Protein AF-A0A6B2LYJ2-F1 (afdb_monomer_lite)

Radius of gyration: 30.05 Å; chains: 1; bounding box: 66×98×86 Å

Sequence (522 aa):
MTLNSNSLLRGRLTLAALSVLAVSIPLQAKVVSLNFAESVADNDAQNIDIDETYGVGDLFGIQTTVGNWSNTGANSLTSLQDKDGAATAVNYTGTQPAGKGAFGAPYADTPLNRGFVVYTGTANPVTTAFSGLNTTFPTGYYAVVYLTGFIGNTGASITNGTDTYYYQTPNPASLPDPLVQTTQTTDLGDGLNPEAQYAVFGSSGSPLTADAITFTIDALYGGGAGVGGVQLVGVNGNVVSLNIVLNTPNAQTVIGDFGLGTIFGVDTTVANWTNSNASSRTDLKDSDGVATTIDYSGTQPNDKATFNPAYDFTPLKAGYDVYSAGSAVLTATFTDVAENFPNGYYAIVYLTGYNSNDGAAITVGFDDIAIDSTLVNGSNEFVIDFTATPSSDYEVKKSTVLSGFSSLASQLIVTTDGSGVGQATVPSSELSDPKQFFNLEDSTDIFYYRNIASPVAPVTFVQTSQATDLGADLNPEAQYAIFGSDTSPLFADSITFTLTALYGGGAGLGGVQLVGLPDPGP

Secondary structure (DSSP, 8-state):
------------------------------EEEEEE-S-SSS-GGGS--TT--B--SEETTEE--BS--EEESSSEESS-BBTTS-B-S-EEEEE-TT-EEE--GGGTTSTTSEEEEE-TT-SS-EEEEEE-HHHH-TT-EEEEEEEEE-TTEEEEEEE-SS-EEEEB----SS--SS--B----S---TTTSPB-SEEEE--SSS-B--SEEEEEEEEEEES-EEEEEEEEEEPPPPEEEEEE-SS--TTTS--S-BS-SEETTEE--BS--EEE-SSEES--B-TTSPBPS-EEEEE-SS-EEE--GGGTTSTTSEEEEE-STTT-EEEEEEESHHHH-TT-EEEEEEEEE-TT---EEEEEEES--EEEEEEE-TTS-EEEEEE-STT-EEEEEEESSSS--EE-SS--EEE--TTSEEEEEE-TTT--SSS-EEEEEE---EEEEB--S---SS----B----S---GGGSPB-SEEEE--SSS-B--S-EEEEEEESSSS-EEEEEEEEEEPPP---

pLDDT: mean 78.94, std 17.27, range [24.58, 98.56]

Structure (mmCIF, N/CA/C/O backbone):
data_AF-A0A6B2LYJ2-F1
#
_entry.id   AF-A0A6B2LYJ2-F1
#
loop_
_atom_site.group_PDB
_atom_site.id
_atom_site.type_symbol
_atom_site.label_atom_id
_atom_site.label_alt_id
_atom_site.label_comp_id
_atom_site.label_asym_id
_atom_site.label_entity_id
_atom_site.label_seq_id
_atom_site.pdbx_PDB_ins_code
_atom_site.Cartn_x
_atom_site.Cartn_y
_atom_site.Cartn_z
_atom_site.occupancy
_atom_site.B_iso_or_equiv
_atom_site.auth_seq_id
_atom_site.auth_comp_id
_atom_site.auth_asym_id
_atom_site.auth_atom_id
_atom_site.pdbx_PDB_model_num
ATOM 1 N N . MET A 1 1 ? -30.438 71.702 25.413 1.00 35.47 1 MET A N 1
ATOM 2 C CA . MET A 1 1 ? -31.175 72.337 24.303 1.00 35.47 1 MET A CA 1
ATOM 3 C C . MET A 1 1 ? -30.327 72.151 23.056 1.00 35.47 1 MET A C 1
ATOM 5 O O . MET A 1 1 ? -29.225 72.668 23.032 1.00 35.47 1 MET A O 1
ATOM 9 N N . THR A 1 2 ? -30.822 71.297 22.153 1.00 41.16 2 THR A N 1
ATOM 10 C CA . THR A 1 2 ? -30.436 71.075 20.743 1.00 41.16 2 THR A CA 1
ATOM 11 C C . THR A 1 2 ? -28.956 70.910 20.376 1.00 41.16 2 THR A C 1
ATOM 13 O O . THR A 1 2 ? -28.189 71.854 20.468 1.00 41.16 2 THR A O 1
ATOM 16 N N . LEU A 1 3 ? -28.626 69.758 19.777 1.00 29.00 3 LEU A N 1
ATOM 17 C CA . LEU A 1 3 ? -27.939 69.698 18.479 1.00 29.00 3 LEU A CA 1
ATOM 18 C C . LEU A 1 3 ? -28.265 68.363 17.770 1.00 29.00 3 LEU A C 1
ATOM 20 O O . LEU A 1 3 ? -27.773 67.298 18.126 1.00 29.00 3 LEU A O 1
ATOM 24 N N . ASN A 1 4 ? -29.164 68.482 16.787 1.00 33.50 4 ASN A N 1
ATOM 25 C CA . ASN A 1 4 ? -29.280 67.700 15.544 1.00 33.50 4 ASN A CA 1
ATOM 26 C C . ASN A 1 4 ? -27.924 67.681 14.793 1.00 33.50 4 ASN A C 1
ATOM 28 O O . ASN A 1 4 ? -27.144 68.607 14.984 1.00 33.50 4 ASN A O 1
ATOM 32 N N . SER A 1 5 ? -27.573 66.824 13.830 1.00 39.47 5 SER A N 1
ATOM 33 C CA . SER A 1 5 ? -28.026 65.540 13.262 1.00 39.47 5 SER A CA 1
ATOM 34 C C . SER A 1 5 ? -27.148 65.297 12.009 1.00 39.47 5 SER A C 1
ATOM 36 O O . SER A 1 5 ? -26.775 66.279 11.371 1.00 39.47 5 SER A O 1
ATOM 38 N N . ASN A 1 6 ? -26.967 64.031 11.594 1.00 33.78 6 ASN A N 1
ATOM 39 C CA . ASN A 1 6 ? -26.537 63.559 10.252 1.00 33.78 6 ASN A CA 1
ATOM 40 C C . ASN A 1 6 ? -25.034 63.688 9.914 1.00 33.78 6 ASN A C 1
ATOM 42 O O . ASN A 1 6 ? -24.408 64.686 10.222 1.00 33.78 6 ASN A O 1
ATOM 46 N N . SER A 1 7 ? -24.358 62.762 9.232 1.00 34.78 7 SER A N 1
ATOM 47 C CA . SER A 1 7 ? -24.679 61.447 8.660 1.00 34.78 7 SER A CA 1
ATOM 48 C C . SER A 1 7 ? -23.341 60.802 8.269 1.00 34.78 7 SER A C 1
ATOM 50 O O . SER A 1 7 ? -22.596 61.412 7.503 1.00 34.78 7 SER A O 1
ATOM 52 N N . LEU A 1 8 ? -23.036 59.586 8.730 1.00 34.41 8 LEU A N 1
ATOM 53 C CA . LEU A 1 8 ? -21.936 58.794 8.169 1.00 34.41 8 LEU A CA 1
ATOM 54 C C . LEU A 1 8 ? -22.501 57.573 7.445 1.00 34.41 8 LEU A C 1
ATOM 56 O O . LEU A 1 8 ? -23.095 56.668 8.028 1.00 34.41 8 LEU A O 1
ATOM 60 N N . LEU A 1 9 ? -22.315 57.641 6.134 1.00 34.28 9 LEU A N 1
ATOM 61 C CA . LEU A 1 9 ? -22.576 56.673 5.087 1.00 34.28 9 LEU A CA 1
ATOM 62 C C . LEU A 1 9 ? -21.961 55.303 5.448 1.00 34.28 9 LEU A C 1
ATOM 64 O O . LEU A 1 9 ? -20.748 55.127 5.378 1.00 34.28 9 LEU A O 1
ATOM 68 N N . ARG A 1 10 ? -22.780 54.316 5.832 1.00 34.53 10 ARG A N 1
ATOM 69 C CA . ARG A 1 10 ? -22.355 52.906 5.886 1.00 34.53 10 ARG A CA 1
ATOM 70 C C . ARG A 1 10 ? -22.673 52.247 4.549 1.00 34.53 10 ARG A C 1
ATOM 72 O O . ARG A 1 10 ? -23.747 51.678 4.368 1.00 34.53 10 ARG A O 1
ATOM 79 N N . GLY A 1 11 ? -21.730 52.341 3.614 1.00 29.88 11 GLY A N 1
ATOM 80 C CA . GLY A 1 11 ? -21.694 51.458 2.453 1.00 29.88 11 GLY A CA 1
ATOM 81 C C . GLY A 1 11 ? -21.464 50.028 2.934 1.00 29.88 11 GLY A C 1
ATOM 82 O O . GLY A 1 11 ? -20.415 49.719 3.494 1.00 29.88 11 GLY A O 1
ATOM 83 N N . ARG A 1 12 ? -22.468 49.166 2.770 1.00 33.03 12 ARG A N 1
ATOM 84 C CA . ARG A 1 12 ? -22.310 47.719 2.913 1.00 33.03 12 ARG A CA 1
ATOM 85 C C . ARG A 1 12 ? -21.523 47.228 1.701 1.00 33.03 12 ARG A C 1
ATOM 87 O O . ARG A 1 12 ? -22.056 47.209 0.597 1.00 33.03 12 ARG A O 1
ATOM 94 N N . LEU A 1 13 ? -20.259 46.873 1.911 1.00 28.89 13 LEU A N 1
ATOM 95 C CA . LEU A 1 13 ? -19.485 46.112 0.941 1.00 28.89 13 LEU A CA 1
ATOM 96 C C . LEU A 1 13 ? -19.972 44.660 1.036 1.00 28.89 13 LEU A C 1
ATOM 98 O O . LEU A 1 13 ? -19.663 43.956 1.995 1.00 28.89 13 LEU A O 1
ATOM 102 N N . THR A 1 14 ? -20.817 44.242 0.098 1.00 30.61 14 THR A N 1
ATOM 103 C CA . THR A 1 14 ? -21.204 42.837 -0.047 1.00 30.61 14 THR A CA 1
ATOM 104 C C . THR A 1 14 ? -19.994 42.098 -0.606 1.00 30.61 14 THR A C 1
ATOM 106 O O . THR A 1 14 ? -19.683 42.221 -1.789 1.00 30.61 14 THR A O 1
ATOM 109 N N . LEU A 1 15 ? -19.269 41.389 0.258 1.00 29.08 15 LEU A N 1
ATOM 110 C CA . LEU A 1 15 ? -18.192 40.497 -0.150 1.00 29.08 15 LEU A CA 1
ATOM 111 C C . LEU A 1 15 ? -18.847 39.289 -0.836 1.00 29.08 15 LEU A C 1
ATOM 113 O O . LEU A 1 15 ? -19.431 38.435 -0.172 1.00 29.08 15 LEU A O 1
ATOM 117 N N . ALA A 1 16 ? -18.841 39.266 -2.168 1.00 28.69 16 ALA A N 1
ATOM 118 C CA . ALA A 1 16 ? -19.204 38.075 -2.920 1.00 28.69 16 ALA A CA 1
ATOM 119 C C . ALA A 1 16 ? -18.135 37.016 -2.628 1.00 28.69 16 ALA A C 1
ATOM 121 O O . ALA A 1 16 ? -16.970 37.200 -2.976 1.00 28.69 16 ALA A O 1
ATOM 122 N N . ALA A 1 17 ? -18.522 35.951 -1.926 1.00 29.17 17 ALA A N 1
ATOM 123 C CA . ALA A 1 17 ? -17.663 34.803 -1.704 1.00 29.17 17 ALA A CA 1
ATOM 124 C C . ALA A 1 17 ? -17.327 34.193 -3.070 1.00 29.17 17 ALA A C 1
ATOM 126 O O . ALA A 1 17 ? -18.198 33.660 -3.756 1.00 29.17 17 ALA A O 1
ATOM 127 N N . LEU A 1 18 ? -16.067 34.330 -3.477 1.00 27.70 18 LEU A N 1
ATOM 128 C CA . LEU A 1 18 ? -15.505 33.594 -4.594 1.00 27.70 18 LEU A CA 1
ATOM 129 C C . LEU A 1 18 ? -15.413 32.136 -4.135 1.00 27.70 18 LEU A C 1
ATOM 131 O O . LEU A 1 18 ? -14.519 31.774 -3.374 1.00 27.70 18 LEU A O 1
ATOM 135 N N . SER A 1 19 ? -16.391 31.323 -4.521 1.00 28.22 19 SER A N 1
ATOM 136 C CA . SER A 1 19 ? -16.348 29.875 -4.353 1.00 28.22 19 SER A CA 1
ATOM 137 C C . SER A 1 19 ? -15.208 29.333 -5.213 1.00 28.22 19 SER A C 1
ATOM 139 O O . SER A 1 19 ? -15.373 29.130 -6.416 1.00 28.22 19 SER A O 1
ATOM 141 N N . VAL A 1 20 ? -14.036 29.162 -4.604 1.00 25.38 20 VAL A N 1
ATOM 142 C CA . VAL A 1 20 ? -12.956 28.352 -5.164 1.00 25.38 20 VAL A CA 1
ATOM 143 C C . VAL A 1 20 ? -13.491 26.924 -5.195 1.00 25.38 20 VAL A C 1
ATOM 145 O O . VAL A 1 20 ? -13.661 26.306 -4.147 1.00 25.38 20 VAL A O 1
ATOM 148 N N . LEU A 1 21 ? -13.831 26.425 -6.387 1.00 26.38 21 LEU A N 1
ATOM 149 C CA . LEU A 1 21 ? -13.947 24.988 -6.609 1.00 26.38 21 LEU A CA 1
ATOM 150 C C . LEU A 1 21 ? -12.559 24.409 -6.312 1.00 26.38 21 LEU A C 1
ATOM 152 O O . LEU A 1 21 ? -11.652 24.525 -7.134 1.00 26.38 21 LEU A O 1
ATOM 156 N N . ALA A 1 22 ? -12.379 23.840 -5.124 1.00 28.06 22 ALA A N 1
ATOM 157 C CA . ALA A 1 22 ? -11.304 22.895 -4.896 1.00 28.06 22 ALA A CA 1
ATOM 158 C C . ALA A 1 22 ? -11.666 21.655 -5.718 1.00 28.06 22 ALA A C 1
ATOM 160 O O . ALA A 1 22 ? -12.510 20.858 -5.321 1.00 28.06 22 ALA A O 1
ATOM 161 N N . VAL A 1 23 ? -11.117 21.559 -6.926 1.00 24.58 23 VAL A N 1
ATOM 162 C CA . VAL A 1 23 ? -11.073 20.286 -7.641 1.00 24.58 23 VAL A CA 1
ATOM 163 C C . VAL A 1 23 ? -10.151 19.411 -6.798 1.00 24.58 23 VAL A C 1
ATOM 165 O O . VAL A 1 23 ? -8.963 19.722 -6.709 1.00 24.58 23 VAL A O 1
ATOM 168 N N . SER A 1 24 ? -10.691 18.398 -6.107 1.00 30.16 24 SER A N 1
ATOM 169 C CA . SER A 1 24 ? -9.831 17.359 -5.539 1.00 30.16 24 SER A CA 1
ATOM 170 C C . SER A 1 24 ? -9.193 16.667 -6.736 1.00 30.16 24 SER A C 1
ATOM 172 O O . SER A 1 24 ? -9.869 16.154 -7.629 1.00 30.16 24 SER A O 1
ATOM 174 N N . ILE A 1 25 ? -7.883 16.821 -6.843 1.00 30.23 25 ILE A N 1
ATOM 175 C CA . ILE A 1 25 ? -7.088 16.017 -7.752 1.00 30.23 25 ILE A CA 1
ATOM 176 C C . ILE A 1 25 ? -6.743 14.804 -6.892 1.00 30.23 25 ILE A C 1
ATOM 178 O O . ILE A 1 25 ? -6.157 15.028 -5.828 1.00 30.23 25 ILE A O 1
ATOM 182 N N . PRO A 1 26 ? -7.136 13.575 -7.271 1.00 37.34 26 PRO A N 1
ATOM 183 C CA . PRO A 1 26 ? -6.760 12.397 -6.502 1.00 37.34 26 PRO A CA 1
ATOM 184 C C . PRO A 1 26 ? -5.245 12.427 -6.327 1.00 37.34 26 PRO A C 1
ATOM 186 O O . PRO A 1 26 ? -4.515 12.623 -7.309 1.00 37.34 26 PRO A O 1
ATOM 189 N N . LEU A 1 27 ? -4.770 12.316 -5.085 1.00 41.09 27 LEU A N 1
ATOM 190 C CA . LEU A 1 27 ? -3.340 12.288 -4.812 1.00 41.09 27 LEU A CA 1
ATOM 191 C C . LEU A 1 27 ? -2.820 10.930 -5.294 1.00 41.09 27 LEU A C 1
ATOM 193 O O . LEU A 1 27 ? -2.784 9.946 -4.566 1.00 41.09 27 LEU A O 1
ATOM 197 N N . GLN A 1 28 ? -2.507 10.871 -6.589 1.00 54.97 28 GLN A N 1
ATOM 198 C CA . GLN A 1 28 ? -1.894 9.716 -7.228 1.00 54.97 28 GLN A CA 1
ATOM 199 C C . GLN A 1 28 ? -0.622 9.340 -6.471 1.00 54.97 28 GLN A C 1
ATOM 201 O O . GLN A 1 28 ? 0.124 10.229 -6.044 1.00 54.97 28 GLN A O 1
ATOM 206 N N . ALA A 1 29 ? -0.376 8.031 -6.359 1.00 64.88 29 ALA A N 1
ATOM 207 C CA . ALA A 1 29 ? 0.832 7.475 -5.768 1.00 64.88 29 ALA A CA 1
ATOM 208 C C . ALA A 1 29 ? 2.079 8.245 -6.218 1.00 64.88 29 ALA A C 1
ATOM 210 O O . ALA A 1 29 ? 2.182 8.703 -7.364 1.00 64.88 29 ALA A O 1
ATOM 211 N N . LYS A 1 30 ? 3.043 8.407 -5.311 1.00 82.69 30 LYS A N 1
ATOM 212 C CA . LYS A 1 30 ? 4.287 9.092 -5.651 1.00 82.69 30 LYS A CA 1
ATOM 213 C C . LYS A 1 30 ? 5.027 8.266 -6.703 1.00 82.69 30 LYS A C 1
ATOM 215 O O . LYS A 1 30 ? 5.378 7.120 -6.445 1.00 82.69 30 LYS A O 1
ATOM 220 N N . VAL A 1 31 ? 5.268 8.846 -7.875 1.00 90.25 31 VAL A N 1
ATOM 221 C CA . VAL A 1 31 ? 6.035 8.208 -8.953 1.00 90.25 31 VAL A CA 1
ATOM 222 C C . VAL A 1 31 ? 7.324 8.988 -9.153 1.00 90.25 31 VAL A C 1
ATOM 224 O O . VAL A 1 31 ? 7.275 10.204 -9.322 1.00 90.25 31 VAL A O 1
ATOM 227 N N . VAL A 1 32 ? 8.463 8.300 -9.137 1.00 95.50 32 VAL A N 1
ATOM 228 C CA . VAL A 1 32 ? 9.777 8.843 -9.506 1.00 95.50 32 VAL A CA 1
ATOM 229 C C . VAL A 1 32 ? 10.243 8.129 -10.765 1.00 95.50 32 VAL A C 1
ATOM 231 O O . VAL A 1 32 ? 10.389 6.907 -10.764 1.00 95.50 32 VAL A O 1
ATOM 234 N N . SER A 1 33 ? 10.491 8.887 -11.830 1.00 96.25 33 SER A N 1
ATOM 235 C CA . SER A 1 33 ? 10.770 8.333 -13.158 1.00 96.25 33 SER A CA 1
ATOM 236 C C . SER A 1 33 ? 12.146 8.763 -13.668 1.00 96.25 33 SER A C 1
ATOM 238 O O . SER A 1 33 ? 12.519 9.933 -13.566 1.00 96.25 33 SER A O 1
ATOM 240 N N . LEU A 1 34 ? 12.898 7.830 -14.252 1.00 96.50 34 LEU A N 1
ATOM 241 C CA . LEU A 1 34 ? 14.228 8.045 -14.826 1.00 96.50 34 LEU A CA 1
ATOM 242 C C . LEU A 1 34 ? 14.256 7.588 -16.286 1.00 96.50 34 LEU A C 1
ATOM 244 O O . LEU A 1 34 ? 13.997 6.417 -16.567 1.00 96.50 34 LEU A O 1
ATOM 248 N N . ASN A 1 35 ? 14.640 8.491 -17.189 1.00 95.06 35 ASN A N 1
ATOM 249 C CA . ASN A 1 35 ? 14.826 8.214 -18.615 1.00 95.06 35 ASN A CA 1
ATOM 250 C C . ASN A 1 35 ? 16.293 8.420 -19.029 1.00 95.06 35 ASN A C 1
ATOM 252 O O . ASN A 1 35 ? 16.960 9.363 -18.583 1.00 95.06 35 ASN A O 1
ATOM 256 N N . PHE A 1 36 ? 16.809 7.556 -19.903 1.00 92.44 36 PHE A N 1
ATOM 257 C CA . PHE A 1 36 ? 18.173 7.649 -20.410 1.00 92.44 36 PHE A CA 1
ATOM 258 C C . PHE A 1 36 ? 18.244 8.320 -21.783 1.00 92.44 36 PHE A C 1
ATOM 260 O O . PHE A 1 36 ? 17.804 7.781 -22.788 1.00 92.44 36 PHE A O 1
ATOM 267 N N . ALA A 1 37 ? 18.972 9.434 -21.852 1.00 89.44 37 ALA A N 1
ATOM 268 C CA . ALA A 1 37 ? 19.279 10.144 -23.093 1.00 89.44 37 ALA A CA 1
ATOM 269 C C . ALA A 1 37 ? 20.792 10.144 -23.389 1.00 89.44 37 ALA A C 1
ATOM 271 O O . ALA A 1 37 ? 21.615 9.784 -22.539 1.00 89.44 37 ALA A O 1
ATOM 272 N N . GLU A 1 38 ? 21.192 10.526 -24.606 1.00 83.25 38 GLU A N 1
ATOM 273 C CA . GLU A 1 38 ? 22.593 10.831 -24.947 1.00 83.25 38 GLU A CA 1
ATOM 274 C C . GLU A 1 38 ? 23.023 12.187 -24.396 1.00 83.25 38 GLU A C 1
ATOM 276 O O . GLU A 1 38 ? 24.070 12.325 -23.766 1.00 83.25 38 GLU A O 1
ATOM 281 N N . SER A 1 39 ? 22.177 13.177 -24.652 1.00 78.69 39 SER A N 1
ATOM 282 C CA . SER A 1 39 ? 22.317 14.569 -24.269 1.00 78.69 39 SER A CA 1
ATOM 283 C C . SER A 1 39 ? 20.921 15.092 -23.988 1.00 78.69 39 SER A C 1
ATOM 285 O O . SER A 1 39 ? 20.029 14.930 -24.813 1.00 78.69 39 SER A O 1
ATOM 287 N N . VAL A 1 40 ? 20.755 15.730 -22.835 1.00 75.69 40 VAL A N 1
ATOM 288 C CA . VAL A 1 40 ? 19.484 16.327 -22.409 1.00 75.69 40 VAL A CA 1
ATOM 289 C C . VAL A 1 40 ? 19.214 17.689 -23.050 1.00 75.69 40 VAL A C 1
ATOM 291 O O . VAL A 1 40 ? 18.082 18.147 -23.016 1.00 75.69 40 VAL A O 1
ATOM 294 N N . ALA A 1 41 ? 20.227 18.346 -23.627 1.00 68.81 41 ALA A N 1
ATOM 295 C CA . ALA A 1 41 ? 20.121 19.741 -24.066 1.00 68.81 41 ALA A CA 1
ATOM 296 C C . ALA A 1 41 ? 19.617 19.938 -25.509 1.00 68.81 41 ALA A C 1
ATOM 298 O O . ALA A 1 41 ? 19.174 21.034 -25.823 1.00 68.81 41 ALA A O 1
ATOM 299 N N . ASP A 1 42 ? 19.692 18.918 -26.376 1.00 57.38 42 ASP A N 1
ATOM 300 C CA . ASP A 1 42 ? 19.531 19.091 -27.834 1.00 57.38 42 ASP A CA 1
ATOM 301 C C . ASP A 1 42 ? 18.803 17.916 -28.530 1.00 57.38 42 ASP A C 1
ATOM 303 O O . ASP A 1 42 ? 18.952 17.733 -29.741 1.00 57.38 42 ASP A O 1
ATOM 307 N N . ASN A 1 43 ? 18.070 17.065 -27.799 1.00 66.81 43 ASN A N 1
ATOM 308 C CA . ASN A 1 43 ? 17.505 15.842 -28.382 1.00 66.81 43 ASN A CA 1
ATOM 309 C C . ASN A 1 43 ? 16.094 15.504 -27.883 1.00 66.81 43 ASN A C 1
ATOM 311 O O . ASN A 1 43 ? 15.913 14.542 -27.143 1.00 66.81 43 ASN A O 1
ATOM 315 N N . ASP A 1 44 ? 15.136 16.303 -28.358 1.00 75.31 44 ASP A N 1
ATOM 316 C CA . ASP A 1 44 ? 13.679 16.169 -28.176 1.00 75.31 44 ASP A CA 1
ATOM 317 C C . ASP A 1 44 ? 13.237 14.696 -28.209 1.00 75.31 44 ASP A C 1
ATOM 319 O O . ASP A 1 44 ? 12.809 14.150 -27.205 1.00 75.31 44 ASP A O 1
ATOM 323 N N . ALA A 1 45 ? 13.583 13.987 -29.292 1.00 81.44 45 ALA A N 1
ATOM 324 C CA . ALA A 1 45 ? 13.166 12.605 -29.527 1.00 81.44 45 ALA A CA 1
ATOM 325 C C . ALA A 1 45 ? 13.606 11.583 -28.457 1.00 81.44 45 ALA A C 1
ATOM 327 O O . ALA A 1 45 ? 13.099 10.460 -28.441 1.00 81.44 45 ALA A O 1
ATOM 328 N N . GLN A 1 46 ? 14.626 11.886 -27.648 1.00 85.06 46 GLN A N 1
ATOM 329 C CA . GLN A 1 46 ? 15.157 10.988 -26.609 1.00 85.06 46 GLN A CA 1
ATOM 330 C C . GLN A 1 46 ? 14.719 11.374 -25.202 1.00 85.06 46 GLN A C 1
ATOM 332 O O . GLN A 1 46 ? 14.949 10.596 -24.272 1.00 85.06 46 GLN A O 1
ATOM 337 N N . ASN A 1 47 ? 14.178 12.573 -25.036 1.00 87.69 47 ASN A N 1
ATOM 338 C CA . ASN A 1 47 ? 13.683 13.046 -23.764 1.00 87.69 47 ASN A CA 1
ATOM 339 C C . ASN A 1 47 ? 12.201 12.685 -23.635 1.00 87.69 47 ASN A C 1
ATOM 341 O O . ASN A 1 47 ? 11.556 12.285 -24.594 1.00 87.69 47 ASN A O 1
ATOM 345 N N . ILE A 1 48 ? 11.706 12.766 -22.407 1.00 88.06 48 ILE A N 1
ATOM 346 C CA . ILE A 1 48 ? 10.274 12.842 -22.135 1.00 88.06 48 ILE A CA 1
ATOM 347 C C . ILE A 1 48 ? 10.090 14.208 -21.493 1.00 88.06 48 ILE A C 1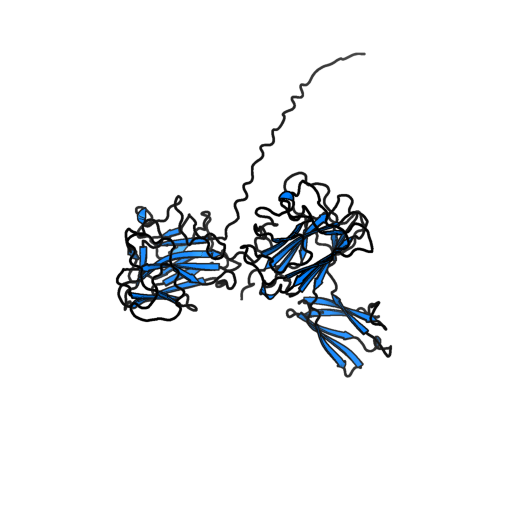
ATOM 349 O O . ILE A 1 48 ? 10.529 14.425 -20.353 1.00 88.06 48 ILE A O 1
ATOM 353 N N . ASP A 1 49 ? 9.569 15.144 -22.266 1.00 82.44 49 ASP A N 1
ATOM 354 C CA . ASP A 1 49 ? 9.511 16.552 -21.907 1.00 82.44 49 ASP A CA 1
ATOM 355 C C . ASP A 1 49 ? 8.337 16.868 -20.970 1.00 82.44 49 ASP A C 1
ATOM 357 O O . ASP A 1 49 ? 7.490 16.031 -20.663 1.00 82.44 49 ASP A O 1
ATOM 361 N N . ILE A 1 50 ? 8.300 18.099 -20.449 1.00 75.06 50 ILE A N 1
ATOM 362 C CA . ILE A 1 50 ? 7.316 18.514 -19.433 1.00 75.06 50 ILE A CA 1
ATOM 363 C C . ILE A 1 50 ? 5.860 18.439 -19.922 1.00 75.06 50 ILE A C 1
ATOM 365 O O . ILE A 1 50 ? 4.950 18.277 -19.110 1.00 75.06 50 ILE A O 1
ATOM 369 N N . ASP A 1 51 ? 5.652 18.533 -21.236 1.00 78.62 51 ASP A N 1
ATOM 370 C CA . ASP A 1 51 ? 4.338 18.450 -21.878 1.00 78.62 51 ASP A CA 1
ATOM 371 C C . ASP A 1 51 ? 4.004 17.020 -22.350 1.00 78.62 51 ASP A C 1
ATOM 373 O O . ASP A 1 51 ? 2.962 16.789 -22.969 1.00 78.62 51 ASP A O 1
ATOM 377 N N . GLU A 1 52 ? 4.870 16.053 -22.044 1.00 85.88 52 GLU A N 1
ATOM 378 C CA . GLU A 1 52 ? 4.747 14.655 -22.433 1.00 85.88 52 GLU A CA 1
ATOM 379 C C . GLU A 1 52 ? 4.518 13.771 -21.208 1.00 85.88 52 GLU A C 1
ATOM 381 O O . GLU A 1 52 ? 4.941 14.062 -20.086 1.00 85.88 52 GLU A O 1
ATOM 386 N N . THR A 1 53 ? 3.828 12.653 -21.417 1.00 89.62 53 THR A N 1
ATOM 387 C CA . THR A 1 53 ? 3.588 11.667 -20.364 1.00 89.62 53 THR A CA 1
ATOM 388 C C . THR A 1 53 ? 3.897 10.282 -20.880 1.00 89.62 53 THR A C 1
ATOM 390 O O . THR A 1 53 ? 3.476 9.927 -21.981 1.00 89.62 53 THR A O 1
ATOM 393 N N . TYR A 1 54 ? 4.551 9.475 -20.053 1.00 89.69 54 TYR A N 1
ATOM 394 C CA . TYR A 1 54 ? 4.816 8.080 -20.366 1.00 89.69 54 TYR A CA 1
ATOM 395 C C . TYR A 1 54 ? 4.667 7.210 -19.125 1.00 89.69 54 TYR A C 1
ATOM 397 O O . TYR A 1 54 ? 4.963 7.635 -18.005 1.00 89.69 54 TYR A O 1
ATOM 405 N N . GLY A 1 55 ? 4.205 5.985 -19.332 1.00 88.62 55 GLY A N 1
ATOM 406 C CA . GLY A 1 55 ? 4.067 4.976 -18.299 1.00 88.62 55 GLY A CA 1
ATOM 407 C C . GLY A 1 55 ? 3.392 3.723 -18.838 1.00 88.62 55 GLY A C 1
ATOM 408 O O . GLY A 1 55 ? 2.860 3.715 -19.949 1.00 88.62 55 GLY A O 1
ATOM 409 N N . VAL A 1 56 ? 3.352 2.677 -18.021 1.00 85.19 56 VAL A N 1
ATOM 410 C CA . VAL A 1 56 ? 2.323 1.643 -18.167 1.00 85.19 56 VAL A CA 1
ATOM 411 C C . VAL A 1 56 ? 0.986 2.289 -17.755 1.00 85.19 56 VAL A C 1
ATOM 413 O O . VAL A 1 56 ? 0.977 3.282 -17.024 1.00 85.19 56 VAL A O 1
ATOM 416 N N . GLY A 1 57 ? -0.145 1.818 -18.281 1.00 78.19 57 GLY A N 1
ATOM 417 C CA . GLY A 1 57 ? -1.462 2.384 -17.965 1.00 78.19 57 GLY A CA 1
ATOM 418 C C . GLY A 1 57 ? -1.858 2.217 -16.488 1.00 78.19 57 GLY A C 1
ATOM 419 O O . GLY A 1 57 ? -1.109 2.549 -15.572 1.00 78.19 57 GLY A O 1
ATOM 420 N N . ASP A 1 58 ? -3.062 1.708 -16.246 1.00 67.88 58 ASP A N 1
ATOM 421 C CA . ASP A 1 58 ? -3.483 1.331 -14.897 1.00 67.88 58 ASP A CA 1
ATOM 422 C C . ASP A 1 58 ? -2.735 0.057 -14.460 1.00 67.88 58 ASP A C 1
ATOM 424 O O . ASP A 1 58 ? -3.042 -1.047 -14.923 1.00 67.88 58 ASP A O 1
ATOM 428 N N . LEU A 1 59 ? -1.699 0.223 -13.632 1.00 62.09 59 LEU A N 1
ATOM 429 C CA . LEU A 1 59 ? -0.925 -0.875 -13.062 1.00 62.09 59 LEU A CA 1
ATOM 430 C C . LEU A 1 59 ? -1.236 -0.953 -11.565 1.00 62.09 59 LEU A C 1
ATOM 432 O O . LEU A 1 59 ? -0.876 -0.063 -10.801 1.00 62.09 59 LEU A O 1
ATOM 436 N N . PHE A 1 60 ? -1.916 -2.027 -11.157 1.00 55.16 60 PHE A N 1
ATOM 437 C CA . PHE A 1 60 ? -2.395 -2.227 -9.781 1.00 55.16 60 PHE A CA 1
ATOM 438 C C . PHE A 1 60 ? -3.333 -1.121 -9.257 1.00 55.16 60 PHE A C 1
ATOM 440 O O . PHE A 1 60 ? -3.282 -0.799 -8.078 1.00 55.16 60 PHE A O 1
ATOM 447 N N . GLY A 1 61 ? -4.174 -0.517 -10.102 1.00 50.38 61 GLY A N 1
ATOM 448 C CA . GLY A 1 61 ? -5.051 0.590 -9.687 1.00 50.38 61 GLY A CA 1
ATOM 449 C C . GLY A 1 61 ? -4.356 1.958 -9.698 1.00 50.38 61 GLY A C 1
ATOM 450 O O . GLY A 1 61 ? -4.984 2.973 -9.394 1.00 50.38 61 GLY A O 1
ATOM 451 N N . ILE A 1 62 ? -3.062 2.008 -10.044 1.00 57.44 62 ILE A N 1
ATOM 452 C CA . ILE A 1 62 ? -2.235 3.213 -10.011 1.00 57.44 62 ILE A CA 1
ATOM 453 C C . ILE A 1 62 ? -1.880 3.643 -11.433 1.00 57.44 62 ILE A C 1
ATOM 455 O O . ILE A 1 62 ? -1.325 2.888 -12.233 1.00 57.44 62 ILE A O 1
ATOM 459 N N . GLN A 1 63 ? -2.136 4.917 -11.734 1.00 70.62 63 GLN A N 1
ATOM 460 C CA . GLN A 1 63 ? -1.741 5.515 -13.002 1.00 70.62 63 GLN A CA 1
ATOM 461 C C . GLN A 1 63 ? -0.240 5.821 -13.007 1.00 70.62 63 GLN A C 1
ATOM 463 O O . GLN A 1 63 ? 0.208 6.798 -12.410 1.00 70.62 63 GLN A O 1
ATOM 468 N N . THR A 1 64 ? 0.543 5.004 -13.718 1.00 80.31 64 THR A N 1
ATOM 469 C CA . THR A 1 64 ? 1.997 5.232 -13.866 1.00 80.31 64 THR A CA 1
ATOM 470 C C . THR A 1 64 ? 2.345 6.120 -15.062 1.00 80.31 64 THR A C 1
ATOM 472 O O . THR A 1 64 ? 3.492 6.533 -15.224 1.00 80.31 64 THR A O 1
ATOM 475 N N . THR A 1 65 ? 1.351 6.460 -15.890 1.00 87.25 65 THR A N 1
ATOM 476 C CA . THR A 1 65 ? 1.489 7.422 -16.989 1.00 87.25 65 THR A CA 1
ATOM 477 C C . THR A 1 65 ? 1.597 8.838 -16.429 1.00 87.25 65 THR A C 1
ATOM 479 O O . THR A 1 65 ? 0.584 9.488 -16.163 1.00 87.25 65 THR A O 1
ATOM 482 N N . VAL A 1 66 ? 2.834 9.295 -16.236 1.00 85.81 66 VAL A N 1
ATOM 483 C CA . VAL A 1 66 ? 3.168 10.593 -15.632 1.00 85.81 66 VAL A CA 1
ATOM 484 C C . VAL A 1 66 ? 4.132 11.381 -16.517 1.00 85.81 66 VAL A C 1
ATOM 486 O O . VAL A 1 66 ? 4.845 10.804 -17.342 1.00 85.81 66 VAL A O 1
ATOM 489 N N . GLY A 1 67 ? 4.149 12.701 -16.332 1.00 83.69 67 GLY A N 1
ATOM 490 C CA . GLY A 1 67 ? 5.182 13.584 -16.878 1.00 83.69 67 GLY A CA 1
ATOM 491 C C . GLY A 1 67 ? 6.385 13.719 -15.939 1.00 83.69 67 GLY A C 1
ATOM 492 O O . GLY A 1 67 ? 6.562 12.914 -15.022 1.00 83.69 67 GLY A O 1
ATOM 493 N N . ASN A 1 68 ? 7.202 14.755 -16.161 1.00 88.50 68 ASN A N 1
ATOM 494 C CA . ASN A 1 68 ? 8.346 15.129 -15.308 1.00 88.50 68 ASN A CA 1
ATOM 495 C C . ASN A 1 68 ? 9.377 14.009 -15.092 1.00 88.50 68 ASN A C 1
ATOM 497 O O . ASN A 1 68 ? 9.928 13.826 -14.005 1.00 88.50 68 ASN A O 1
ATOM 501 N N . TRP A 1 69 ? 9.667 13.248 -16.145 1.00 93.38 69 TRP A N 1
ATOM 502 C CA . TRP A 1 69 ? 10.737 12.264 -16.094 1.00 93.38 69 TRP A CA 1
ATOM 503 C C . TRP A 1 69 ? 12.094 12.945 -15.902 1.00 93.38 69 TRP A C 1
ATOM 505 O O . TRP A 1 69 ? 12.442 13.912 -16.581 1.00 93.38 69 TRP A O 1
ATOM 515 N N . SER A 1 70 ? 12.912 12.397 -15.006 1.00 94.31 70 SER A N 1
ATOM 516 C CA . SER A 1 70 ? 14.305 12.815 -14.878 1.00 94.31 70 SER A CA 1
ATOM 517 C C . SER A 1 70 ? 15.098 12.277 -16.072 1.00 94.31 70 SER A C 1
ATOM 519 O O . SER A 1 70 ? 15.559 11.136 -16.065 1.00 94.31 70 SER A O 1
ATOM 521 N N . ASN A 1 71 ? 15.242 13.086 -17.121 1.00 93.12 71 ASN A N 1
ATOM 522 C CA . ASN A 1 71 ? 16.040 12.746 -18.300 1.00 93.12 71 ASN A CA 1
ATOM 523 C C . ASN A 1 71 ? 17.541 12.859 -17.981 1.00 93.12 71 ASN A C 1
ATOM 525 O O . ASN A 1 71 ? 17.976 13.833 -17.358 1.00 93.12 71 ASN A O 1
ATOM 529 N N . THR A 1 72 ? 18.370 11.891 -18.398 1.00 91.50 72 THR A N 1
ATOM 530 C CA . THR A 1 72 ? 19.817 11.973 -18.133 1.00 91.50 72 THR A CA 1
ATOM 531 C C . THR A 1 72 ? 20.745 11.350 -19.167 1.00 91.50 72 THR A C 1
ATOM 533 O O . THR A 1 72 ? 20.614 10.196 -19.580 1.00 91.50 72 THR A O 1
ATOM 536 N N . GLY A 1 73 ? 21.792 12.113 -19.496 1.00 87.75 73 GLY A N 1
ATOM 537 C CA . GLY A 1 73 ? 23.016 11.654 -20.155 1.00 87.75 73 GLY A CA 1
ATOM 538 C C . GLY A 1 73 ? 24.021 10.993 -19.205 1.00 87.75 73 GLY A C 1
ATOM 539 O O . GLY A 1 73 ? 24.834 10.179 -19.646 1.00 87.75 73 GLY A O 1
ATOM 540 N N . ALA A 1 74 ? 23.938 11.277 -17.906 1.00 90.00 74 ALA A N 1
ATOM 541 C CA . ALA A 1 74 ? 24.946 10.912 -16.917 1.00 90.00 74 ALA A CA 1
ATOM 542 C C . ALA A 1 74 ? 24.788 9.481 -16.371 1.00 90.00 74 ALA A C 1
ATOM 544 O O . ALA A 1 74 ? 23.729 8.860 -16.465 1.00 90.00 74 ALA A O 1
ATOM 545 N N . ASN A 1 75 ? 25.866 8.980 -15.761 1.00 90.75 75 ASN A N 1
ATOM 546 C CA . ASN A 1 75 ? 25.886 7.711 -15.020 1.00 90.75 75 ASN A CA 1
ATOM 547 C C . ASN A 1 75 ? 25.480 7.878 -13.551 1.00 90.75 75 ASN A C 1
ATOM 549 O O . ASN A 1 75 ? 25.458 6.906 -12.807 1.00 90.75 75 ASN A O 1
ATOM 553 N N . SER A 1 76 ? 25.201 9.100 -13.109 1.00 94.38 76 SER A N 1
ATOM 554 C CA . SER A 1 76 ? 24.656 9.354 -11.787 1.00 94.38 76 SER A CA 1
ATOM 555 C C . SER A 1 76 ? 23.810 10.615 -11.793 1.00 94.38 76 SER A C 1
ATOM 557 O O . SER A 1 76 ? 24.084 11.564 -12.531 1.00 94.38 76 SER A O 1
ATOM 559 N N . LEU A 1 77 ? 22.780 10.607 -10.959 1.00 95.69 77 LEU A N 1
ATOM 560 C CA . LEU A 1 77 ? 21.964 11.764 -10.633 1.00 95.69 77 LEU A CA 1
ATOM 561 C C . LEU A 1 77 ? 21.650 11.737 -9.145 1.00 95.69 77 LEU A C 1
ATOM 563 O O . LEU A 1 77 ? 21.476 10.672 -8.553 1.00 95.69 77 LEU A O 1
ATOM 567 N N . THR A 1 78 ? 21.550 12.918 -8.556 1.00 96.69 78 THR A N 1
ATOM 568 C CA . THR A 1 78 ? 21.072 13.088 -7.187 1.00 96.69 78 THR A CA 1
ATOM 569 C C . THR A 1 78 ? 19.725 13.779 -7.202 1.00 96.69 78 THR A C 1
ATOM 571 O O . THR A 1 78 ? 19.522 14.664 -8.033 1.00 96.69 78 THR A O 1
ATOM 574 N N . SER A 1 79 ? 18.859 13.426 -6.257 1.00 94.69 79 SER A N 1
ATOM 575 C CA . SER A 1 79 ? 17.543 14.045 -6.085 1.00 94.69 79 SER A CA 1
ATOM 576 C C . SER A 1 79 ? 16.693 14.007 -7.354 1.00 94.69 79 SER A C 1
ATOM 578 O O . SER A 1 79 ? 16.339 15.047 -7.912 1.00 94.69 79 SER A O 1
ATOM 580 N N . LEU A 1 80 ? 16.370 12.793 -7.807 1.00 96.62 80 LEU A N 1
ATOM 581 C CA . LEU A 1 80 ? 15.400 12.592 -8.882 1.00 96.62 80 LEU A CA 1
ATOM 582 C C . LEU A 1 80 ? 14.079 13.288 -8.546 1.00 96.62 80 LEU A C 1
ATOM 584 O O . LEU A 1 80 ? 13.712 13.427 -7.375 1.00 96.62 80 LEU A O 1
ATOM 588 N N . GLN A 1 81 ? 13.374 13.722 -9.581 1.00 94.00 81 GLN A N 1
ATOM 589 C CA . GLN A 1 81 ? 12.090 14.397 -9.438 1.00 94.00 81 GLN A CA 1
ATOM 590 C C . GLN A 1 81 ? 10.949 13.383 -9.372 1.00 94.00 81 GLN A C 1
ATOM 592 O O . GLN A 1 81 ? 11.002 12.333 -10.018 1.00 94.00 81 GLN A O 1
ATOM 597 N N . ASP A 1 82 ? 9.931 13.693 -8.575 1.00 90.50 82 ASP A N 1
ATOM 598 C CA . ASP A 1 82 ? 8.654 12.996 -8.655 1.00 90.50 82 ASP A CA 1
ATOM 599 C C . ASP A 1 82 ? 7.798 13.516 -9.821 1.00 90.50 82 ASP A C 1
ATOM 601 O O . ASP A 1 82 ? 8.148 14.484 -10.502 1.00 90.50 82 ASP A O 1
ATOM 605 N N . LYS A 1 83 ? 6.653 12.865 -10.045 1.00 85.69 83 LYS A N 1
ATOM 606 C CA . LYS A 1 83 ? 5.672 13.211 -11.084 1.00 85.69 83 LYS A CA 1
ATOM 607 C C . LYS A 1 83 ? 5.209 14.672 -11.061 1.00 85.69 83 LYS A C 1
ATOM 609 O O . LYS A 1 83 ? 4.755 15.169 -12.088 1.00 85.69 83 LYS A O 1
ATOM 614 N N . ASP A 1 84 ? 5.325 15.362 -9.926 1.00 84.25 84 ASP A N 1
ATOM 615 C CA . ASP A 1 84 ? 4.909 16.757 -9.756 1.00 84.25 84 ASP A CA 1
ATOM 616 C C . ASP A 1 84 ? 6.091 17.733 -9.943 1.00 84.25 84 ASP A C 1
ATOM 618 O O . ASP A 1 84 ? 5.936 18.949 -9.813 1.00 84.25 84 ASP A O 1
ATOM 622 N N . GLY A 1 85 ? 7.280 17.210 -10.263 1.00 86.88 85 GLY A N 1
ATOM 623 C CA . GLY A 1 85 ? 8.516 17.967 -10.444 1.00 86.88 85 GLY A CA 1
ATOM 624 C C . GLY A 1 85 ? 9.233 18.298 -9.132 1.00 86.88 85 GLY A C 1
ATOM 625 O O . GLY A 1 85 ? 10.230 19.029 -9.146 1.00 86.88 85 GLY A O 1
ATOM 626 N N . ALA A 1 86 ? 8.764 17.787 -7.990 1.00 88.19 86 ALA A N 1
ATOM 627 C CA . ALA A 1 86 ? 9.409 18.022 -6.708 1.00 88.19 86 ALA A CA 1
ATOM 628 C C . ALA A 1 86 ? 10.626 17.103 -6.536 1.00 88.19 86 ALA A C 1
ATOM 630 O O . ALA A 1 86 ? 10.611 15.920 -6.868 1.00 88.19 86 ALA A O 1
ATOM 631 N N . ALA A 1 87 ? 11.713 17.662 -6.002 1.00 91.88 87 ALA A N 1
ATOM 632 C CA . ALA A 1 87 ? 12.924 16.901 -5.724 1.00 91.88 87 ALA A CA 1
ATOM 633 C C . ALA A 1 87 ? 12.678 15.864 -4.616 1.00 91.88 87 ALA A C 1
ATOM 635 O O . ALA A 1 87 ? 12.105 16.180 -3.570 1.00 91.88 87 ALA A O 1
ATOM 636 N N . THR A 1 88 ? 13.163 14.643 -4.823 1.00 95.19 88 THR A N 1
ATOM 637 C CA . THR A 1 88 ? 13.068 13.545 -3.851 1.00 95.19 88 THR A CA 1
ATOM 638 C C . THR A 1 88 ? 14.421 13.220 -3.215 1.00 95.19 88 THR A C 1
ATOM 640 O O . THR A 1 88 ? 15.450 13.816 -3.550 1.00 95.19 88 THR A O 1
ATOM 643 N N . ALA A 1 89 ? 14.433 12.265 -2.280 1.00 93.69 89 ALA A N 1
ATOM 644 C CA . ALA A 1 89 ? 15.670 11.714 -1.729 1.00 93.69 89 ALA A CA 1
ATOM 645 C C . ALA A 1 89 ? 16.294 10.637 -2.636 1.00 93.69 89 ALA A C 1
ATOM 647 O O . ALA A 1 89 ? 17.426 10.217 -2.389 1.00 93.69 89 ALA A O 1
ATOM 648 N N . VAL A 1 90 ? 15.580 10.203 -3.684 1.00 98.00 90 VAL A N 1
ATOM 649 C CA . VAL A 1 90 ? 16.039 9.136 -4.572 1.00 98.00 90 VAL A CA 1
ATOM 650 C C . VAL A 1 90 ? 17.228 9.616 -5.392 1.00 98.00 90 VAL A C 1
ATOM 652 O O . VAL A 1 90 ? 17.152 10.601 -6.129 1.00 98.00 90 VAL A O 1
ATOM 655 N N . ASN A 1 91 ? 18.327 8.877 -5.297 1.00 98.25 91 ASN A N 1
ATOM 656 C CA . ASN A 1 91 ? 19.504 9.050 -6.139 1.00 98.25 91 ASN A CA 1
ATOM 657 C C . ASN A 1 91 ? 19.644 7.859 -7.080 1.00 98.25 91 ASN A C 1
ATOM 659 O O . ASN A 1 91 ? 19.218 6.753 -6.755 1.00 98.25 91 ASN A O 1
ATOM 663 N N . TYR A 1 92 ? 20.296 8.085 -8.213 1.00 97.56 92 TYR A N 1
ATOM 664 C CA . TYR A 1 92 ? 20.561 7.081 -9.230 1.00 97.56 92 TYR A CA 1
ATOM 665 C C . TYR A 1 92 ? 22.067 6.960 -9.497 1.00 97.56 92 TYR A C 1
ATOM 667 O O . TYR A 1 92 ? 22.780 7.965 -9.593 1.00 97.56 92 TYR A O 1
ATOM 675 N N . THR A 1 93 ? 22.539 5.726 -9.673 1.00 96.69 93 THR A N 1
ATOM 676 C CA . THR A 1 93 ? 23.868 5.403 -10.207 1.00 96.69 93 THR A CA 1
ATOM 677 C C . THR A 1 93 ? 23.777 4.268 -11.224 1.00 96.69 93 THR A C 1
ATOM 679 O O . THR A 1 93 ? 22.997 3.335 -11.064 1.00 96.69 93 THR A O 1
ATOM 682 N N . GLY A 1 94 ? 24.573 4.339 -12.285 1.00 92.88 94 GLY A N 1
ATOM 683 C CA . GLY A 1 94 ? 24.537 3.389 -13.387 1.00 92.88 94 GLY A CA 1
ATOM 684 C C . GLY A 1 94 ? 25.920 2.936 -13.827 1.00 92.88 94 GLY A C 1
ATOM 685 O O . GLY A 1 94 ? 26.851 3.740 -13.914 1.00 92.88 94 GLY A O 1
ATOM 686 N N . THR A 1 95 ? 26.039 1.652 -14.159 1.00 90.12 95 THR A N 1
ATOM 687 C CA . THR A 1 95 ? 27.241 1.068 -14.767 1.00 90.12 95 THR A CA 1
ATOM 688 C C . THR A 1 95 ? 26.906 0.588 -16.169 1.00 90.12 95 THR A C 1
ATOM 690 O O . THR A 1 95 ? 26.078 -0.297 -16.344 1.00 90.12 95 THR A O 1
ATOM 693 N N . GLN A 1 96 ? 27.570 1.155 -17.177 1.00 82.38 96 GLN A N 1
ATOM 694 C CA . GLN A 1 96 ? 27.323 0.840 -18.588 1.00 82.38 96 GLN A CA 1
ATOM 695 C C . GLN A 1 96 ? 28.638 0.704 -19.374 1.00 82.38 96 GLN A C 1
ATOM 697 O O . GLN A 1 96 ? 29.078 1.640 -20.043 1.00 82.38 96 GLN A O 1
ATOM 702 N N . PRO A 1 97 ? 29.301 -0.461 -19.310 1.00 73.12 97 PRO A N 1
ATOM 703 C CA . PRO A 1 97 ? 30.593 -0.688 -19.960 1.00 73.12 97 PRO A CA 1
ATOM 704 C C . PRO A 1 97 ? 30.554 -0.501 -21.485 1.00 73.12 97 PRO A C 1
ATOM 706 O O . PRO A 1 97 ? 31.542 -0.065 -22.069 1.00 73.12 97 PRO A O 1
ATOM 709 N N . ALA A 1 98 ? 29.416 -0.808 -22.119 1.00 74.06 98 ALA A N 1
ATOM 710 C CA . ALA A 1 98 ? 29.196 -0.655 -23.560 1.00 74.06 98 ALA A CA 1
ATOM 711 C C . ALA A 1 98 ? 28.510 0.674 -23.947 1.00 74.06 98 ALA A C 1
ATOM 713 O O . ALA A 1 98 ? 28.261 0.914 -25.128 1.00 74.06 98 ALA A O 1
ATOM 714 N N . GLY A 1 99 ? 28.234 1.551 -22.975 1.00 82.81 99 GLY A N 1
ATOM 715 C CA . GLY A 1 99 ? 27.552 2.826 -23.187 1.00 82.81 99 GLY A CA 1
ATOM 716 C C . GLY A 1 99 ? 26.049 2.704 -23.474 1.00 82.81 99 GLY A C 1
ATOM 717 O O . GLY A 1 99 ? 25.413 1.687 -23.186 1.00 82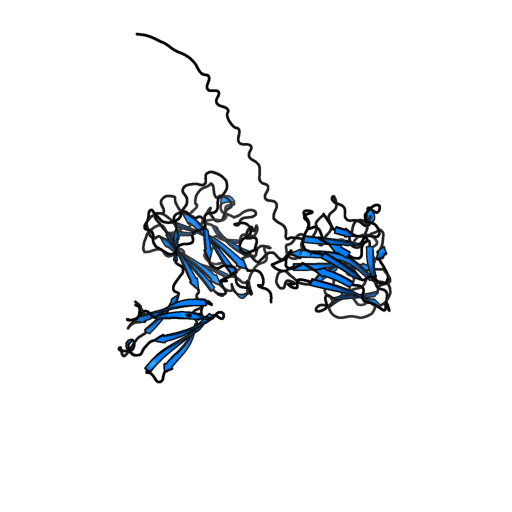.81 99 GLY A O 1
ATOM 718 N N . LYS A 1 100 ? 25.491 3.783 -24.042 1.00 83.50 100 LYS A N 1
ATOM 719 C CA . LYS A 1 100 ? 24.075 3.900 -24.414 1.00 83.50 100 LYS A CA 1
ATOM 720 C C . LYS A 1 100 ? 23.872 3.640 -25.900 1.00 83.50 100 LYS A C 1
ATOM 722 O O . LYS A 1 100 ? 24.665 4.105 -26.717 1.00 83.50 100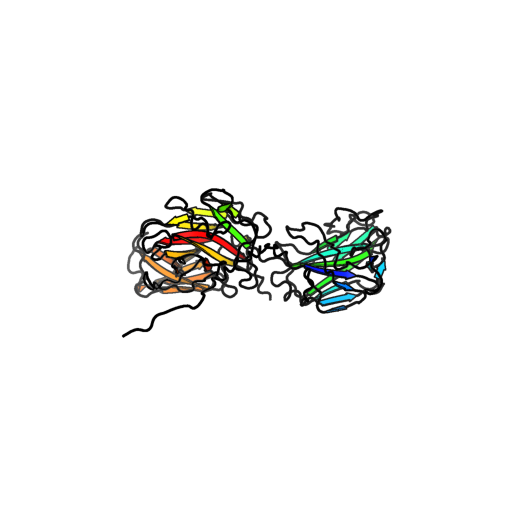 LYS A O 1
ATOM 727 N N . GLY A 1 101 ? 22.782 2.971 -26.251 1.00 84.88 101 GLY A N 1
ATOM 728 C CA . GLY A 1 101 ? 22.400 2.675 -27.632 1.00 84.88 101 GLY A CA 1
ATOM 729 C C . GLY A 1 101 ? 21.035 3.249 -27.955 1.00 84.88 101 GLY A C 1
ATOM 730 O O . GLY A 1 101 ? 20.171 3.288 -27.089 1.00 84.88 101 GLY A O 1
ATOM 731 N N . ALA A 1 102 ? 20.859 3.709 -29.194 1.00 88.12 102 ALA A N 1
ATOM 732 C CA . ALA A 1 102 ? 19.548 4.063 -29.726 1.00 88.12 102 ALA A CA 1
ATOM 733 C C . ALA A 1 102 ? 18.887 2.812 -30.321 1.00 88.12 102 ALA A C 1
ATOM 735 O O . ALA A 1 102 ? 19.519 2.097 -31.104 1.00 88.12 102 ALA A O 1
ATOM 736 N N . PHE A 1 103 ? 17.631 2.568 -29.962 1.00 85.44 103 PHE A N 1
ATOM 737 C CA . PHE A 1 103 ? 16.915 1.329 -30.275 1.00 85.44 103 PHE A CA 1
ATOM 738 C C . PHE A 1 103 ? 15.854 1.490 -31.367 1.00 85.44 103 PHE A C 1
ATOM 740 O O . PHE A 1 103 ? 15.373 0.494 -31.902 1.00 85.44 103 PHE A O 1
ATOM 747 N N . GLY A 1 104 ? 15.559 2.723 -31.788 1.00 78.25 104 GLY A N 1
ATOM 748 C CA . GLY A 1 104 ? 14.858 2.985 -33.043 1.00 78.25 104 GLY A CA 1
ATOM 749 C C . GLY A 1 104 ? 13.903 4.171 -32.990 1.00 78.25 104 GLY A C 1
ATOM 750 O O . GLY A 1 104 ? 13.368 4.516 -31.944 1.00 78.25 104 GLY A O 1
ATOM 751 N N . ALA A 1 105 ? 13.637 4.751 -34.163 1.00 81.44 105 ALA A N 1
ATOM 752 C CA . ALA A 1 105 ? 12.675 5.842 -34.329 1.00 81.44 105 ALA A CA 1
ATOM 753 C C . ALA A 1 105 ? 11.243 5.539 -33.825 1.00 81.44 105 ALA A C 1
ATOM 755 O O . ALA A 1 105 ? 10.598 6.478 -33.369 1.00 81.44 105 ALA A O 1
ATOM 756 N N . PRO A 1 106 ? 10.729 4.286 -33.852 1.00 84.62 106 PRO A N 1
ATOM 757 C CA . PRO A 1 106 ? 9.419 3.966 -33.275 1.00 84.62 106 PRO A CA 1
ATOM 758 C C . PRO A 1 106 ? 9.281 4.236 -31.775 1.00 84.62 106 PRO A C 1
ATOM 760 O O . PRO A 1 106 ? 8.160 4.259 -31.284 1.00 84.62 106 PRO A O 1
ATOM 763 N N . TYR A 1 107 ? 10.396 4.402 -31.063 1.00 87.69 107 TYR A N 1
ATOM 764 C CA . TYR A 1 107 ? 10.428 4.662 -29.630 1.00 87.69 107 TYR A CA 1
ATOM 765 C C . TYR A 1 107 ? 10.679 6.137 -29.288 1.00 87.69 107 TYR A C 1
ATOM 767 O O . TYR A 1 107 ? 10.965 6.424 -28.131 1.00 87.69 107 TYR A O 1
ATOM 775 N N . ALA A 1 108 ? 10.617 7.061 -30.255 1.00 88.38 108 ALA A N 1
ATOM 776 C CA . ALA A 1 108 ? 10.740 8.494 -29.972 1.00 88.38 108 ALA A CA 1
ATOM 777 C C . ALA A 1 108 ? 9.784 8.931 -28.848 1.00 88.38 108 ALA A C 1
ATOM 779 O O . ALA A 1 108 ? 8.662 8.430 -28.783 1.00 88.38 108 ALA A O 1
ATOM 780 N N . ASP A 1 109 ? 10.265 9.812 -27.971 1.00 87.44 109 ASP A N 1
ATOM 781 C CA . ASP A 1 109 ? 9.517 10.390 -26.843 1.00 87.44 109 ASP A CA 1
ATOM 782 C C . ASP A 1 109 ? 9.093 9.337 -25.795 1.00 87.44 109 ASP A C 1
ATOM 784 O O . ASP A 1 109 ? 8.104 9.460 -25.073 1.00 87.44 109 ASP A O 1
ATOM 788 N N . THR A 1 110 ? 9.856 8.239 -25.716 1.00 90.12 110 THR A N 1
ATOM 789 C CA . THR A 1 110 ? 9.652 7.152 -24.750 1.00 90.12 110 THR A CA 1
ATOM 790 C C . THR A 1 110 ? 10.973 6.753 -24.092 1.00 90.12 110 THR A C 1
ATOM 792 O O . THR A 1 110 ? 12.036 6.857 -24.720 1.00 90.12 110 THR A O 1
ATOM 795 N N . PRO A 1 111 ? 10.938 6.156 -22.884 1.00 91.56 111 PRO A N 1
ATOM 796 C CA . PRO A 1 111 ? 12.133 5.594 -22.273 1.00 91.56 111 PRO A CA 1
ATOM 797 C C . PRO A 1 111 ? 12.703 4.418 -23.072 1.00 91.56 111 PRO A C 1
ATOM 799 O O . PRO A 1 111 ? 13.835 4.018 -22.853 1.00 91.56 111 PRO A O 1
ATOM 802 N N . LEU A 1 112 ? 11.967 3.848 -24.029 1.00 92.06 112 LEU A N 1
ATOM 803 C CA . LEU A 1 112 ? 12.451 2.739 -24.849 1.00 92.06 112 LEU A CA 1
ATOM 804 C C . LEU A 1 112 ? 13.410 3.189 -25.963 1.00 92.06 112 LEU A C 1
ATOM 806 O O . LEU A 1 112 ? 14.076 2.330 -26.551 1.00 92.06 112 LEU A O 1
ATOM 810 N N . ASN A 1 113 ? 13.513 4.497 -26.252 1.00 90.25 113 ASN A N 1
ATOM 811 C CA . ASN A 1 113 ? 14.340 5.001 -27.355 1.00 90.25 113 ASN A CA 1
ATOM 812 C C . ASN A 1 113 ? 15.818 4.720 -27.134 1.00 90.25 113 ASN A C 1
ATOM 814 O O . ASN A 1 113 ? 16.546 4.328 -28.053 1.00 90.25 113 ASN A O 1
ATOM 818 N N . ARG A 1 114 ? 16.282 4.951 -25.909 1.00 89.25 114 ARG A N 1
ATOM 819 C CA . ARG A 1 114 ? 17.699 4.916 -25.589 1.00 89.25 114 ARG A CA 1
ATOM 820 C C . ARG A 1 114 ? 17.910 4.420 -24.177 1.00 89.25 114 ARG A C 1
ATOM 822 O O . ARG A 1 114 ? 17.084 4.600 -23.301 1.00 89.25 114 ARG A O 1
ATOM 829 N N . GLY A 1 115 ? 19.030 3.744 -23.975 1.00 88.19 115 GLY A N 1
ATOM 830 C CA . GLY A 1 115 ? 19.240 3.007 -22.743 1.00 88.19 115 GLY A CA 1
ATOM 831 C C . GLY A 1 115 ? 20.599 2.350 -22.678 1.00 88.19 115 GLY A C 1
ATOM 832 O O . GLY A 1 115 ? 21.376 2.394 -23.636 1.00 88.19 115 GLY A O 1
ATOM 833 N N . PHE A 1 116 ? 20.889 1.759 -21.528 1.00 89.38 116 PHE A N 1
ATOM 834 C CA . PHE A 1 116 ? 22.135 1.045 -21.287 1.00 89.38 116 PHE A CA 1
ATOM 835 C C . PHE A 1 116 ? 22.152 -0.260 -22.063 1.00 89.38 116 PHE A C 1
ATOM 837 O O . PHE A 1 116 ? 21.265 -1.083 -21.870 1.00 89.38 116 PHE A O 1
ATOM 844 N N . VAL A 1 117 ? 23.150 -0.450 -22.926 1.00 88.38 117 VAL A N 1
ATOM 845 C CA . VAL A 1 117 ? 23.222 -1.625 -23.803 1.00 88.38 117 VAL A CA 1
ATOM 846 C C . VAL A 1 117 ? 24.078 -2.707 -23.173 1.00 88.38 117 VAL A C 1
ATOM 848 O O . VAL A 1 117 ? 25.175 -2.436 -22.682 1.00 88.38 117 VAL A O 1
ATOM 851 N N . VAL A 1 118 ? 23.624 -3.947 -23.292 1.00 91.25 118 VAL A N 1
ATOM 852 C CA . VAL A 1 118 ? 24.415 -5.151 -23.058 1.00 91.25 118 VAL A CA 1
ATOM 853 C C . VAL A 1 118 ? 24.421 -6.012 -24.321 1.00 91.25 118 VAL A C 1
ATOM 855 O O . VAL A 1 118 ? 23.405 -6.148 -24.997 1.00 91.25 118 VAL A O 1
ATOM 858 N N . TYR A 1 119 ? 25.578 -6.579 -24.662 1.00 90.44 119 TYR A N 1
ATOM 859 C CA . TYR A 1 119 ? 25.728 -7.556 -25.744 1.00 90.44 119 TYR A CA 1
ATOM 860 C C . TYR A 1 119 ? 26.145 -8.906 -25.177 1.00 90.44 119 TYR A C 1
ATOM 862 O O . TYR A 1 119 ? 26.824 -8.963 -24.147 1.00 90.44 119 TYR A O 1
ATOM 870 N N . THR A 1 120 ? 25.828 -9.984 -25.888 1.00 86.44 120 THR A N 1
ATOM 871 C CA . THR A 1 120 ? 26.284 -11.324 -25.520 1.00 86.44 120 THR A CA 1
ATOM 872 C C . THR A 1 120 ? 27.806 -11.357 -25.357 1.00 86.44 120 THR A C 1
ATOM 874 O O . THR A 1 120 ? 28.555 -10.925 -26.236 1.00 86.44 120 THR A O 1
ATOM 877 N N . GLY A 1 121 ? 28.270 -11.855 -24.209 1.00 75.88 121 GLY A N 1
ATOM 878 C CA . GLY A 1 121 ? 29.697 -11.930 -23.878 1.00 75.88 121 GLY A CA 1
ATOM 879 C C . GLY A 1 121 ? 30.317 -10.630 -23.346 1.00 75.88 121 GLY A C 1
ATOM 880 O O . GLY A 1 121 ? 31.543 -10.537 -23.262 1.00 75.88 121 GLY A O 1
ATOM 881 N N . THR A 1 122 ? 29.511 -9.628 -22.973 1.00 75.12 122 THR A N 1
ATOM 882 C CA . THR A 1 122 ? 30.006 -8.427 -22.277 1.00 75.12 122 THR A CA 1
ATOM 883 C C . THR A 1 122 ? 30.547 -8.815 -20.897 1.00 75.12 122 THR A C 1
ATOM 885 O O . THR A 1 122 ? 29.838 -9.384 -20.079 1.00 75.12 122 THR A O 1
ATOM 888 N N . ALA A 1 123 ? 31.819 -8.508 -20.620 1.00 67.06 123 ALA A N 1
ATOM 889 C CA . ALA A 1 123 ? 32.537 -9.002 -19.436 1.00 67.06 123 ALA A CA 1
ATOM 890 C C . ALA A 1 123 ? 32.123 -8.371 -18.087 1.00 67.06 123 ALA A C 1
ATOM 892 O O . ALA A 1 123 ? 32.700 -8.718 -17.061 1.00 67.06 123 ALA A O 1
ATOM 893 N N . ASN A 1 124 ? 31.179 -7.427 -18.074 1.00 70.62 124 ASN A N 1
ATOM 894 C CA . ASN A 1 124 ? 30.811 -6.645 -16.894 1.00 70.62 124 ASN A CA 1
ATOM 895 C C . ASN A 1 124 ? 29.292 -6.441 -16.847 1.00 70.62 124 ASN A C 1
ATOM 897 O O . ASN A 1 124 ? 28.706 -6.168 -17.899 1.00 70.62 124 ASN A O 1
ATOM 901 N N . PRO A 1 125 ? 28.674 -6.504 -15.653 1.00 81.81 125 PRO A N 1
ATOM 902 C CA . PRO A 1 125 ? 27.243 -6.295 -15.523 1.00 81.81 125 PRO A CA 1
ATOM 903 C C . PRO A 1 125 ? 26.888 -4.863 -15.923 1.00 81.81 125 PRO A C 1
ATOM 905 O O . PRO A 1 125 ? 27.571 -3.902 -15.552 1.00 81.81 125 PRO A O 1
ATOM 908 N N . VAL A 1 126 ? 25.808 -4.732 -16.682 1.00 91.06 126 VAL A N 1
ATOM 909 C CA . VAL A 1 126 ? 25.159 -3.447 -16.914 1.00 91.06 126 VAL A CA 1
ATOM 910 C C . VAL A 1 126 ? 24.141 -3.263 -15.800 1.00 91.06 126 VAL A C 1
ATOM 912 O O . VAL A 1 126 ? 23.258 -4.104 -15.634 1.00 91.06 126 VAL A O 1
ATOM 915 N N . THR A 1 127 ? 24.292 -2.196 -15.014 1.00 94.50 127 THR A N 1
ATOM 916 C CA . THR A 1 127 ? 23.473 -1.980 -13.819 1.00 94.50 127 THR A CA 1
ATOM 917 C C . THR A 1 127 ? 22.832 -0.605 -13.768 1.00 94.50 127 THR A C 1
ATOM 919 O O . THR A 1 127 ? 23.422 0.398 -14.178 1.00 94.50 127 THR A O 1
ATOM 922 N N . THR A 1 128 ? 21.638 -0.567 -13.189 1.00 96.00 128 THR A N 1
ATOM 923 C CA . THR A 1 128 ? 20.886 0.640 -12.849 1.00 96.00 128 THR A CA 1
ATOM 924 C C . THR A 1 128 ? 20.498 0.537 -11.378 1.00 96.00 128 THR A C 1
ATOM 926 O O . THR A 1 128 ? 19.713 -0.332 -11.009 1.00 96.00 128 THR A O 1
ATOM 929 N N . ALA A 1 129 ? 21.070 1.389 -10.531 1.00 97.56 129 ALA A N 1
ATOM 930 C CA . ALA A 1 129 ? 20.908 1.335 -9.084 1.00 97.56 129 ALA A CA 1
ATOM 931 C C . ALA A 1 129 ? 20.300 2.621 -8.521 1.00 97.56 129 ALA A C 1
ATOM 933 O O . ALA A 1 129 ? 20.645 3.724 -8.954 1.00 97.56 129 ALA A O 1
ATOM 934 N N . PHE A 1 130 ? 19.442 2.465 -7.516 1.00 98.56 130 PHE A N 1
ATOM 935 C CA . PHE A 1 130 ? 18.769 3.545 -6.802 1.00 98.56 130 PHE A CA 1
ATOM 936 C C . PHE A 1 130 ? 19.026 3.448 -5.298 1.00 98.56 130 PHE A C 1
ATOM 938 O O . PHE A 1 130 ? 19.237 2.356 -4.775 1.00 98.56 130 PHE A O 1
ATOM 945 N N . SER A 1 131 ? 19.012 4.589 -4.611 1.00 98.25 131 SER A N 1
ATOM 946 C CA . SER A 1 131 ? 19.217 4.697 -3.155 1.00 98.25 131 SER A CA 1
ATOM 947 C C . SER A 1 131 ? 18.413 5.856 -2.567 1.00 98.25 131 SER A C 1
ATOM 949 O O . SER A 1 131 ? 18.058 6.763 -3.323 1.00 98.25 131 SER A O 1
ATOM 951 N N . GLY A 1 132 ? 18.198 5.878 -1.248 1.00 94.56 132 GLY A N 1
ATOM 952 C CA . GLY A 1 132 ? 17.360 6.888 -0.587 1.00 94.56 132 GLY A CA 1
ATOM 953 C C . GLY A 1 132 ? 15.867 6.628 -0.805 1.00 94.56 132 GLY A C 1
ATOM 954 O O . GLY A 1 132 ? 15.060 7.564 -0.866 1.00 94.56 132 GLY A O 1
ATOM 955 N N . LEU A 1 133 ? 15.518 5.354 -0.995 1.00 95.00 133 LEU A N 1
ATOM 956 C CA . LEU A 1 133 ? 14.177 4.911 -1.349 1.00 95.00 133 LEU A CA 1
ATOM 957 C C . LEU A 1 133 ? 13.244 4.995 -0.147 1.00 95.00 133 LEU A C 1
ATOM 959 O O . LEU A 1 133 ? 12.158 5.535 -0.302 1.00 95.00 133 LEU A O 1
ATOM 963 N N . ASN A 1 134 ? 13.679 4.625 1.058 1.00 86.62 134 ASN A N 1
ATOM 964 C CA . ASN A 1 134 ? 12.802 4.575 2.236 1.00 86.62 134 ASN A CA 1
ATOM 965 C C . ASN A 1 134 ? 12.384 5.973 2.710 1.00 86.62 134 ASN A C 1
ATOM 967 O O . ASN A 1 134 ? 11.328 6.148 3.304 1.00 86.62 134 ASN A O 1
ATOM 971 N N . THR A 1 135 ? 13.177 7.002 2.396 1.00 82.62 135 THR A N 1
ATOM 972 C CA . THR A 1 135 ? 12.789 8.399 2.662 1.00 82.62 135 THR A CA 1
ATOM 973 C C . THR A 1 135 ? 11.705 8.888 1.696 1.00 82.62 135 THR A C 1
ATOM 975 O O . THR A 1 135 ? 10.889 9.732 2.058 1.00 82.62 135 THR A O 1
ATOM 978 N N . THR A 1 136 ? 11.695 8.392 0.456 1.00 81.94 136 THR A N 1
ATOM 979 C CA . THR A 1 136 ? 10.716 8.807 -0.568 1.00 81.94 136 THR A CA 1
ATOM 980 C C . THR A 1 136 ? 9.477 7.907 -0.582 1.00 81.94 136 THR A C 1
ATOM 982 O O . THR A 1 136 ? 8.386 8.394 -0.872 1.00 81.94 136 THR A O 1
ATOM 985 N N . PHE A 1 137 ? 9.650 6.632 -0.238 1.00 84.50 137 PHE A N 1
ATOM 986 C CA . PHE A 1 137 ? 8.665 5.553 -0.251 1.00 84.50 137 PHE A CA 1
ATOM 987 C C . PHE A 1 137 ? 8.690 4.800 1.095 1.00 84.50 137 PHE A C 1
ATOM 989 O O . PHE A 1 137 ? 9.128 3.651 1.152 1.00 84.50 137 PHE A O 1
ATOM 996 N N . PRO A 1 138 ? 8.268 5.438 2.201 1.00 73.25 138 PRO A N 1
ATOM 997 C CA . PRO A 1 138 ? 8.339 4.838 3.540 1.00 73.25 138 PRO A CA 1
ATOM 998 C C . PRO A 1 138 ? 7.458 3.590 3.694 1.00 73.25 138 PRO A C 1
ATOM 1000 O O . PRO A 1 138 ? 7.750 2.715 4.496 1.00 73.25 138 PRO A O 1
ATOM 1003 N N . THR A 1 139 ? 6.398 3.492 2.897 1.00 68.50 139 THR A N 1
ATOM 1004 C CA . THR A 1 139 ? 5.457 2.365 2.814 1.00 68.50 139 THR A CA 1
ATOM 1005 C C . THR A 1 139 ? 5.885 1.301 1.795 1.00 68.50 139 THR A C 1
ATOM 1007 O O . THR A 1 139 ? 5.150 0.350 1.541 1.00 68.50 139 THR A O 1
ATOM 1010 N N . GLY A 1 140 ? 7.077 1.448 1.210 1.00 81.69 140 GLY A N 1
ATOM 1011 C CA . GLY A 1 140 ? 7.585 0.597 0.143 1.00 81.69 140 GLY A CA 1
ATOM 1012 C C . GLY A 1 140 ? 7.163 1.052 -1.256 1.00 81.69 140 GLY A C 1
ATOM 1013 O O . GLY A 1 140 ? 6.415 2.015 -1.445 1.00 81.69 140 GLY A O 1
ATOM 1014 N N . TYR A 1 141 ? 7.708 0.382 -2.265 1.00 89.00 141 TYR A N 1
ATOM 1015 C CA . TYR A 1 141 ? 7.521 0.715 -3.676 1.00 89.00 141 TYR A CA 1
ATOM 1016 C C . TYR A 1 141 ? 7.492 -0.545 -4.540 1.00 89.00 141 TYR A C 1
ATOM 1018 O O . TYR A 1 141 ? 7.944 -1.614 -4.135 1.00 89.00 141 TYR A O 1
ATOM 1026 N N . TYR A 1 142 ? 7.022 -0.417 -5.772 1.00 90.81 142 TYR A N 1
ATOM 1027 C CA . TYR A 1 142 ? 7.352 -1.358 -6.839 1.00 90.81 142 TYR A CA 1
ATOM 1028 C C . TYR A 1 142 ? 8.093 -0.623 -7.955 1.00 90.81 142 TYR A C 1
ATOM 1030 O O . TYR A 1 142 ? 8.058 0.607 -8.055 1.00 90.81 142 TYR A O 1
ATOM 1038 N N . ALA A 1 143 ? 8.818 -1.374 -8.778 1.00 96.88 143 ALA A N 1
ATOM 1039 C CA . ALA A 1 143 ? 9.623 -0.822 -9.856 1.00 96.88 143 ALA A CA 1
ATOM 1040 C C . ALA A 1 143 ? 9.165 -1.354 -11.211 1.00 96.88 143 ALA A C 1
ATOM 1042 O O . ALA A 1 143 ? 9.105 -2.566 -11.420 1.00 96.88 143 ALA A O 1
ATOM 1043 N N . VAL A 1 144 ? 8.902 -0.443 -12.145 1.00 97.12 144 VAL A N 1
ATOM 1044 C CA . VAL A 1 144 ? 8.665 -0.750 -13.557 1.00 97.12 144 VAL A CA 1
ATOM 1045 C C . VAL A 1 144 ? 9.958 -0.484 -14.312 1.00 97.12 144 VAL A C 1
ATOM 1047 O O . VAL A 1 144 ? 10.414 0.657 -14.397 1.00 97.12 144 VAL A O 1
ATOM 1050 N N . VAL A 1 145 ? 10.568 -1.536 -14.850 1.00 97.88 145 VAL A N 1
ATOM 1051 C CA . VAL A 1 145 ? 11.812 -1.449 -15.622 1.00 97.88 145 VAL A CA 1
ATOM 1052 C C . VAL A 1 145 ? 11.479 -1.599 -17.097 1.00 97.88 145 VAL A C 1
ATOM 1054 O O . VAL A 1 145 ? 10.972 -2.641 -17.508 1.00 97.88 145 VAL A O 1
ATOM 1057 N N . TYR A 1 146 ? 11.777 -0.573 -17.893 1.00 96.06 146 TYR A N 1
ATOM 1058 C CA . TYR A 1 146 ? 11.510 -0.554 -19.329 1.00 96.06 146 TYR A CA 1
ATOM 1059 C C . TYR A 1 146 ? 12.627 -1.264 -20.095 1.00 96.06 146 TYR A C 1
ATOM 1061 O O . TYR A 1 146 ? 13.802 -0.891 -20.011 1.00 96.06 146 TYR A O 1
ATOM 1069 N N . LEU A 1 147 ? 12.240 -2.299 -20.834 1.00 94.75 147 LEU A N 1
ATOM 1070 C CA . LEU A 1 147 ? 13.108 -3.241 -21.529 1.00 94.75 147 LEU A CA 1
ATOM 1071 C C . LEU A 1 147 ? 13.124 -2.933 -23.023 1.00 94.75 147 LEU A C 1
ATOM 1073 O O . LEU A 1 147 ? 12.083 -2.820 -23.664 1.00 94.75 147 LEU A O 1
ATOM 1077 N N . THR A 1 148 ? 14.317 -2.808 -23.584 1.00 90.94 148 THR A N 1
ATOM 1078 C CA . THR A 1 148 ? 14.529 -2.456 -24.989 1.00 90.94 148 THR A CA 1
ATOM 1079 C C . THR A 1 148 ? 15.729 -3.230 -25.542 1.00 90.94 148 THR A C 1
ATOM 1081 O O . THR A 1 148 ? 16.328 -4.053 -24.851 1.00 90.94 148 THR A O 1
ATOM 1084 N N . GLY A 1 149 ? 16.083 -3.032 -26.806 1.00 90.44 149 GLY A N 1
ATOM 1085 C CA . GLY A 1 149 ? 17.200 -3.733 -27.429 1.00 90.44 149 GLY A CA 1
ATOM 1086 C C . GLY A 1 149 ? 17.173 -3.675 -28.949 1.00 90.44 149 GLY A C 1
ATOM 1087 O O . GLY A 1 149 ? 16.378 -2.964 -29.558 1.00 90.44 149 GLY A O 1
ATOM 1088 N N . PHE A 1 150 ? 18.045 -4.453 -29.579 1.00 89.44 150 PHE A N 1
ATOM 1089 C CA . PHE A 1 150 ? 18.056 -4.633 -31.028 1.00 89.44 150 PHE A CA 1
ATOM 1090 C C . PHE A 1 150 ? 17.185 -5.825 -31.429 1.00 89.44 150 PHE A C 1
ATOM 1092 O O . PHE A 1 150 ? 17.126 -6.809 -30.701 1.00 89.44 150 PHE A O 1
ATOM 1099 N N . ILE A 1 151 ? 16.599 -5.787 -32.632 1.00 85.31 151 ILE A N 1
ATOM 1100 C CA . ILE A 1 151 ? 15.770 -6.873 -33.207 1.00 85.31 151 ILE A CA 1
ATOM 1101 C C . ILE A 1 151 ? 16.487 -8.236 -33.196 1.00 85.31 151 ILE A C 1
ATOM 1103 O O . ILE A 1 151 ? 15.853 -9.282 -33.170 1.00 85.31 151 ILE A O 1
ATOM 1107 N N . GLY A 1 152 ? 17.822 -8.239 -33.220 1.00 88.50 152 GLY A N 1
ATOM 1108 C CA . GLY A 1 152 ? 18.599 -9.471 -33.133 1.00 88.50 152 GLY A CA 1
ATOM 1109 C C . GLY A 1 152 ? 18.585 -10.140 -31.756 1.00 88.50 152 GLY A C 1
ATOM 1110 O O . GLY A 1 152 ? 19.039 -11.273 -31.680 1.00 88.50 152 GLY A O 1
ATOM 1111 N N . ASN A 1 153 ? 18.154 -9.468 -30.681 1.00 91.81 153 ASN A N 1
ATOM 1112 C CA . ASN A 1 153 ? 18.074 -10.039 -29.333 1.00 91.81 153 ASN A CA 1
ATOM 1113 C C . ASN A 1 153 ? 16.970 -11.096 -29.271 1.00 91.81 153 ASN A C 1
ATOM 1115 O O . ASN A 1 153 ? 15.787 -10.763 -29.310 1.00 91.81 153 ASN A O 1
ATOM 1119 N N . THR A 1 154 ? 17.379 -12.349 -29.127 1.00 93.81 154 THR A N 1
ATOM 1120 C CA . THR A 1 154 ? 16.502 -13.519 -29.040 1.00 93.81 154 THR A CA 1
ATOM 1121 C C . THR A 1 154 ? 16.409 -14.064 -27.614 1.00 93.81 154 THR A C 1
ATOM 1123 O O . THR A 1 154 ? 15.732 -15.062 -27.366 1.00 93.81 154 THR A O 1
ATOM 1126 N N . GLY A 1 155 ? 17.064 -13.408 -26.653 1.00 94.50 155 GLY A N 1
ATOM 1127 C CA . GLY A 1 155 ? 16.892 -13.679 -25.237 1.00 94.50 155 GLY A CA 1
ATOM 1128 C C . GLY A 1 155 ? 17.829 -12.852 -24.362 1.00 94.50 155 GLY A C 1
ATOM 1129 O O . GLY A 1 155 ? 19.047 -12.859 -24.525 1.00 94.50 155 GLY A O 1
ATOM 1130 N N . ALA A 1 156 ? 17.246 -12.184 -23.382 1.00 95.56 156 ALA A N 1
ATOM 1131 C CA . ALA A 1 156 ? 17.894 -11.351 -22.389 1.00 95.56 156 ALA A CA 1
ATOM 1132 C C . ALA A 1 156 ? 17.239 -11.576 -21.024 1.00 95.56 156 ALA A C 1
ATOM 1134 O O . ALA A 1 156 ? 16.137 -12.128 -20.936 1.00 95.56 156 ALA A O 1
ATOM 1135 N N . SER A 1 157 ? 17.908 -11.141 -19.962 1.00 96.81 157 SER A N 1
ATOM 1136 C CA . SER A 1 157 ? 17.374 -11.182 -18.605 1.00 96.81 157 SER A CA 1
ATOM 1137 C C . SER A 1 157 ? 17.543 -9.853 -17.879 1.00 96.81 157 SER A C 1
ATOM 1139 O O . SER A 1 157 ? 18.444 -9.071 -18.177 1.00 96.81 157 SER A O 1
ATOM 1141 N N . ILE A 1 158 ? 16.658 -9.598 -16.919 1.00 97.81 158 ILE A N 1
ATOM 1142 C CA . ILE A 1 158 ? 16.720 -8.473 -15.984 1.00 97.81 158 ILE A CA 1
ATOM 1143 C C . ILE A 1 158 ? 16.476 -9.006 -14.572 1.00 97.81 158 ILE A C 1
ATOM 1145 O O . ILE A 1 158 ? 15.518 -9.745 -14.345 1.00 97.81 158 ILE A O 1
ATOM 1149 N N . THR A 1 159 ? 17.337 -8.657 -13.618 1.00 97.69 159 THR A N 1
ATOM 1150 C CA . THR A 1 159 ? 17.228 -9.119 -12.225 1.00 97.69 159 THR A CA 1
ATOM 1151 C C . THR A 1 159 ? 17.449 -7.995 -11.221 1.00 97.69 159 THR A C 1
ATOM 1153 O O . THR A 1 159 ? 18.273 -7.114 -11.460 1.00 97.69 159 THR A O 1
ATOM 1156 N N . ASN A 1 160 ? 16.745 -8.042 -10.086 1.00 97.00 160 ASN A N 1
ATOM 1157 C CA . ASN A 1 160 ? 17.018 -7.210 -8.903 1.00 97.00 160 ASN A CA 1
ATOM 1158 C C . ASN A 1 160 ? 17.912 -7.924 -7.858 1.00 97.00 160 ASN A C 1
ATOM 1160 O O . ASN A 1 160 ? 18.115 -7.402 -6.765 1.00 97.00 160 ASN A O 1
ATOM 1164 N N . GLY A 1 161 ? 18.417 -9.124 -8.173 1.00 96.06 161 GLY A N 1
ATOM 1165 C CA . GLY A 1 161 ? 19.163 -10.006 -7.266 1.00 96.06 161 GLY A CA 1
ATOM 1166 C C . GLY A 1 161 ? 18.321 -11.109 -6.611 1.00 96.06 161 GLY A C 1
ATOM 1167 O O . GLY A 1 161 ? 18.882 -12.137 -6.235 1.00 96.06 161 GLY A O 1
ATOM 1168 N N . THR A 1 162 ? 17.000 -10.931 -6.531 1.00 93.75 162 THR A N 1
ATOM 1169 C CA . THR A 1 162 ? 16.050 -11.908 -5.967 1.00 93.75 162 THR A CA 1
ATOM 1170 C C . THR A 1 162 ? 15.177 -12.509 -7.066 1.00 93.75 162 THR A C 1
ATOM 1172 O O . THR A 1 162 ? 15.147 -13.724 -7.248 1.00 93.75 162 THR A O 1
ATOM 1175 N N . ASP A 1 163 ? 14.534 -11.650 -7.851 1.00 95.69 163 ASP A N 1
ATOM 1176 C CA . ASP A 1 163 ? 13.687 -12.002 -8.983 1.00 95.69 163 ASP A CA 1
ATOM 1177 C C . ASP A 1 163 ? 14.464 -11.829 -10.285 1.00 95.69 163 ASP A C 1
ATOM 1179 O O . ASP A 1 163 ? 15.306 -10.934 -10.424 1.00 95.69 163 ASP A O 1
ATOM 1183 N N . THR A 1 164 ? 14.180 -12.681 -11.265 1.00 98.31 164 THR A N 1
ATOM 1184 C CA . THR A 1 164 ? 14.749 -12.582 -12.612 1.00 98.31 164 THR A CA 1
ATOM 1185 C C . THR A 1 164 ? 13.646 -12.773 -13.634 1.00 98.31 164 THR A C 1
ATOM 1187 O O . THR A 1 164 ? 12.892 -13.739 -13.541 1.00 98.31 164 THR A O 1
ATOM 1190 N N . TYR A 1 165 ? 13.590 -11.884 -14.622 1.00 98.44 165 TYR A N 1
ATOM 1191 C CA . TYR A 1 165 ? 12.696 -12.003 -15.766 1.00 98.44 165 TYR A CA 1
ATOM 1192 C C . TYR A 1 165 ? 13.474 -12.174 -17.063 1.00 98.44 165 TYR A C 1
ATOM 1194 O O . TYR A 1 165 ? 14.529 -11.565 -17.237 1.00 98.44 165 TYR A O 1
ATOM 1202 N N . TYR A 1 166 ? 12.924 -12.968 -17.979 1.00 98.12 166 TYR A N 1
ATOM 1203 C CA . TYR A 1 166 ? 13.507 -13.285 -19.280 1.00 98.12 166 TYR A CA 1
ATOM 1204 C C . TYR A 1 166 ? 12.625 -12.758 -20.410 1.00 98.12 166 TYR A C 1
ATOM 1206 O O . TYR A 1 166 ? 11.396 -12.798 -20.324 1.00 98.12 166 TYR A O 1
ATOM 1214 N N . TYR A 1 167 ? 13.236 -12.243 -21.471 1.00 96.94 167 TYR A N 1
ATOM 1215 C CA . TYR A 1 167 ? 12.509 -11.650 -22.594 1.00 96.94 167 TYR A CA 1
ATOM 1216 C C . TYR A 1 167 ? 13.338 -11.660 -23.877 1.00 96.94 167 TYR A C 1
ATOM 1218 O O . TYR A 1 167 ? 14.554 -11.818 -23.835 1.00 96.94 167 TYR A O 1
ATOM 1226 N N . GLN A 1 168 ? 12.693 -11.438 -25.014 1.00 94.56 168 GLN A N 1
ATOM 1227 C CA . GLN A 1 168 ? 13.349 -11.048 -26.260 1.00 94.56 168 GLN A CA 1
ATOM 1228 C C . GLN A 1 168 ? 12.848 -9.672 -26.710 1.00 94.56 168 GLN A C 1
ATOM 1230 O O . GLN A 1 168 ? 11.769 -9.228 -26.305 1.00 94.56 168 GLN A O 1
ATOM 1235 N N . THR A 1 169 ? 13.635 -8.974 -27.528 1.00 89.75 169 THR A N 1
ATOM 1236 C CA . THR A 1 169 ? 13.246 -7.637 -27.987 1.00 89.75 169 THR A CA 1
ATOM 1237 C C . THR A 1 169 ? 12.154 -7.762 -29.052 1.00 89.75 169 THR A C 1
ATOM 1239 O O . THR A 1 169 ? 12.359 -8.471 -30.038 1.00 89.75 169 THR A O 1
ATOM 1242 N N . PRO A 1 170 ? 11.023 -7.052 -28.915 1.00 85.69 170 PRO A N 1
ATOM 1243 C CA . PRO A 1 170 ? 9.997 -7.021 -29.949 1.00 85.69 170 PRO A CA 1
ATOM 1244 C C . PRO A 1 170 ? 10.526 -6.393 -31.244 1.00 85.69 170 PRO A C 1
ATOM 1246 O O . PRO A 1 170 ? 11.459 -5.587 -31.236 1.00 85.69 170 PRO A O 1
ATOM 1249 N N . ASN A 1 171 ? 9.883 -6.702 -32.370 1.00 76.31 171 ASN A N 1
ATOM 1250 C CA . ASN A 1 171 ? 10.152 -6.063 -33.663 1.00 76.31 171 ASN A CA 1
ATOM 1251 C C . ASN A 1 171 ? 9.058 -5.034 -34.023 1.00 76.31 171 ASN A C 1
ATOM 1253 O O . ASN A 1 171 ? 8.210 -5.321 -34.876 1.00 76.31 171 ASN A O 1
ATOM 1257 N N . PRO A 1 172 ? 9.009 -3.847 -33.384 1.00 66.75 172 PRO A N 1
ATOM 1258 C CA . PRO A 1 172 ? 7.966 -2.880 -33.683 1.00 66.75 172 PRO A CA 1
ATOM 1259 C C . PRO A 1 172 ? 8.267 -2.072 -34.949 1.00 66.75 172 PRO A C 1
ATOM 1261 O O . PRO A 1 172 ? 9.290 -1.399 -35.059 1.00 66.75 172 PRO A O 1
ATOM 1264 N N . ALA A 1 173 ? 7.306 -2.043 -35.874 1.00 61.94 173 ALA A N 1
ATOM 1265 C CA . ALA A 1 173 ? 7.236 -1.004 -36.906 1.00 61.94 173 ALA A CA 1
ATOM 1266 C C . ALA A 1 173 ? 6.727 0.347 -36.345 1.00 61.94 173 ALA A C 1
ATOM 1268 O O . ALA A 1 173 ? 6.927 1.388 -36.969 1.00 61.94 173 ALA A O 1
ATOM 1269 N N . SER A 1 174 ? 6.076 0.318 -35.176 1.00 68.50 174 SER A N 1
ATOM 1270 C CA . SER A 1 174 ? 5.511 1.439 -34.410 1.00 68.50 174 SER A CA 1
ATOM 1271 C C . SER A 1 174 ? 5.480 1.067 -32.924 1.00 68.50 174 SER A C 1
ATOM 1273 O O . SER A 1 174 ? 5.391 -0.126 -32.628 1.00 68.50 174 SER A O 1
ATOM 1275 N N . LEU A 1 175 ? 5.499 2.044 -32.007 1.00 70.12 175 LEU A N 1
ATOM 1276 C CA . LEU A 1 175 ? 5.336 1.786 -30.572 1.00 70.12 175 LEU A CA 1
ATOM 1277 C C . LEU A 1 175 ? 4.092 0.900 -30.332 1.00 70.12 175 LEU A C 1
ATOM 1279 O O . LEU A 1 175 ? 3.000 1.270 -30.771 1.00 70.12 175 LEU A O 1
ATOM 1283 N N . PRO A 1 176 ? 4.243 -0.286 -29.724 1.00 65.75 176 PRO A N 1
ATOM 1284 C CA . PRO A 1 176 ? 3.112 -1.157 -29.445 1.00 65.75 176 PRO A CA 1
ATOM 1285 C C . PRO A 1 176 ? 2.255 -0.591 -28.309 1.00 65.75 176 PRO A C 1
ATOM 1287 O O . PRO A 1 176 ? 2.776 -0.183 -27.274 1.00 65.75 176 PRO A O 1
ATOM 1290 N N . ASP A 1 177 ? 0.939 -0.605 -28.522 1.00 68.88 177 ASP A N 1
ATOM 1291 C CA . ASP A 1 177 ? -0.091 -0.262 -27.542 1.00 68.88 177 ASP A CA 1
ATOM 1292 C C . ASP A 1 177 ? -1.101 -1.428 -27.467 1.00 68.88 177 ASP A C 1
ATOM 1294 O O . ASP A 1 177 ? -1.716 -1.758 -28.492 1.00 68.88 177 ASP A O 1
ATOM 1298 N N . PRO A 1 178 ? -1.251 -2.106 -26.312 1.00 79.94 178 PRO A N 1
ATOM 1299 C CA . PRO A 1 178 ? -0.555 -1.864 -25.042 1.00 79.94 178 PRO A CA 1
ATOM 1300 C C . PRO A 1 178 ? 0.895 -2.387 -25.026 1.00 79.94 178 PRO A C 1
ATOM 1302 O O . PRO A 1 178 ? 1.257 -3.291 -25.783 1.00 79.94 178 PRO A O 1
ATOM 1305 N N . LEU A 1 179 ? 1.715 -1.851 -24.111 1.00 88.44 179 LEU A N 1
ATOM 1306 C CA . LEU A 1 179 ? 3.023 -2.428 -23.771 1.00 88.44 179 LEU A CA 1
ATOM 1307 C C . LEU A 1 179 ? 2.854 -3.849 -23.210 1.00 88.44 179 LEU A C 1
ATOM 1309 O O . LEU A 1 179 ? 1.873 -4.144 -22.526 1.00 88.44 179 LEU A O 1
ATOM 1313 N N . VAL A 1 180 ? 3.835 -4.720 -23.448 1.00 90.69 180 VAL A N 1
ATOM 1314 C CA . VAL A 1 180 ? 3.821 -6.119 -23.003 1.00 90.69 180 VAL A CA 1
ATOM 1315 C C . VAL A 1 180 ? 4.783 -6.315 -21.833 1.00 90.69 180 VAL A C 1
ATOM 1317 O O . VAL A 1 180 ? 5.978 -6.021 -21.926 1.00 90.69 180 VAL A O 1
ATOM 1320 N N . GLN A 1 181 ? 4.251 -6.846 -20.733 1.00 93.31 181 GLN A N 1
ATOM 1321 C CA . GLN A 1 181 ? 5.031 -7.278 -19.577 1.00 93.31 181 GLN A CA 1
ATOM 1322 C C . GLN A 1 181 ? 5.661 -8.645 -19.836 1.00 93.31 181 GLN A C 1
ATOM 1324 O O . GLN A 1 181 ? 4.975 -9.556 -20.305 1.00 93.31 181 GLN A O 1
ATOM 1329 N N . THR A 1 182 ? 6.911 -8.849 -19.421 1.00 95.50 182 THR A N 1
ATOM 1330 C CA . THR A 1 182 ? 7.401 -10.214 -19.191 1.00 95.50 182 THR A CA 1
ATOM 1331 C C . THR A 1 182 ? 7.044 -10.687 -17.783 1.00 95.50 182 THR A C 1
ATOM 1333 O O . THR A 1 182 ? 7.302 -10.012 -16.787 1.00 95.50 182 THR A O 1
ATOM 1336 N N . THR A 1 183 ? 6.458 -11.876 -17.704 1.00 94.75 183 THR A N 1
ATOM 1337 C CA . THR A 1 183 ? 6.246 -12.633 -16.460 1.00 94.75 183 THR A CA 1
ATOM 1338 C C . THR A 1 183 ? 7.092 -13.907 -16.429 1.00 94.75 183 THR A C 1
ATOM 1340 O O . THR A 1 183 ? 6.954 -14.734 -15.530 1.00 94.75 183 THR A O 1
ATOM 1343 N N . GLN A 1 184 ? 7.967 -14.087 -17.423 1.00 97.81 184 GLN A N 1
ATOM 1344 C CA . GLN A 1 184 ? 8.753 -15.298 -17.594 1.00 97.81 184 GLN A CA 1
ATOM 1345 C C . GLN A 1 184 ? 9.937 -15.291 -16.627 1.00 97.81 184 GLN A C 1
ATOM 1347 O O . GLN A 1 184 ? 10.853 -14.493 -16.789 1.00 97.81 184 GLN A O 1
ATOM 1352 N N . THR A 1 185 ? 9.940 -16.198 -15.649 1.00 97.31 185 THR A N 1
ATOM 1353 C CA . THR A 1 185 ? 10.965 -16.266 -14.587 1.00 97.31 185 THR A CA 1
ATOM 1354 C C . THR A 1 185 ? 11.991 -17.383 -14.769 1.00 97.31 185 THR A C 1
ATOM 1356 O O . THR A 1 185 ? 12.889 -17.554 -13.948 1.00 97.31 185 THR A O 1
ATOM 1359 N N . THR A 1 186 ? 11.892 -18.147 -15.856 1.00 96.88 186 THR A N 1
ATOM 1360 C CA . THR A 1 186 ? 12.875 -19.167 -16.241 1.00 96.88 186 THR A CA 1
ATOM 1361 C C . THR A 1 186 ? 13.318 -18.961 -17.681 1.00 96.88 186 THR A C 1
ATOM 1363 O O . THR A 1 186 ? 12.495 -18.645 -18.536 1.00 96.88 186 THR A O 1
ATOM 1366 N N . ASP A 1 187 ? 14.606 -19.152 -17.968 1.00 96.88 187 ASP A N 1
ATOM 1367 C CA . ASP A 1 187 ? 15.102 -19.061 -19.341 1.00 96.88 187 ASP A CA 1
ATOM 1368 C C . ASP A 1 187 ? 14.544 -20.212 -20.187 1.00 96.88 187 ASP A C 1
ATOM 1370 O O . ASP A 1 187 ? 14.828 -21.385 -19.922 1.00 96.88 187 ASP A O 1
ATOM 1374 N N . LEU A 1 188 ? 13.757 -19.881 -21.210 1.00 96.44 188 LEU A N 1
ATOM 1375 C CA . LEU A 1 188 ? 13.223 -20.856 -22.160 1.00 96.44 188 LEU A CA 1
ATOM 1376 C C . LEU A 1 188 ? 14.207 -21.174 -23.294 1.00 96.44 188 LEU A C 1
ATOM 1378 O O . LEU A 1 188 ? 13.980 -22.129 -24.037 1.00 96.44 188 LEU A O 1
ATOM 1382 N N . GLY A 1 189 ? 15.301 -20.419 -23.410 1.00 92.94 189 GLY A N 1
ATOM 1383 C CA . GLY A 1 189 ? 16.311 -20.555 -24.453 1.00 92.94 189 GLY A CA 1
ATOM 1384 C C . GLY A 1 189 ? 16.108 -19.624 -25.654 1.00 92.94 189 GLY A C 1
ATOM 1385 O O . GLY A 1 189 ? 15.179 -18.817 -25.713 1.00 92.94 189 GLY A O 1
ATOM 1386 N N . ASP A 1 190 ? 17.020 -19.753 -26.621 1.00 93.81 190 ASP A N 1
ATOM 1387 C CA . ASP A 1 190 ? 17.146 -18.894 -27.806 1.00 93.81 190 ASP A CA 1
ATOM 1388 C C . ASP A 1 190 ? 15.849 -18.807 -28.632 1.00 93.81 190 ASP A C 1
ATOM 1390 O O . ASP A 1 190 ? 15.379 -19.802 -29.189 1.00 93.81 190 ASP A O 1
ATOM 1394 N N . GLY A 1 191 ? 15.272 -17.605 -28.703 1.00 88.88 191 GLY A N 1
ATOM 1395 C CA . GLY A 1 191 ? 14.060 -17.303 -29.467 1.00 88.88 191 GLY A CA 1
ATOM 1396 C C . GLY A 1 191 ? 12.769 -17.860 -28.862 1.00 88.88 191 GLY A C 1
ATOM 1397 O O . GLY A 1 191 ? 11.735 -17.860 -29.533 1.00 88.88 191 GLY A O 1
ATOM 1398 N N . LEU A 1 192 ? 12.824 -18.380 -27.631 1.00 93.19 192 LEU A N 1
ATOM 1399 C CA . LEU A 1 192 ? 11.684 -18.996 -26.943 1.00 93.19 192 LEU A CA 1
ATOM 1400 C C . LEU A 1 192 ? 11.139 -18.142 -25.794 1.00 93.19 192 LEU A C 1
ATOM 1402 O O . LEU A 1 192 ? 10.000 -18.351 -25.376 1.00 93.19 192 LEU A O 1
ATOM 1406 N N . ASN A 1 193 ? 11.920 -17.182 -25.295 1.00 95.12 193 ASN A N 1
ATOM 1407 C CA . ASN A 1 193 ? 11.449 -16.206 -24.314 1.00 95.12 193 ASN A CA 1
ATOM 1408 C C . ASN A 1 193 ? 10.423 -15.242 -24.951 1.00 95.12 193 ASN A C 1
ATOM 1410 O O . ASN A 1 193 ? 10.505 -14.965 -26.150 1.00 95.12 193 ASN A O 1
ATOM 1414 N N . PRO A 1 194 ? 9.447 -14.721 -24.185 1.00 94.06 194 PRO A N 1
ATOM 1415 C CA . PRO A 1 194 ? 8.416 -13.842 -24.732 1.00 94.06 194 PRO A CA 1
ATOM 1416 C C . PRO A 1 194 ? 8.986 -12.485 -25.156 1.00 94.06 194 PRO A C 1
ATOM 1418 O O . PRO A 1 194 ? 9.940 -11.981 -24.564 1.00 94.06 194 PRO A O 1
ATOM 1421 N N . GLU A 1 195 ? 8.365 -11.860 -26.156 1.00 93.56 195 GLU A N 1
ATOM 1422 C CA . GLU A 1 195 ? 8.596 -10.441 -26.433 1.00 93.56 195 GLU A CA 1
ATOM 1423 C C . GLU A 1 195 ? 8.036 -9.592 -25.288 1.00 93.56 195 GLU A C 1
ATOM 1425 O O . GLU A 1 195 ? 6.904 -9.815 -24.855 1.00 93.56 195 GLU A O 1
ATOM 1430 N N . ALA A 1 196 ? 8.811 -8.622 -24.803 1.00 94.00 196 ALA A N 1
ATOM 1431 C CA . ALA A 1 196 ? 8.366 -7.708 -23.754 1.00 94.00 196 ALA A CA 1
ATOM 1432 C C . ALA A 1 196 ? 9.045 -6.339 -23.852 1.00 94.00 196 ALA A C 1
ATOM 1434 O O . ALA A 1 196 ? 10.154 -6.215 -24.374 1.00 94.00 196 ALA A O 1
ATOM 1435 N N . GLN A 1 197 ? 8.378 -5.321 -23.310 1.00 93.50 197 GLN A N 1
ATOM 1436 C CA . GLN A 1 197 ? 8.867 -3.944 -23.201 1.00 93.50 197 GLN A CA 1
ATOM 1437 C C . GLN A 1 197 ? 8.999 -3.484 -21.748 1.00 93.50 197 GLN A C 1
ATOM 1439 O O . GLN A 1 197 ? 9.534 -2.405 -21.500 1.00 93.50 197 GLN A O 1
ATOM 1444 N N . TYR A 1 198 ? 8.522 -4.263 -20.776 1.00 95.75 198 TYR A N 1
ATOM 1445 C CA . TYR A 1 198 ? 8.759 -3.969 -19.368 1.00 95.75 198 TYR A CA 1
ATOM 1446 C C . TYR A 1 198 ? 8.731 -5.214 -18.477 1.00 95.75 198 TYR A C 1
ATOM 1448 O O . TYR A 1 198 ? 8.162 -6.251 -18.825 1.00 95.75 198 TYR A O 1
ATOM 1456 N N . ALA A 1 199 ? 9.343 -5.083 -17.305 1.00 97.00 199 ALA A N 1
ATOM 1457 C CA . ALA A 1 199 ? 9.217 -5.996 -16.175 1.00 97.00 199 ALA A CA 1
ATOM 1458 C C . ALA A 1 199 ? 8.799 -5.212 -14.926 1.00 97.00 199 ALA A C 1
ATOM 1460 O O . ALA A 1 199 ? 9.115 -4.027 -14.799 1.00 97.00 199 ALA A O 1
ATOM 1461 N N . VAL A 1 200 ? 8.104 -5.881 -14.004 1.00 96.00 200 VAL A N 1
ATOM 1462 C CA . VAL A 1 200 ? 7.651 -5.293 -12.737 1.00 96.00 200 VAL A CA 1
ATOM 1463 C C . VAL A 1 200 ? 8.261 -6.070 -11.577 1.00 96.00 200 VAL A C 1
ATOM 1465 O O . VAL A 1 200 ? 8.153 -7.295 -11.522 1.00 96.00 200 VAL A O 1
ATOM 1468 N N . PHE A 1 201 ? 8.906 -5.357 -10.659 1.00 96.44 201 PHE A N 1
ATOM 1469 C CA . PHE A 1 201 ? 9.468 -5.904 -9.425 1.00 96.44 201 PHE A CA 1
ATOM 1470 C C . PHE A 1 201 ? 8.691 -5.365 -8.225 1.00 96.44 201 PHE A C 1
ATOM 1472 O O . PHE A 1 201 ? 8.498 -4.154 -8.125 1.00 96.44 201 PHE A O 1
ATOM 1479 N N . GLY A 1 202 ? 8.293 -6.249 -7.309 1.00 87.19 202 GLY A N 1
ATOM 1480 C CA . GLY A 1 202 ? 7.366 -5.917 -6.224 1.00 87.19 202 GLY A CA 1
ATOM 1481 C C . GLY A 1 202 ? 5.913 -5.780 -6.689 1.00 87.19 202 GLY A C 1
ATOM 1482 O O . GLY A 1 202 ? 5.596 -5.890 -7.874 1.00 87.19 202 GLY A O 1
ATOM 1483 N N . SER A 1 203 ? 5.019 -5.556 -5.732 1.00 78.81 203 SER A N 1
ATOM 1484 C CA . SER A 1 203 ? 3.585 -5.308 -5.942 1.00 78.81 203 SER A CA 1
ATOM 1485 C C . SER A 1 203 ? 3.005 -4.539 -4.751 1.00 78.81 203 SER A C 1
ATOM 1487 O O . SER A 1 203 ? 3.697 -4.367 -3.752 1.00 78.81 203 SER A O 1
ATOM 1489 N N . SER A 1 204 ? 1.743 -4.106 -4.812 1.00 66.62 204 SER A N 1
ATOM 1490 C CA . SER A 1 204 ? 1.072 -3.495 -3.652 1.00 66.62 204 SER A CA 1
ATOM 1491 C C . SER A 1 204 ? 0.946 -4.459 -2.461 1.00 66.62 204 SER A C 1
ATOM 1493 O O . SER A 1 204 ? 1.180 -4.055 -1.329 1.00 66.62 204 SER A O 1
ATOM 1495 N N . GLY A 1 205 ? 0.666 -5.746 -2.705 1.00 61.25 205 GLY A N 1
ATOM 1496 C CA . GLY A 1 205 ? 0.578 -6.775 -1.654 1.00 61.25 205 GLY A CA 1
ATOM 1497 C C . GLY A 1 205 ? 1.927 -7.332 -1.177 1.00 61.25 205 GLY A C 1
ATOM 1498 O O . GLY A 1 205 ? 1.996 -8.021 -0.164 1.00 61.25 205 GLY A O 1
ATOM 1499 N N . SER A 1 206 ? 3.011 -7.058 -1.902 1.00 71.12 206 SER A N 1
ATOM 1500 C CA . SER A 1 206 ? 4.377 -7.430 -1.519 1.00 71.12 206 SER A CA 1
ATOM 1501 C C . SER A 1 206 ? 5.348 -6.365 -2.043 1.00 71.12 206 SER A C 1
ATOM 1503 O O . SER A 1 206 ? 5.965 -6.548 -3.102 1.00 71.12 206 SER A O 1
ATOM 1505 N N . PRO A 1 207 ? 5.407 -5.197 -1.375 1.00 82.69 207 PRO A N 1
ATOM 1506 C CA . PRO A 1 207 ? 6.237 -4.085 -1.811 1.00 82.69 207 PRO A CA 1
ATOM 1507 C C . PRO A 1 207 ? 7.722 -4.363 -1.588 1.00 82.69 207 PRO A C 1
ATOM 1509 O O . PRO A 1 207 ? 8.124 -5.123 -0.708 1.00 82.69 207 PRO A O 1
ATOM 1512 N N . LEU A 1 208 ? 8.560 -3.684 -2.364 1.00 88.56 208 LEU A N 1
ATOM 1513 C CA . LEU A 1 208 ? 9.989 -3.578 -2.100 1.00 88.56 208 LEU A CA 1
ATOM 1514 C C . LEU A 1 208 ? 10.202 -2.553 -0.976 1.00 88.56 208 LEU A C 1
ATOM 1516 O O . LEU A 1 208 ? 9.720 -1.425 -1.069 1.00 88.56 208 LEU A O 1
ATOM 1520 N N . THR A 1 209 ? 10.946 -2.932 0.064 1.00 86.94 209 THR A N 1
ATOM 1521 C CA . THR A 1 209 ? 11.188 -2.100 1.266 1.00 86.94 209 THR A CA 1
ATOM 1522 C C . THR A 1 209 ? 12.665 -1.763 1.492 1.00 86.94 209 THR A C 1
ATOM 1524 O O . THR A 1 209 ? 13.033 -1.090 2.456 1.00 86.94 209 THR A O 1
ATOM 1527 N N . ALA A 1 210 ? 13.547 -2.227 0.603 1.00 90.44 210 ALA A N 1
ATOM 1528 C CA . ALA A 1 210 ? 14.969 -1.932 0.686 1.00 90.44 210 ALA A CA 1
ATOM 1529 C C . ALA A 1 210 ? 15.254 -0.471 0.296 1.00 90.44 210 ALA A C 1
ATOM 1531 O O . ALA A 1 210 ? 14.841 -0.026 -0.779 1.00 90.44 210 ALA A O 1
ATOM 1532 N N . ASP A 1 211 ? 16.056 0.228 1.112 1.00 94.62 211 ASP A N 1
ATOM 1533 C CA . ASP A 1 211 ? 16.447 1.630 0.871 1.00 94.62 211 ASP A CA 1
ATOM 1534 C C . ASP A 1 211 ? 17.308 1.818 -0.392 1.00 94.62 211 ASP A C 1
ATOM 1536 O O . ASP A 1 211 ? 17.453 2.930 -0.909 1.00 94.62 211 ASP A O 1
ATOM 1540 N N . ALA A 1 212 ? 17.861 0.724 -0.915 1.00 97.62 212 ALA A N 1
ATOM 1541 C CA . ALA A 1 212 ? 18.566 0.689 -2.182 1.00 97.62 212 ALA A CA 1
ATOM 1542 C C . ALA A 1 212 ? 18.193 -0.559 -2.990 1.00 97.62 212 ALA A C 1
ATOM 1544 O O . ALA A 1 212 ? 18.021 -1.644 -2.436 1.00 97.62 212 ALA A O 1
ATOM 1545 N N . ILE A 1 213 ? 18.139 -0.408 -4.314 1.00 98.25 213 ILE A N 1
ATOM 1546 C CA . ILE A 1 213 ? 17.886 -1.498 -5.263 1.00 98.25 213 ILE A CA 1
ATOM 1547 C C . ILE A 1 213 ? 18.818 -1.384 -6.462 1.00 98.25 213 ILE A C 1
ATOM 1549 O O . ILE A 1 213 ? 19.178 -0.284 -6.876 1.00 98.25 213 ILE A O 1
ATOM 1553 N N . THR A 1 214 ? 19.232 -2.519 -7.021 1.00 98.00 214 THR A N 1
ATOM 1554 C CA . THR A 1 214 ? 20.057 -2.576 -8.233 1.00 98.00 214 THR A CA 1
ATOM 1555 C C . THR A 1 214 ? 19.444 -3.535 -9.234 1.00 98.00 214 THR A C 1
ATOM 1557 O O . THR A 1 214 ? 19.305 -4.718 -8.946 1.00 98.00 214 THR A O 1
ATOM 1560 N N . PHE A 1 215 ? 19.146 -3.035 -10.428 1.00 98.00 215 PHE A N 1
ATOM 1561 C CA . PHE A 1 215 ? 18.748 -3.848 -11.568 1.00 98.00 215 PHE A CA 1
ATOM 1562 C C . PHE A 1 215 ? 19.968 -4.180 -12.415 1.00 98.00 215 PHE A C 1
ATOM 1564 O O . PHE A 1 215 ? 20.746 -3.286 -12.750 1.00 98.00 215 PHE A O 1
ATOM 1571 N N . THR A 1 216 ? 20.131 -5.452 -12.764 1.00 96.56 216 THR A N 1
ATOM 1572 C CA . THR A 1 216 ? 21.209 -5.949 -13.625 1.00 96.56 216 THR A CA 1
ATOM 1573 C C . THR A 1 216 ? 20.609 -6.591 -14.863 1.00 96.56 216 THR A C 1
ATOM 1575 O O . THR A 1 216 ? 19.785 -7.497 -14.740 1.00 96.56 216 THR A O 1
ATOM 1578 N N . ILE A 1 217 ? 21.021 -6.124 -16.040 1.00 95.06 217 ILE A N 1
ATOM 1579 C CA . ILE A 1 217 ? 20.593 -6.677 -17.329 1.00 95.06 217 ILE A CA 1
ATOM 1580 C C . ILE A 1 217 ? 21.700 -7.537 -17.944 1.00 95.06 217 ILE A C 1
ATOM 1582 O O . ILE A 1 217 ? 22.880 -7.178 -17.873 1.00 95.06 217 ILE A O 1
ATOM 1586 N N . ASP A 1 218 ? 21.310 -8.636 -18.587 1.00 93.94 218 ASP A N 1
ATOM 1587 C CA . ASP A 1 218 ? 22.199 -9.491 -19.372 1.00 93.94 218 ASP A CA 1
ATOM 1588 C C . ASP A 1 218 ? 21.592 -9.847 -20.740 1.00 93.94 218 ASP A C 1
ATOM 1590 O O . ASP A 1 218 ? 20.374 -9.961 -20.885 1.00 93.94 218 ASP A O 1
ATOM 1594 N N . ALA A 1 219 ? 22.447 -10.027 -21.748 1.00 92.69 219 ALA A N 1
ATOM 1595 C CA . ALA A 1 219 ? 22.070 -10.517 -23.074 1.00 92.69 219 ALA A CA 1
ATOM 1596 C C . ALA A 1 219 ? 22.563 -11.957 -23.238 1.00 92.69 219 ALA A C 1
ATOM 1598 O O . ALA A 1 219 ? 23.763 -12.212 -23.375 1.00 92.69 219 ALA A O 1
ATOM 1599 N N . LEU A 1 220 ? 21.623 -12.897 -23.265 1.00 93.44 220 LEU A N 1
ATOM 1600 C CA . LEU A 1 220 ? 21.896 -14.333 -23.243 1.00 93.44 220 LEU A CA 1
ATOM 1601 C C . LEU A 1 220 ? 22.053 -14.894 -24.659 1.00 93.44 220 LEU A C 1
ATOM 1603 O O . LEU A 1 220 ? 22.978 -15.665 -24.922 1.00 93.44 220 LEU A O 1
ATOM 1607 N N . TYR A 1 221 ? 21.186 -14.467 -25.580 1.00 92.94 221 TYR A N 1
ATOM 1608 C CA . TYR A 1 221 ? 21.119 -14.979 -26.945 1.00 92.94 221 TYR A CA 1
ATOM 1609 C C . TYR A 1 221 ? 20.907 -13.857 -27.968 1.00 92.94 221 TYR A C 1
ATOM 1611 O O . TYR A 1 221 ? 20.150 -12.909 -27.758 1.00 92.94 221 TYR A O 1
ATOM 1619 N N . GLY A 1 222 ? 21.571 -13.997 -29.116 1.00 91.56 222 GLY A N 1
ATOM 1620 C CA . GLY A 1 222 ? 21.399 -13.103 -30.255 1.00 91.56 222 GLY A CA 1
ATOM 1621 C C . GLY A 1 222 ? 22.105 -11.749 -30.110 1.00 91.56 222 GLY A C 1
ATOM 1622 O O . GLY A 1 222 ? 23.315 -11.668 -29.910 1.00 91.56 222 GLY A O 1
ATOM 1623 N N . GLY A 1 223 ? 21.358 -10.681 -30.370 1.00 88.44 223 GLY A N 1
ATOM 1624 C CA . GLY A 1 223 ? 21.798 -9.289 -30.400 1.00 88.44 223 GLY A CA 1
ATOM 1625 C C . GLY A 1 223 ? 21.771 -8.608 -29.032 1.00 88.44 223 GLY A C 1
ATOM 1626 O O . GLY A 1 223 ? 21.510 -9.223 -28.008 1.00 88.44 223 GLY A O 1
ATOM 1627 N N . GLY A 1 224 ? 22.068 -7.307 -29.015 1.00 90.38 224 GLY A N 1
ATOM 1628 C CA . GLY A 1 224 ? 22.115 -6.548 -27.766 1.00 90.38 224 GLY A CA 1
ATOM 1629 C C . GLY A 1 224 ? 20.734 -6.223 -27.190 1.00 90.38 224 GLY A C 1
ATOM 1630 O O . GLY A 1 224 ? 19.782 -5.981 -27.935 1.00 90.38 224 GLY A O 1
ATOM 1631 N N . ALA A 1 225 ? 20.665 -6.161 -25.867 1.00 92.62 225 ALA A N 1
ATOM 1632 C CA . ALA A 1 225 ? 19.500 -5.785 -25.075 1.00 92.62 225 ALA A CA 1
ATOM 1633 C C . ALA A 1 225 ? 19.793 -4.508 -24.274 1.00 92.62 225 ALA A C 1
ATOM 1635 O O . ALA A 1 225 ? 20.945 -4.066 -24.217 1.00 92.62 225 ALA A O 1
ATOM 1636 N N . GLY A 1 226 ? 18.785 -3.898 -23.655 1.00 91.81 226 GLY A N 1
ATOM 1637 C CA . GLY A 1 226 ? 18.995 -2.698 -22.859 1.00 91.81 226 GLY A CA 1
ATOM 1638 C C . GLY A 1 226 ? 17.893 -2.340 -21.870 1.00 91.81 226 GLY A C 1
ATOM 1639 O O . GLY A 1 226 ? 16.745 -2.755 -22.002 1.00 91.81 226 GLY A O 1
ATOM 1640 N N . VAL A 1 227 ? 18.274 -1.536 -20.875 1.00 94.25 227 VAL A N 1
ATOM 1641 C CA . VAL A 1 227 ? 17.342 -0.863 -19.956 1.00 94.25 227 VAL A CA 1
ATOM 1642 C C . VAL A 1 227 ? 17.150 0.562 -20.446 1.00 94.25 227 VAL A C 1
ATOM 1644 O O . VAL A 1 227 ? 18.115 1.328 -20.493 1.00 94.25 227 VAL A O 1
ATOM 1647 N N . GLY A 1 228 ? 15.921 0.897 -20.824 1.00 92.62 228 GLY A N 1
ATOM 1648 C CA . GLY A 1 228 ? 15.559 2.200 -21.379 1.00 92.62 228 GLY A CA 1
ATOM 1649 C C . GLY A 1 228 ? 15.221 3.257 -20.322 1.00 92.62 228 GLY A C 1
ATOM 1650 O O . GLY A 1 228 ? 15.595 4.423 -20.419 1.00 92.62 228 GLY A O 1
ATOM 1651 N N . GLY A 1 229 ? 14.595 2.823 -19.233 1.00 95.38 229 GLY A N 1
ATOM 1652 C CA . GLY A 1 229 ? 14.237 3.686 -18.117 1.00 95.38 229 GLY A CA 1
ATOM 1653 C C . GLY A 1 229 ? 13.643 2.890 -16.968 1.00 95.38 229 GLY A C 1
ATOM 1654 O O . GLY A 1 229 ? 13.429 1.678 -17.079 1.00 95.38 229 GLY A O 1
ATOM 1655 N N . VAL A 1 230 ? 13.385 3.570 -15.858 1.00 97.81 230 VAL A N 1
ATOM 1656 C CA . VAL A 1 230 ? 12.791 2.965 -14.661 1.00 97.81 230 VAL A CA 1
ATOM 1657 C C . VAL A 1 230 ? 11.799 3.935 -14.039 1.00 97.81 230 VAL A C 1
ATOM 1659 O O . VAL A 1 230 ? 12.090 5.125 -13.926 1.00 97.81 230 VAL A O 1
ATOM 1662 N N . GLN A 1 231 ? 10.661 3.416 -13.593 1.00 97.06 231 GLN A N 1
ATOM 1663 C CA . GLN A 1 231 ? 9.769 4.108 -12.669 1.00 97.06 231 GLN A CA 1
ATOM 1664 C C . GLN A 1 231 ? 9.755 3.389 -11.329 1.00 97.06 231 GLN A C 1
ATOM 1666 O O . GLN A 1 231 ? 9.641 2.167 -11.275 1.00 97.06 231 GLN A O 1
ATOM 1671 N N . LEU A 1 232 ? 9.859 4.164 -10.258 1.00 96.25 232 LEU A N 1
ATOM 1672 C CA . LEU A 1 232 ? 9.646 3.734 -8.885 1.00 96.25 232 LEU A CA 1
ATOM 1673 C C . LEU A 1 232 ? 8.305 4.305 -8.446 1.00 96.25 232 LEU A C 1
ATOM 1675 O O . LEU A 1 232 ? 8.106 5.522 -8.501 1.00 96.25 232 LEU A O 1
ATOM 1679 N N . VAL A 1 233 ? 7.390 3.433 -8.048 1.00 90.50 233 VAL A N 1
ATOM 1680 C CA . VAL A 1 233 ? 6.023 3.806 -7.695 1.00 90.50 233 VAL A CA 1
ATOM 1681 C C . VAL A 1 233 ? 5.797 3.453 -6.239 1.00 90.50 233 VAL A C 1
ATOM 1683 O O . VAL A 1 233 ? 5.905 2.288 -5.860 1.00 90.50 233 VAL A O 1
ATOM 1686 N N . GLY A 1 234 ? 5.526 4.467 -5.421 1.00 84.38 234 GLY A N 1
ATOM 1687 C CA . GLY A 1 234 ? 5.215 4.283 -4.012 1.00 84.38 234 GLY A CA 1
ATOM 1688 C C . GLY A 1 234 ? 3.941 3.470 -3.841 1.00 84.38 234 GLY A C 1
ATOM 1689 O O . GLY A 1 234 ? 2.955 3.702 -4.539 1.00 84.38 234 GLY A O 1
ATOM 1690 N N . VAL A 1 235 ? 3.961 2.530 -2.906 1.00 74.50 235 VAL A N 1
ATOM 1691 C CA . VAL A 1 235 ? 2.749 1.848 -2.456 1.00 74.50 235 VAL A CA 1
ATOM 1692 C C . VAL A 1 235 ? 2.081 2.755 -1.436 1.00 74.50 235 VAL A C 1
ATOM 1694 O O . VAL A 1 235 ? 2.734 3.211 -0.503 1.00 74.50 235 VAL A O 1
ATOM 1697 N N . ASN A 1 236 ? 0.806 3.083 -1.615 1.00 64.69 236 ASN A N 1
ATOM 1698 C CA . ASN A 1 236 ? 0.070 3.772 -0.559 1.00 64.69 236 ASN A CA 1
ATOM 1699 C C . ASN A 1 236 ? -0.122 2.782 0.597 1.00 64.69 236 ASN A C 1
ATOM 1701 O O . ASN A 1 236 ? -0.338 1.597 0.352 1.00 64.69 236 ASN A O 1
ATOM 1705 N N . GLY A 1 237 ? -0.009 3.232 1.853 1.00 62.62 237 GLY A N 1
ATOM 1706 C CA . GLY A 1 237 ? -0.387 2.366 2.973 1.00 62.62 237 GLY A CA 1
ATOM 1707 C C . GLY A 1 237 ? -1.809 1.861 2.735 1.00 62.62 237 GLY A C 1
ATOM 1708 O O . GLY A 1 237 ? -2.662 2.635 2.305 1.00 62.62 237 GLY A O 1
ATOM 1709 N N . ASN A 1 238 ? -2.038 0.561 2.919 1.00 76.56 238 ASN A N 1
ATOM 1710 C CA . ASN A 1 238 ? -3.330 -0.034 2.610 1.00 76.56 238 ASN A CA 1
ATOM 1711 C C . ASN A 1 238 ? -4.391 0.611 3.520 1.00 76.56 238 ASN A C 1
ATOM 1713 O O . ASN A 1 238 ? -4.262 0.571 4.744 1.00 76.56 238 ASN A O 1
ATOM 1717 N N . VAL A 1 239 ? -5.403 1.257 2.939 1.00 85.94 239 VAL A N 1
ATOM 1718 C CA . VAL A 1 239 ? -6.509 1.858 3.693 1.00 85.94 239 VAL A CA 1
ATOM 1719 C C . VAL A 1 239 ? -7.807 1.193 3.276 1.00 85.94 239 VAL A C 1
ATOM 1721 O O . VAL A 1 239 ? -8.280 1.385 2.159 1.00 85.94 239 VAL A O 1
ATOM 1724 N N . VAL A 1 240 ? -8.448 0.489 4.200 1.00 90.69 240 VAL A N 1
ATOM 1725 C CA . VAL A 1 240 ? -9.774 -0.094 3.977 1.00 90.69 240 VAL A CA 1
ATOM 1726 C C . VAL A 1 240 ? -10.817 0.804 4.616 1.00 90.69 240 VAL A C 1
ATOM 1728 O O . VAL A 1 240 ? -10.779 1.052 5.818 1.00 90.69 240 VAL A O 1
ATOM 1731 N N . SER A 1 241 ? -11.749 1.313 3.810 1.00 92.56 241 SER A N 1
ATOM 1732 C CA . SER A 1 241 ? -12.714 2.329 4.251 1.00 92.56 241 SER A CA 1
ATOM 1733 C C . SER A 1 241 ? -14.157 1.870 4.079 1.00 92.56 241 SER A C 1
ATOM 1735 O O . SER A 1 241 ? -14.578 1.530 2.972 1.00 92.56 241 SER A O 1
ATOM 1737 N N . LEU A 1 242 ? -14.948 1.936 5.148 1.00 93.31 242 LEU A N 1
ATOM 1738 C CA . LEU A 1 242 ? -16.386 1.668 5.156 1.00 93.31 242 LEU A CA 1
ATOM 1739 C C . LEU A 1 242 ? -17.161 2.948 5.479 1.00 93.31 242 LEU A C 1
ATOM 1741 O O . LEU A 1 242 ? -17.014 3.510 6.562 1.00 93.31 242 LEU A O 1
ATOM 1745 N N . ASN A 1 243 ? -18.060 3.352 4.582 1.00 91.44 243 ASN A N 1
ATOM 1746 C CA . ASN A 1 243 ? -19.064 4.379 4.852 1.00 91.44 243 ASN A CA 1
ATOM 1747 C C . ASN A 1 243 ? -20.420 3.718 5.116 1.00 91.44 243 ASN A C 1
ATOM 1749 O O . ASN A 1 243 ? -20.931 2.966 4.276 1.00 91.44 243 ASN A O 1
ATOM 1753 N N . ILE A 1 244 ? -21.022 4.027 6.259 1.00 88.31 244 ILE A N 1
ATOM 1754 C CA . ILE A 1 244 ? -22.316 3.490 6.665 1.00 88.31 244 ILE A CA 1
ATOM 1755 C C . ILE A 1 244 ? -23.406 4.450 6.194 1.00 88.31 244 ILE A C 1
ATOM 1757 O O . ILE A 1 244 ? -23.553 5.563 6.691 1.00 88.31 244 ILE A O 1
ATOM 1761 N N . VAL A 1 245 ? -24.239 3.992 5.261 1.00 84.88 245 VAL A N 1
ATOM 1762 C CA . VAL A 1 245 ? -25.328 4.803 4.697 1.00 84.88 245 VAL A CA 1
ATOM 1763 C C . VAL A 1 245 ? -26.699 4.269 5.097 1.00 84.88 245 VAL A C 1
ATOM 1765 O O . VAL A 1 245 ? -26.880 3.061 5.288 1.00 84.88 245 VAL A O 1
ATOM 1768 N N . LEU A 1 246 ? -27.683 5.171 5.207 1.00 77.12 246 LEU A N 1
ATOM 1769 C CA . LEU A 1 246 ? -29.090 4.815 5.426 1.00 77.12 246 LEU A CA 1
ATOM 1770 C C . LEU A 1 246 ? -29.647 4.157 4.162 1.00 77.12 246 LEU A C 1
ATOM 1772 O O . LEU A 1 246 ? -30.118 3.025 4.200 1.00 77.12 246 LEU A O 1
ATOM 1776 N N . ASN A 1 247 ? -29.513 4.847 3.032 1.00 70.25 247 ASN A N 1
ATOM 1777 C CA . ASN A 1 247 ? -29.864 4.367 1.702 1.00 70.25 247 ASN A CA 1
ATOM 1778 C C . ASN A 1 247 ? -28.722 4.760 0.740 1.00 70.25 247 ASN A C 1
ATOM 1780 O O . ASN A 1 247 ? -27.930 5.643 1.052 1.00 70.25 247 ASN A O 1
ATOM 1784 N N . THR A 1 248 ? -28.656 4.190 -0.465 1.00 59.94 248 THR A N 1
ATOM 1785 C CA . THR A 1 248 ? -27.649 4.561 -1.483 1.00 59.94 248 THR A CA 1
ATOM 1786 C C . THR A 1 248 ? -27.950 5.798 -2.374 1.00 59.94 248 THR A C 1
ATOM 1788 O O . THR A 1 248 ? -27.431 5.848 -3.488 1.00 59.94 248 THR A O 1
ATOM 1791 N N . PRO A 1 249 ? -28.747 6.832 -2.002 1.00 63.34 249 PRO A N 1
ATOM 1792 C CA . PRO A 1 249 ? -28.726 8.097 -2.732 1.00 63.34 249 PRO A CA 1
ATOM 1793 C C . PRO A 1 249 ? -27.345 8.758 -2.692 1.00 63.34 249 PRO A C 1
ATOM 1795 O O . PRO A 1 249 ? -26.705 8.802 -1.642 1.00 63.34 249 PRO A O 1
ATOM 1798 N N . ASN A 1 250 ? -26.964 9.377 -3.813 1.00 63.94 250 ASN A N 1
ATOM 1799 C CA . ASN A 1 250 ? -25.657 10.005 -4.036 1.00 63.94 250 ASN A CA 1
ATOM 1800 C C . ASN A 1 250 ? -25.179 10.932 -2.902 1.00 63.94 250 ASN A C 1
ATOM 1802 O O . ASN A 1 250 ? -23.987 11.032 -2.672 1.00 63.94 250 ASN A O 1
ATOM 1806 N N . ALA A 1 251 ? -26.076 11.615 -2.183 1.00 67.81 251 ALA A N 1
ATOM 1807 C CA . ALA A 1 251 ? -25.675 12.552 -1.127 1.00 67.81 251 ALA A CA 1
ATOM 1808 C C . ALA A 1 251 ? -25.113 11.868 0.135 1.00 67.81 251 ALA A C 1
ATOM 1810 O O . ALA A 1 251 ? -24.398 12.513 0.896 1.00 67.81 251 ALA A O 1
ATOM 1811 N N . GLN A 1 252 ? -25.456 10.596 0.380 1.00 74.69 252 GLN A N 1
ATOM 1812 C CA . GLN A 1 252 ? -24.983 9.825 1.542 1.00 74.69 252 GLN A CA 1
ATOM 1813 C C . GLN A 1 252 ? -23.724 9.019 1.239 1.00 74.69 252 GLN A C 1
ATOM 1815 O O . GLN A 1 252 ? -23.016 8.629 2.161 1.00 74.69 252 GLN A O 1
ATOM 1820 N N . THR A 1 253 ? -23.455 8.754 -0.038 1.00 82.69 253 THR A N 1
ATOM 1821 C CA . THR A 1 253 ? -22.246 8.054 -0.455 1.00 82.69 253 THR A CA 1
ATOM 1822 C C . THR A 1 253 ? -21.057 8.993 -0.389 1.00 82.69 253 THR A C 1
ATOM 1824 O O . THR A 1 253 ? -21.172 10.122 -0.858 1.00 82.69 253 THR A O 1
ATOM 1827 N N . VAL A 1 254 ? -19.918 8.525 0.108 1.00 80.06 254 VAL A N 1
ATOM 1828 C CA . VAL A 1 254 ? -18.653 9.235 -0.086 1.00 80.06 254 VAL A CA 1
ATOM 1829 C C . VAL A 1 254 ? -18.331 9.219 -1.577 1.00 80.06 254 VAL A C 1
ATOM 1831 O O . VAL A 1 254 ? -18.344 8.153 -2.197 1.00 80.06 254 VAL A O 1
ATOM 1834 N N . ILE A 1 255 ? -18.128 10.405 -2.152 1.00 76.94 255 ILE A N 1
ATOM 1835 C CA . ILE A 1 255 ? -17.775 10.605 -3.561 1.00 76.94 255 ILE A CA 1
ATOM 1836 C C . ILE A 1 255 ? -16.509 11.454 -3.604 1.00 76.94 255 ILE A C 1
ATOM 1838 O O . ILE A 1 255 ? -16.506 12.571 -3.090 1.00 76.94 255 ILE A O 1
ATOM 1842 N N . GLY A 1 256 ? -15.478 10.948 -4.282 1.00 74.38 256 GLY A N 1
ATOM 1843 C CA . GLY A 1 256 ? -14.158 11.575 -4.304 1.00 74.38 256 GLY A CA 1
ATOM 1844 C C . GLY A 1 256 ? -13.349 11.243 -3.054 1.00 74.38 256 GLY A C 1
ATOM 1845 O O . GLY A 1 256 ? -13.736 10.377 -2.269 1.00 74.38 256 GLY A O 1
ATOM 1846 N N . ASP A 1 257 ? -12.214 11.916 -2.898 1.00 76.75 257 ASP A N 1
ATOM 1847 C CA . ASP A 1 257 ? -11.271 11.607 -1.829 1.00 76.75 257 ASP A CA 1
ATOM 1848 C C . ASP A 1 257 ? -11.769 12.130 -0.480 1.00 76.75 257 ASP A C 1
ATOM 1850 O O . ASP A 1 257 ? -12.112 13.308 -0.334 1.00 76.75 257 ASP A O 1
ATOM 1854 N N . PHE A 1 258 ? -11.777 11.261 0.527 1.00 80.88 258 PHE A N 1
ATOM 1855 C CA . PHE A 1 258 ? -12.083 11.643 1.898 1.00 80.88 258 PHE A CA 1
ATOM 1856 C C . PHE A 1 258 ? -11.135 10.951 2.875 1.00 80.88 258 PHE A C 1
ATOM 1858 O O . PHE A 1 258 ? -10.864 9.758 2.746 1.00 80.88 258 PHE A O 1
ATOM 1865 N N . GLY A 1 259 ? -10.654 11.711 3.856 1.00 81.75 259 GLY A N 1
ATOM 1866 C CA . GLY A 1 259 ? -9.730 11.263 4.891 1.00 81.75 259 GLY A CA 1
ATOM 1867 C C . GLY A 1 259 ? -9.223 12.436 5.724 1.00 81.75 259 GLY A C 1
ATOM 1868 O O . GLY A 1 259 ? -9.695 13.567 5.581 1.00 81.75 259 GLY A O 1
ATOM 1869 N N . LEU A 1 260 ? -8.265 12.160 6.603 1.00 78.19 260 LEU A N 1
ATOM 1870 C CA . LEU A 1 260 ? -7.637 13.140 7.495 1.00 78.19 260 LEU A CA 1
ATOM 1871 C C . LEU A 1 260 ? -6.298 13.680 6.951 1.00 78.19 260 LEU A C 1
ATOM 1873 O O . LEU A 1 260 ? -5.611 14.421 7.654 1.00 78.19 260 LEU A O 1
ATOM 1877 N N . GLY A 1 261 ? -5.914 13.330 5.718 1.00 74.31 261 GLY A N 1
ATOM 1878 C CA . GLY A 1 261 ? -4.572 13.580 5.187 1.00 74.31 261 GLY A CA 1
ATOM 1879 C C . GLY A 1 261 ? -3.567 12.534 5.668 1.00 74.31 261 GLY A C 1
ATOM 1880 O O . GLY A 1 261 ? -3.925 11.386 5.937 1.00 74.31 261 GLY A O 1
ATOM 1881 N N . THR A 1 262 ? -2.300 12.929 5.800 1.00 71.12 262 THR A N 1
ATOM 1882 C CA . THR A 1 262 ? -1.238 12.033 6.273 1.00 71.12 262 THR A CA 1
ATOM 1883 C C . THR A 1 262 ? -1.244 11.902 7.795 1.00 71.12 262 THR A C 1
ATOM 1885 O O . THR A 1 262 ? -1.007 12.880 8.506 1.00 71.12 262 THR A O 1
ATOM 1888 N N . ILE A 1 263 ? -1.438 10.683 8.292 1.00 65.50 263 ILE A N 1
ATOM 1889 C CA . ILE A 1 263 ? -1.320 10.317 9.707 1.00 65.50 263 ILE A CA 1
ATOM 1890 C C . ILE A 1 263 ? -0.319 9.162 9.811 1.00 65.50 263 ILE A C 1
ATOM 1892 O O . ILE A 1 263 ? -0.385 8.206 9.043 1.00 65.50 263 ILE A O 1
ATOM 1896 N N . PHE A 1 264 ? 0.643 9.272 10.735 1.00 66.25 264 PHE A N 1
ATOM 1897 C CA . PHE A 1 264 ? 1.690 8.258 10.952 1.00 66.25 264 PHE A CA 1
ATOM 1898 C C . PHE A 1 264 ? 2.447 7.854 9.668 1.00 66.25 264 PHE A C 1
ATOM 1900 O O . PHE A 1 264 ? 2.829 6.706 9.482 1.00 66.25 264 PHE A O 1
ATOM 1907 N N . GLY A 1 265 ? 2.646 8.809 8.750 1.00 58.97 265 GLY A N 1
ATOM 1908 C CA . GLY A 1 265 ? 3.330 8.570 7.472 1.00 58.97 265 GLY A CA 1
ATOM 1909 C C . GLY A 1 265 ? 2.473 7.914 6.384 1.00 58.97 265 GLY A C 1
ATOM 1910 O O . GLY A 1 265 ? 2.984 7.679 5.293 1.00 58.97 265 GLY A O 1
ATOM 1911 N N . VAL A 1 266 ? 1.185 7.673 6.643 1.00 63.47 266 VAL A N 1
ATOM 1912 C CA . VAL A 1 266 ? 0.233 7.073 5.698 1.00 63.47 266 VAL A CA 1
ATOM 1913 C C . VAL A 1 266 ? -0.827 8.097 5.310 1.00 63.47 266 VAL A C 1
ATOM 1915 O O . VAL A 1 266 ? -1.383 8.764 6.180 1.00 63.47 266 VAL A O 1
ATOM 1918 N N . ASP A 1 267 ? -1.109 8.250 4.015 1.00 72.00 267 ASP A N 1
ATOM 1919 C CA . ASP A 1 267 ? -2.232 9.076 3.565 1.00 72.00 267 ASP A CA 1
ATOM 1920 C C . ASP A 1 267 ? -3.554 8.325 3.741 1.00 72.00 267 ASP A C 1
ATOM 1922 O O . ASP A 1 267 ? -3.748 7.231 3.222 1.00 72.00 267 ASP A O 1
ATOM 1926 N N . THR A 1 268 ? -4.464 8.934 4.489 1.00 77.56 268 THR A N 1
ATOM 1927 C CA . THR A 1 268 ? -5.790 8.391 4.810 1.00 77.56 268 THR A CA 1
ATOM 1928 C C . THR A 1 268 ? -6.863 8.895 3.841 1.00 77.56 268 THR A C 1
ATOM 1930 O O . THR A 1 268 ? -8.026 8.500 3.928 1.00 77.56 268 THR A O 1
ATOM 1933 N N . THR A 1 269 ? -6.490 9.789 2.922 1.00 79.75 269 THR A N 1
ATOM 1934 C CA . THR A 1 269 ? -7.381 10.439 1.955 1.00 79.75 269 THR A CA 1
ATOM 1935 C C . THR A 1 269 ? -7.618 9.521 0.766 1.00 79.75 269 THR A C 1
ATOM 1937 O O . THR A 1 269 ? -6.800 9.454 -0.145 1.00 79.75 269 THR A O 1
ATOM 1940 N N . VAL A 1 270 ? -8.743 8.801 0.767 1.00 78.50 270 VAL A N 1
ATOM 1941 C CA . VAL A 1 270 ? -9.028 7.778 -0.254 1.00 78.50 270 VAL A CA 1
ATOM 1942 C C . VAL A 1 270 ? -10.350 8.014 -0.969 1.00 78.50 270 VAL A C 1
ATOM 1944 O O . VAL A 1 270 ? -11.323 8.460 -0.360 1.00 78.50 270 VAL A O 1
ATOM 1947 N N . ALA A 1 271 ? -10.397 7.681 -2.261 1.00 74.75 271 ALA A N 1
ATOM 1948 C CA . ALA A 1 271 ? -11.609 7.757 -3.080 1.00 74.75 271 ALA A CA 1
ATOM 1949 C C . ALA A 1 271 ? -12.508 6.519 -2.949 1.00 74.75 271 ALA A C 1
ATOM 1951 O O . ALA A 1 271 ? -13.732 6.604 -3.077 1.00 74.75 271 ALA A O 1
ATOM 1952 N N . ASN A 1 272 ? -11.907 5.352 -2.705 1.00 81.62 272 ASN A N 1
ATOM 1953 C CA . ASN A 1 272 ? -12.553 4.045 -2.837 1.00 81.62 272 ASN A CA 1
ATOM 1954 C C . ASN A 1 272 ? -13.308 3.600 -1.575 1.00 81.62 272 ASN A C 1
ATOM 1956 O O . ASN A 1 272 ? -13.239 2.452 -1.143 1.00 81.62 272 ASN A O 1
ATOM 1960 N N . TRP A 1 273 ? -14.096 4.508 -0.996 1.00 88.69 273 TRP A N 1
ATOM 1961 C CA . TRP A 1 273 ? -14.940 4.191 0.152 1.00 88.69 273 TRP A CA 1
ATOM 1962 C C . TRP A 1 273 ? -16.000 3.145 -0.191 1.00 88.69 273 TRP A C 1
ATOM 1964 O O . TRP A 1 273 ? -16.837 3.302 -1.090 1.00 88.69 273 TRP A O 1
ATOM 1974 N N . THR A 1 274 ? -16.030 2.091 0.613 1.00 90.88 274 THR A N 1
ATOM 1975 C CA . THR A 1 274 ? -17.048 1.059 0.536 1.00 90.88 274 THR A CA 1
ATOM 1976 C C . THR A 1 274 ? -18.340 1.583 1.161 1.00 90.88 274 THR A C 1
ATOM 1978 O O . THR A 1 274 ? -18.515 1.584 2.373 1.00 90.88 274 THR A O 1
ATOM 1981 N N . ASN A 1 275 ? -19.270 2.064 0.337 1.00 88.69 275 ASN A N 1
ATOM 1982 C CA . ASN A 1 275 ? -20.560 2.586 0.795 1.00 88.69 275 ASN A CA 1
ATOM 1983 C C . ASN A 1 275 ? -21.550 1.436 1.033 1.00 88.69 275 ASN A C 1
ATOM 1985 O O . ASN A 1 275 ? -21.911 0.740 0.079 1.00 88.69 275 ASN A O 1
ATOM 1989 N N . SER A 1 276 ? -22.001 1.222 2.272 1.00 87.25 276 SER A N 1
ATOM 1990 C CA . SER A 1 276 ? -22.876 0.097 2.628 1.00 87.25 276 SER A CA 1
ATOM 1991 C C . SER A 1 276 ? -24.081 0.515 3.459 1.00 87.25 276 SER A C 1
ATOM 1993 O O . SER A 1 276 ? -23.953 1.219 4.461 1.00 87.25 276 SER A O 1
ATOM 1995 N N . ASN A 1 277 ? -25.260 0.014 3.083 1.00 84.19 277 ASN A N 1
ATOM 1996 C CA . ASN A 1 277 ? -26.426 -0.003 3.961 1.00 84.19 277 ASN A CA 1
ATOM 1997 C C . ASN A 1 277 ? -26.720 -1.396 4.550 1.00 84.19 277 ASN A C 1
ATOM 1999 O O . ASN A 1 277 ? -27.723 -1.546 5.250 1.00 84.19 277 ASN A O 1
ATOM 2003 N N . ALA A 1 278 ? -25.874 -2.392 4.305 1.00 84.25 278 ALA A N 1
ATOM 2004 C CA . ALA A 1 278 ? -26.040 -3.727 4.859 1.00 84.25 278 ALA A CA 1
ATOM 2005 C C . ALA A 1 278 ? -25.469 -3.808 6.283 1.00 84.25 278 ALA A C 1
ATOM 2007 O O . ALA A 1 278 ? -24.507 -3.115 6.609 1.00 84.25 278 ALA A O 1
ATOM 2008 N N . SER A 1 279 ? -26.050 -4.674 7.116 1.00 84.75 279 SER A N 1
ATOM 2009 C CA . SER A 1 279 ? -25.529 -5.019 8.448 1.00 84.75 279 SER A CA 1
ATOM 2010 C C . SER A 1 279 ? -24.344 -5.988 8.394 1.00 84.75 279 SER A C 1
ATOM 2012 O O . SER A 1 279 ? -23.789 -6.330 9.428 1.00 84.75 279 SER A O 1
ATOM 2014 N N . SER A 1 280 ? -23.988 -6.478 7.206 1.00 89.31 280 SER A N 1
ATOM 2015 C CA . SER A 1 280 ? -22.788 -7.280 6.972 1.00 89.31 280 SER A CA 1
ATOM 2016 C C . SER A 1 280 ? -22.297 -7.101 5.541 1.00 89.31 280 SER A C 1
ATOM 2018 O O . SER A 1 280 ? -23.096 -6.754 4.662 1.00 89.31 280 SER A O 1
ATOM 2020 N N . ARG A 1 281 ? -20.999 -7.295 5.313 1.00 89.00 281 ARG A N 1
ATOM 2021 C CA . ARG A 1 281 ? -20.352 -7.129 4.013 1.00 89.00 281 ARG A CA 1
ATOM 2022 C C . ARG A 1 281 ? -19.047 -7.923 3.956 1.00 89.00 281 ARG A C 1
ATOM 2024 O O . ARG A 1 281 ? -18.340 -7.936 4.947 1.00 89.00 281 ARG A O 1
ATOM 2031 N N . THR A 1 282 ? -18.735 -8.511 2.804 1.00 87.81 282 THR A N 1
ATOM 2032 C CA . THR A 1 282 ? -17.529 -9.343 2.602 1.00 87.81 282 THR A CA 1
ATOM 2033 C C . THR A 1 282 ? -16.694 -8.908 1.394 1.00 87.81 282 THR A C 1
ATOM 2035 O O . THR A 1 282 ? -15.952 -9.680 0.798 1.00 87.81 282 THR A O 1
ATOM 2038 N N . ASP A 1 283 ? -16.949 -7.698 0.904 1.00 84.19 283 ASP A N 1
ATOM 2039 C CA . ASP A 1 283 ? -16.320 -7.104 -0.277 1.00 84.19 283 ASP A CA 1
ATOM 2040 C C . ASP A 1 283 ? -15.860 -5.679 0.049 1.00 84.19 283 ASP A C 1
ATOM 2042 O O . ASP A 1 283 ? -16.074 -4.749 -0.737 1.00 84.19 283 ASP A O 1
ATOM 2046 N N . LEU A 1 284 ? -15.295 -5.484 1.247 1.00 89.50 284 LEU A N 1
ATOM 2047 C CA . LEU A 1 284 ? -14.614 -4.230 1.546 1.00 89.50 284 LEU A CA 1
ATOM 2048 C C . LEU A 1 284 ? -13.467 -4.037 0.558 1.00 89.50 284 LEU A C 1
ATOM 2050 O O . LEU A 1 284 ? -12.882 -4.995 0.062 1.00 89.50 284 LEU A O 1
ATOM 2054 N N . LYS A 1 285 ? -13.201 -2.779 0.223 1.00 83.31 285 LYS A N 1
ATOM 2055 C CA . LYS A 1 285 ? -12.162 -2.412 -0.730 1.00 83.31 285 LYS A CA 1
ATOM 2056 C C . LYS A 1 285 ? -11.073 -1.602 -0.061 1.00 83.31 285 LYS A C 1
ATOM 2058 O O . LYS A 1 285 ? -11.366 -0.797 0.830 1.00 83.31 285 LYS A O 1
ATOM 2063 N N . ASP A 1 286 ? -9.854 -1.819 -0.523 1.00 83.50 286 ASP A N 1
ATOM 2064 C CA . ASP A 1 286 ? -8.712 -0.987 -0.187 1.00 83.50 286 ASP A CA 1
ATOM 2065 C C . ASP A 1 286 ? -8.748 0.369 -0.909 1.00 83.50 286 ASP A C 1
ATOM 2067 O O . ASP A 1 286 ? -9.670 0.696 -1.672 1.00 83.50 286 ASP A O 1
ATOM 2071 N N . SER A 1 287 ? -7.717 1.173 -0.657 1.00 78.25 287 SER A N 1
ATOM 2072 C CA . SER A 1 287 ? -7.515 2.493 -1.246 1.00 78.25 287 SER A CA 1
ATOM 2073 C C . SER A 1 287 ? -7.448 2.461 -2.770 1.00 78.25 287 SER A C 1
ATOM 2075 O O . SER A 1 287 ? -7.821 3.451 -3.401 1.00 78.25 287 SER A O 1
ATOM 2077 N N . ASP A 1 288 ? -7.061 1.330 -3.359 1.00 68.50 288 ASP A N 1
ATOM 2078 C CA . ASP A 1 288 ? -6.906 1.131 -4.802 1.00 68.50 288 ASP A CA 1
ATOM 2079 C C . ASP A 1 288 ? -8.184 0.548 -5.441 1.00 68.50 288 ASP A C 1
ATOM 2081 O O . ASP A 1 288 ? -8.299 0.425 -6.662 1.00 68.50 288 ASP A O 1
ATOM 2085 N N . GLY A 1 289 ? -9.203 0.251 -4.628 1.00 73.12 289 GLY A N 1
ATOM 2086 C CA . GLY A 1 289 ? -10.490 -0.274 -5.075 1.00 73.12 289 GLY A CA 1
ATOM 2087 C C . GLY A 1 289 ? -10.494 -1.788 -5.286 1.00 73.12 289 GLY A C 1
ATOM 2088 O O . GLY A 1 289 ? -11.481 -2.324 -5.815 1.00 73.12 289 GLY A O 1
ATOM 2089 N N . VAL A 1 290 ? -9.431 -2.473 -4.865 1.00 76.75 290 VAL A N 1
ATOM 2090 C CA . VAL A 1 290 ? -9.312 -3.930 -4.870 1.00 76.75 290 VAL A CA 1
ATOM 2091 C C . VAL A 1 290 ? -10.063 -4.482 -3.661 1.00 76.75 290 VAL A C 1
ATOM 2093 O O . VAL A 1 290 ? -10.045 -3.904 -2.579 1.00 76.75 290 VAL A O 1
ATOM 2096 N N . ALA A 1 291 ? -10.794 -5.582 -3.858 1.00 80.50 291 ALA A N 1
ATOM 2097 C CA . ALA A 1 291 ? -11.500 -6.243 -2.766 1.00 80.50 291 ALA A CA 1
ATOM 2098 C C . ALA A 1 291 ? -10.500 -6.888 -1.794 1.00 80.50 291 ALA A C 1
ATOM 2100 O O . ALA A 1 291 ? -9.564 -7.555 -2.234 1.00 80.50 291 ALA A O 1
ATOM 2101 N N . THR A 1 292 ? -10.730 -6.712 -0.498 1.00 86.44 292 THR A N 1
ATOM 2102 C CA . THR A 1 292 ? -9.929 -7.290 0.582 1.00 86.44 292 THR A CA 1
ATOM 2103 C C . THR A 1 292 ? -10.583 -8.548 1.144 1.00 86.44 292 THR A C 1
ATOM 2105 O O . THR A 1 292 ? -11.706 -8.896 0.769 1.00 86.44 292 THR A O 1
ATOM 2108 N N . THR A 1 293 ? -9.877 -9.242 2.040 1.00 88.00 293 THR A N 1
ATOM 2109 C CA . THR A 1 293 ? -10.456 -10.346 2.825 1.00 88.00 293 THR A CA 1
ATOM 2110 C C . THR A 1 293 ? -11.213 -9.861 4.061 1.00 88.00 293 THR A C 1
ATOM 2112 O O . THR A 1 293 ? -11.858 -10.670 4.711 1.00 88.00 293 THR A O 1
ATOM 2115 N N . ILE A 1 294 ? -11.188 -8.552 4.354 1.00 91.38 294 ILE A N 1
ATOM 2116 C CA . ILE A 1 294 ? -11.827 -7.986 5.544 1.00 91.38 294 ILE A CA 1
ATOM 2117 C C . ILE A 1 294 ? -13.346 -8.040 5.409 1.00 91.38 294 ILE A C 1
ATOM 2119 O O . ILE A 1 294 ? -13.944 -7.364 4.559 1.00 91.38 294 ILE A O 1
ATOM 2123 N N . ASP A 1 295 ? -13.964 -8.751 6.340 1.00 92.75 295 ASP A N 1
ATOM 2124 C CA . ASP A 1 295 ? -15.406 -8.791 6.500 1.00 92.75 295 ASP A CA 1
ATOM 2125 C C . ASP A 1 295 ? -15.858 -7.738 7.516 1.00 92.75 295 ASP A C 1
ATOM 2127 O O . ASP A 1 295 ? -15.194 -7.436 8.504 1.00 92.75 295 ASP A O 1
ATOM 2131 N N . TYR A 1 296 ? -17.033 -7.166 7.278 1.00 93.69 296 TYR A N 1
ATOM 2132 C CA . TYR A 1 296 ? -17.709 -6.253 8.186 1.00 93.69 296 TYR A CA 1
ATOM 2133 C C . TYR A 1 296 ? -19.023 -6.868 8.655 1.00 93.69 296 TYR A C 1
ATOM 2135 O O . TYR A 1 296 ? -19.811 -7.378 7.855 1.00 93.69 296 TYR A O 1
ATOM 2143 N N . SER A 1 297 ? -19.324 -6.728 9.941 1.00 91.75 297 SER A N 1
ATOM 2144 C CA . SER A 1 297 ? -20.654 -6.953 10.497 1.00 91.75 297 SER A CA 1
ATOM 2145 C C . SER A 1 297 ? -20.999 -5.872 11.514 1.00 91.75 297 SER A C 1
ATOM 2147 O O . SER A 1 297 ? -20.136 -5.311 12.178 1.00 91.75 297 SER A O 1
ATOM 2149 N N . GLY A 1 298 ? -22.272 -5.517 11.633 1.00 86.19 298 GLY A N 1
ATOM 2150 C CA . GLY A 1 298 ? -22.706 -4.538 12.615 1.00 86.19 298 GLY A CA 1
ATOM 2151 C C . GLY A 1 298 ? -24.085 -4.835 13.156 1.00 86.19 298 GLY A C 1
ATOM 2152 O O . GLY A 1 298 ? -24.980 -5.286 12.433 1.00 86.19 298 GLY A O 1
ATOM 2153 N N . THR A 1 299 ? -24.258 -4.545 14.439 1.00 81.69 299 THR A N 1
ATOM 2154 C CA . THR A 1 299 ? -25.540 -4.685 15.126 1.00 81.69 299 THR A CA 1
ATOM 2155 C C . THR A 1 299 ? -26.141 -3.309 15.335 1.00 81.69 299 THR A C 1
ATOM 2157 O O . THR A 1 299 ? -25.489 -2.407 15.864 1.00 81.69 299 THR A O 1
ATOM 2160 N N . GLN A 1 300 ? -27.398 -3.151 14.922 1.00 70.69 300 GLN A N 1
ATOM 2161 C CA . GLN A 1 300 ? -28.097 -1.879 14.999 1.00 70.69 300 GLN A CA 1
ATOM 2162 C C . GLN A 1 300 ? -29.270 -1.958 15.988 1.00 70.69 300 GLN A C 1
ATOM 2164 O O . GLN A 1 300 ? -30.140 -2.816 15.825 1.00 70.69 300 GLN A O 1
ATOM 2169 N N . PRO A 1 301 ? -29.336 -1.067 16.992 1.00 56.06 301 PRO A N 1
ATOM 2170 C CA . PRO A 1 301 ? -30.450 -1.044 17.932 1.00 56.06 301 PRO A CA 1
ATOM 2171 C C . PRO A 1 301 ? -31.684 -0.238 17.461 1.00 56.06 301 PRO A C 1
ATOM 2173 O O . PRO A 1 301 ? -32.768 -0.489 17.976 1.00 56.06 301 PRO A O 1
ATOM 2176 N N . ASN A 1 302 ? -31.553 0.692 16.497 1.00 59.22 302 ASN A N 1
ATOM 2177 C CA . ASN A 1 302 ? -32.634 1.536 15.928 1.00 59.22 302 ASN A CA 1
ATOM 2178 C C . ASN A 1 302 ? -32.520 1.665 14.390 1.00 59.22 302 ASN A C 1
ATOM 2180 O O . ASN A 1 302 ? -31.697 0.982 13.810 1.00 59.22 302 ASN A O 1
ATOM 2184 N N . ASP A 1 303 ? -33.324 2.495 13.708 1.00 63.06 303 ASP A N 1
ATOM 2185 C CA . ASP A 1 303 ? -33.178 2.799 12.265 1.00 63.06 303 ASP A CA 1
ATOM 2186 C C . ASP A 1 303 ? -31.918 3.642 11.970 1.00 63.06 303 ASP A C 1
ATOM 2188 O O . ASP A 1 303 ? -31.301 4.195 12.870 1.00 63.06 303 ASP A O 1
ATOM 2192 N N . LYS A 1 304 ? -31.458 3.709 10.711 1.00 71.44 304 LYS A N 1
ATOM 2193 C CA . LYS A 1 304 ? -30.300 4.551 10.336 1.00 71.44 304 LYS A CA 1
ATOM 2194 C C . LYS A 1 304 ? -30.733 6.009 10.198 1.00 71.44 304 LYS A C 1
ATOM 2196 O O . LYS A 1 304 ? -31.812 6.279 9.667 1.00 71.44 304 LYS A O 1
ATOM 2201 N N . ALA A 1 305 ? -29.875 6.956 10.566 1.00 73.19 305 ALA A N 1
ATOM 2202 C CA . ALA A 1 305 ? -30.185 8.379 10.450 1.00 73.19 305 ALA A CA 1
ATOM 2203 C C . ALA A 1 305 ? -29.377 9.077 9.359 1.00 73.19 305 ALA A C 1
ATOM 2205 O O . ALA A 1 305 ? -28.252 8.713 9.017 1.00 73.19 305 ALA A O 1
ATOM 2206 N N . THR A 1 306 ? -29.990 10.127 8.812 1.00 74.00 306 THR A N 1
ATOM 2207 C CA . THR A 1 306 ? -29.285 11.137 8.024 1.00 74.00 306 THR A CA 1
ATOM 2208 C C . THR A 1 306 ? -29.042 12.353 8.905 1.00 74.00 306 THR A C 1
ATOM 2210 O O . THR A 1 306 ? -29.963 12.851 9.556 1.00 74.00 306 THR A O 1
ATOM 2213 N N . PHE A 1 307 ? -27.815 12.850 8.885 1.00 73.06 307 PHE A N 1
ATOM 2214 C CA . PHE A 1 307 ? -27.357 13.991 9.660 1.00 73.06 307 PHE A CA 1
ATOM 2215 C C . PHE A 1 307 ? -27.183 15.228 8.759 1.00 73.06 307 PHE A C 1
ATOM 2217 O O . PHE A 1 307 ? -27.690 15.292 7.630 1.00 73.06 307 PHE A O 1
ATOM 2224 N N . ASN A 1 308 ? -26.524 16.257 9.298 1.00 71.75 308 ASN A N 1
ATOM 2225 C CA . ASN A 1 308 ? -26.439 17.606 8.737 1.00 71.75 308 ASN A CA 1
ATOM 2226 C C . ASN A 1 308 ? -26.144 17.618 7.210 1.00 71.75 308 ASN A C 1
ATOM 2228 O O . ASN A 1 308 ? -25.184 16.987 6.771 1.00 71.75 308 ASN A O 1
ATOM 2232 N N . PRO A 1 309 ? -26.930 18.347 6.387 1.00 67.00 309 PRO A N 1
ATOM 2233 C CA . PRO A 1 309 ? -26.659 18.568 4.958 1.00 67.00 309 PRO A CA 1
ATOM 2234 C C . PRO A 1 309 ? -25.264 19.095 4.621 1.00 67.00 309 PRO A C 1
ATOM 2236 O O . PRO A 1 309 ? -24.775 18.867 3.524 1.00 67.00 309 PRO A O 1
ATOM 2239 N N . ALA A 1 310 ? -24.599 19.773 5.553 1.00 69.62 310 ALA A N 1
ATOM 2240 C CA . ALA A 1 310 ? -23.237 20.254 5.344 1.00 69.62 310 ALA A CA 1
ATOM 2241 C C . ALA A 1 310 ? -22.185 19.133 5.214 1.00 69.62 310 ALA A C 1
ATOM 2243 O O . ALA A 1 310 ? -21.058 19.419 4.825 1.00 69.62 310 ALA A O 1
ATOM 2244 N N . TYR A 1 311 ? -22.545 17.886 5.533 1.00 74.69 311 TYR A N 1
ATOM 2245 C CA . TYR A 1 311 ? -21.676 16.713 5.436 1.00 74.69 311 TYR A CA 1
ATOM 2246 C C . TYR A 1 311 ? -21.948 15.853 4.196 1.00 74.69 311 TYR A C 1
ATOM 2248 O O . TYR A 1 311 ? -21.488 14.717 4.152 1.00 74.69 311 TYR A O 1
ATOM 2256 N N . ASP A 1 312 ? -22.706 16.343 3.209 1.00 76.88 312 ASP A N 1
ATOM 2257 C CA . ASP A 1 312 ? -22.949 15.599 1.967 1.00 76.88 312 ASP A CA 1
ATOM 2258 C C . ASP A 1 312 ? -21.629 15.086 1.361 1.00 76.88 312 ASP A C 1
ATOM 2260 O O . ASP A 1 312 ? -20.625 15.797 1.338 1.00 76.88 312 ASP A O 1
ATOM 2264 N N . PHE A 1 313 ? -21.649 13.839 0.886 1.00 78.12 313 PHE A N 1
ATOM 2265 C CA . PHE A 1 313 ? -20.490 13.125 0.333 1.00 78.12 313 PHE A CA 1
ATOM 2266 C C . PHE A 1 313 ? -19.366 12.771 1.318 1.00 78.12 313 PHE A C 1
ATOM 2268 O O . PHE A 1 313 ? -18.254 12.463 0.899 1.00 78.12 313 PHE A O 1
ATOM 2275 N N . THR A 1 314 ? -19.650 12.768 2.621 1.00 82.38 314 THR A N 1
ATOM 2276 C CA . THR A 1 314 ? -18.689 12.385 3.668 1.00 82.38 314 THR A CA 1
ATOM 2277 C C . THR A 1 314 ? -19.250 11.254 4.539 1.00 82.38 314 THR A C 1
ATOM 2279 O O . THR A 1 314 ? -20.475 11.143 4.667 1.00 82.38 314 THR A O 1
ATOM 2282 N N . PRO A 1 315 ? -18.399 10.468 5.226 1.00 82.69 315 PRO A N 1
ATOM 2283 C CA . PRO A 1 315 ? -18.849 9.485 6.210 1.00 82.69 315 PRO A CA 1
ATOM 2284 C C . PRO A 1 315 ? -19.543 10.113 7.425 1.00 82.69 315 PRO A C 1
ATOM 2286 O O . PRO A 1 315 ? -20.140 9.413 8.227 1.00 82.69 315 PRO A O 1
ATOM 2289 N N . LEU A 1 316 ? -19.526 11.442 7.575 1.00 83.06 316 LEU A N 1
ATOM 2290 C CA . LEU A 1 316 ? -20.248 12.146 8.640 1.00 83.06 316 LEU A CA 1
ATOM 2291 C C . LEU A 1 316 ? -21.735 12.365 8.296 1.00 83.06 316 LEU A C 1
ATOM 2293 O O . LEU A 1 316 ? -22.517 12.794 9.154 1.00 83.06 316 LEU A O 1
ATOM 2297 N N . LYS A 1 317 ? -22.144 12.087 7.047 1.00 82.31 317 LYS A N 1
ATOM 2298 C CA . LYS A 1 317 ? -23.488 12.376 6.532 1.00 82.31 317 LYS A CA 1
ATOM 2299 C C . LYS A 1 317 ? -24.579 11.492 7.113 1.00 82.31 317 LYS A C 1
ATOM 2301 O O . LYS A 1 317 ? -25.693 11.962 7.350 1.00 82.31 317 LYS A O 1
ATOM 2306 N N . ALA A 1 318 ? -24.310 10.206 7.228 1.00 82.44 318 ALA A N 1
ATOM 2307 C CA . ALA A 1 318 ? -25.267 9.184 7.615 1.00 82.44 318 ALA A CA 1
ATOM 2308 C C . ALA A 1 318 ? -24.550 8.162 8.492 1.00 82.44 318 ALA A C 1
ATOM 2310 O O . ALA A 1 318 ? -23.331 8.192 8.593 1.00 82.44 318 ALA A O 1
ATOM 2311 N N . GLY A 1 319 ? -25.310 7.312 9.170 1.00 83.50 319 GLY A N 1
ATOM 2312 C CA . GLY A 1 319 ? -24.723 6.312 10.045 1.00 83.50 319 GLY A CA 1
ATOM 2313 C C . GLY A 1 319 ? -25.759 5.532 10.832 1.00 83.50 319 GLY A C 1
ATOM 2314 O O . GLY A 1 319 ? -26.967 5.785 10.750 1.00 83.50 319 GLY A O 1
ATOM 2315 N N . TYR A 1 320 ? -25.263 4.582 11.612 1.00 81.31 320 TYR A N 1
ATOM 2316 C CA . TYR A 1 320 ? -26.045 3.943 12.663 1.00 81.31 320 TYR A CA 1
ATOM 2317 C C . TYR A 1 320 ? -26.211 4.908 13.830 1.00 81.31 320 TYR A C 1
ATOM 2319 O O . TYR A 1 320 ? -25.247 5.587 14.172 1.00 81.31 320 TYR A O 1
ATOM 2327 N N . ASP A 1 321 ? -27.393 4.957 14.446 1.00 79.69 321 ASP A N 1
ATOM 2328 C CA . ASP A 1 321 ? -27.664 5.849 15.571 1.00 79.69 321 ASP A CA 1
ATOM 2329 C C . ASP A 1 321 ? -28.062 5.134 16.872 1.00 79.69 321 ASP A C 1
ATOM 2331 O O . ASP A 1 321 ? -28.491 3.976 16.903 1.00 79.69 321 ASP A O 1
ATOM 2335 N N . VAL A 1 322 ? -27.891 5.859 17.977 1.00 76.69 322 VAL A N 1
ATOM 2336 C CA . VAL A 1 322 ? -28.303 5.468 19.325 1.00 76.69 322 VAL A CA 1
ATOM 2337 C C . VAL A 1 322 ? -28.990 6.667 19.984 1.00 76.69 322 VAL A C 1
ATOM 2339 O O . VAL A 1 322 ? -28.337 7.662 20.284 1.00 76.69 322 VAL A O 1
ATOM 2342 N N . TYR A 1 323 ? -30.312 6.592 20.201 1.00 73.19 323 TYR A N 1
ATOM 2343 C CA . TYR A 1 323 ? -31.133 7.724 20.679 1.00 73.19 323 TYR A CA 1
ATOM 2344 C C . TYR A 1 323 ? -31.354 7.806 22.195 1.00 73.19 323 TYR A C 1
ATOM 2346 O O . TYR A 1 323 ? -31.653 8.887 22.709 1.00 73.19 323 TYR A O 1
ATOM 2354 N N . SER A 1 324 ? -31.283 6.685 22.913 1.00 68.00 324 SER A N 1
ATOM 2355 C CA . SER A 1 324 ? -31.690 6.614 24.320 1.00 68.00 324 SER A CA 1
ATOM 2356 C C . SER A 1 324 ? -30.623 5.958 25.184 1.00 68.00 324 SER A C 1
ATOM 2358 O O . SER A 1 324 ? -30.176 4.852 24.875 1.00 68.00 324 SER A O 1
ATOM 2360 N N . ALA A 1 325 ? -30.291 6.611 26.298 1.00 64.19 325 ALA A N 1
ATOM 2361 C CA . ALA A 1 325 ? -29.401 6.070 27.314 1.00 64.19 325 ALA A CA 1
ATOM 2362 C C . ALA A 1 325 ? -29.911 4.707 27.826 1.00 64.19 325 ALA A C 1
ATOM 2364 O O . ALA A 1 325 ? -31.085 4.565 28.179 1.00 64.19 325 ALA A O 1
ATOM 2365 N N . GLY A 1 326 ? -29.022 3.711 27.878 1.00 60.41 326 GLY A N 1
ATOM 2366 C CA . GLY A 1 326 ? -29.216 2.494 28.675 1.00 60.41 326 GLY A CA 1
ATOM 2367 C C . GLY A 1 326 ? -29.918 1.285 28.037 1.00 60.41 326 GLY A C 1
ATOM 2368 O O . GLY A 1 326 ? -30.245 0.366 28.780 1.00 60.41 326 GLY A O 1
ATOM 2369 N N . SER A 1 327 ? -30.154 1.219 26.717 1.00 55.06 327 SER A N 1
ATOM 2370 C CA . SER A 1 327 ? -30.719 -0.016 26.112 1.00 55.06 327 SER A CA 1
ATOM 2371 C C . SER A 1 327 ? -30.240 -0.371 24.701 1.00 55.06 327 SER A C 1
ATOM 2373 O O . SER A 1 327 ? -30.595 -1.435 24.196 1.00 55.06 327 SER A O 1
ATOM 2375 N N . ALA A 1 328 ? -29.468 0.489 24.048 1.00 63.72 328 ALA A N 1
ATOM 2376 C CA . ALA A 1 328 ? -29.130 0.355 22.640 1.00 63.72 328 ALA A CA 1
ATOM 2377 C C . ALA A 1 328 ? -27.608 0.410 22.487 1.00 63.72 328 ALA A C 1
ATOM 2379 O O . ALA A 1 328 ? -27.013 1.468 22.667 1.00 63.72 328 ALA A O 1
ATOM 2380 N N . VAL A 1 329 ? -26.998 -0.742 22.202 1.00 71.69 329 VAL A N 1
ATOM 2381 C CA . VAL A 1 329 ? -25.570 -0.864 21.896 1.00 71.69 329 VAL A CA 1
ATOM 2382 C C . VAL A 1 329 ? -25.440 -1.029 20.390 1.00 71.69 329 VAL A C 1
ATOM 2384 O O . VAL A 1 329 ? -26.077 -1.904 19.803 1.00 71.69 329 VAL A O 1
ATOM 2387 N N . LEU A 1 330 ? -24.659 -0.155 19.771 1.00 84.25 330 LEU A N 1
ATOM 2388 C CA . LEU A 1 330 ? -24.316 -0.227 18.358 1.00 84.25 330 LEU A CA 1
ATOM 2389 C C . LEU A 1 330 ? -22.926 -0.827 18.259 1.00 84.25 330 LEU A C 1
ATOM 2391 O O . LEU A 1 330 ? -22.006 -0.312 18.892 1.00 84.25 330 LEU A O 1
ATOM 2395 N N . THR A 1 331 ? -22.780 -1.886 17.467 1.00 87.56 331 THR A N 1
ATOM 2396 C CA . THR A 1 331 ? -21.468 -2.484 17.203 1.00 87.56 331 THR A CA 1
ATOM 2397 C C . THR A 1 331 ? -21.127 -2.451 15.721 1.00 87.56 331 THR A C 1
ATOM 2399 O O . THR A 1 331 ? -22.007 -2.586 14.866 1.00 87.56 331 THR A O 1
ATOM 2402 N N . ALA A 1 332 ? -19.846 -2.272 15.422 1.00 90.38 332 ALA A N 1
ATOM 2403 C CA . ALA A 1 332 ? -19.256 -2.463 14.107 1.00 90.38 332 ALA A CA 1
ATOM 2404 C C . ALA A 1 332 ? -17.993 -3.305 14.268 1.00 90.38 332 ALA A C 1
ATOM 2406 O O . ALA A 1 332 ? -17.009 -2.836 14.830 1.00 90.38 332 ALA A O 1
ATOM 2407 N N . THR A 1 333 ? -18.058 -4.538 13.792 1.00 92.50 333 THR A N 1
ATOM 2408 C CA . THR A 1 333 ? -17.002 -5.539 13.866 1.00 92.50 333 THR A CA 1
ATOM 2409 C C . THR A 1 333 ? -16.384 -5.725 12.490 1.00 92.50 333 THR A C 1
ATOM 2411 O O . THR A 1 333 ? -17.108 -5.850 11.499 1.00 92.50 333 THR A O 1
ATOM 2414 N N . PHE A 1 334 ? -15.059 -5.742 12.445 1.00 93.56 334 PHE A N 1
ATOM 2415 C CA . PHE A 1 334 ? -14.262 -6.073 11.272 1.00 93.56 334 PHE A CA 1
ATOM 2416 C C . PHE A 1 334 ? -13.444 -7.319 11.593 1.00 93.56 334 PHE A C 1
ATOM 2418 O O . PHE A 1 334 ? -12.792 -7.327 12.634 1.00 93.56 334 PHE A O 1
ATOM 2425 N N . THR A 1 335 ? -13.491 -8.339 10.739 1.00 91.75 335 THR A N 1
ATOM 2426 C CA . THR A 1 335 ? -12.714 -9.584 10.885 1.00 91.75 335 THR A CA 1
ATOM 2427 C C . THR A 1 335 ? -11.744 -9.752 9.724 1.00 91.75 335 THR A C 1
ATOM 2429 O O . THR A 1 335 ? -11.854 -9.034 8.729 1.00 91.75 335 THR A O 1
ATOM 2432 N N . ASP A 1 336 ? -10.795 -10.681 9.863 1.00 88.69 336 ASP A N 1
ATOM 2433 C CA . ASP A 1 336 ? -9.750 -10.962 8.869 1.00 88.69 336 ASP A CA 1
ATOM 2434 C C . ASP A 1 336 ? -8.870 -9.723 8.595 1.00 88.69 336 ASP A C 1
ATOM 2436 O O . ASP A 1 336 ? -8.379 -9.464 7.490 1.00 88.69 336 ASP A O 1
ATOM 2440 N N . VAL A 1 337 ? -8.706 -8.891 9.627 1.00 87.75 337 VAL A N 1
ATOM 2441 C CA . VAL A 1 337 ? -8.013 -7.604 9.544 1.00 87.75 337 VAL A CA 1
ATOM 2442 C C . VAL A 1 337 ? -6.501 -7.803 9.466 1.00 87.75 337 VAL A C 1
ATOM 2444 O O . VAL A 1 337 ? -5.835 -7.110 8.692 1.00 87.75 337 VAL A O 1
ATOM 2447 N N . ALA A 1 338 ? -5.946 -8.753 10.220 1.00 79.81 338 ALA A N 1
ATOM 2448 C CA . ALA A 1 338 ? -4.500 -8.889 10.375 1.00 79.81 338 ALA A CA 1
ATOM 2449 C C . ALA A 1 338 ? -3.818 -9.345 9.075 1.00 79.81 338 ALA A C 1
ATOM 2451 O O . ALA A 1 338 ? -2.713 -8.891 8.770 1.00 79.81 338 ALA A O 1
ATOM 2452 N N . GLU A 1 339 ? -4.489 -10.171 8.263 1.00 76.56 339 GLU A N 1
ATOM 2453 C CA . GLU A 1 339 ? -3.982 -10.607 6.951 1.00 76.56 339 GLU A CA 1
ATOM 2454 C C . GLU A 1 339 ? -3.726 -9.419 6.005 1.00 76.56 339 GLU A C 1
ATOM 2456 O O . GLU A 1 339 ? -2.791 -9.441 5.204 1.00 76.56 339 GLU A O 1
ATOM 2461 N N . ASN A 1 340 ? -4.521 -8.353 6.127 1.00 79.81 340 ASN A N 1
ATOM 2462 C CA . ASN A 1 340 ? -4.440 -7.174 5.265 1.00 79.81 340 ASN A CA 1
ATOM 2463 C C . ASN A 1 340 ? -3.429 -6.130 5.763 1.00 79.81 340 ASN A C 1
ATOM 2465 O O . ASN A 1 340 ? -3.028 -5.251 4.993 1.00 79.81 340 ASN A O 1
ATOM 2469 N N . PHE A 1 341 ? -3.001 -6.231 7.027 1.00 82.62 341 PHE A N 1
ATOM 2470 C CA . PHE A 1 341 ? -2.113 -5.274 7.691 1.00 82.62 341 PHE A CA 1
ATOM 2471 C C . PHE A 1 341 ? -1.007 -5.985 8.497 1.00 82.62 341 PHE A C 1
ATOM 2473 O O . PHE A 1 341 ? -0.975 -5.894 9.726 1.00 82.62 341 PHE A O 1
ATOM 2480 N N . PRO A 1 342 ? -0.051 -6.662 7.832 1.00 71.56 342 PRO A N 1
ATOM 2481 C CA . PRO A 1 342 ? 0.967 -7.480 8.505 1.00 71.56 342 PRO A CA 1
ATOM 2482 C C . PRO A 1 342 ? 1.914 -6.683 9.418 1.00 71.56 342 PRO A C 1
ATOM 2484 O O . PRO A 1 342 ? 2.503 -7.247 10.337 1.00 71.56 342 PRO A O 1
ATOM 2487 N N . ASN A 1 343 ? 2.044 -5.373 9.193 1.00 67.12 343 ASN A N 1
ATOM 2488 C CA . ASN A 1 343 ? 2.864 -4.467 10.009 1.00 67.12 343 ASN A CA 1
ATOM 2489 C C . ASN A 1 343 ? 2.059 -3.783 11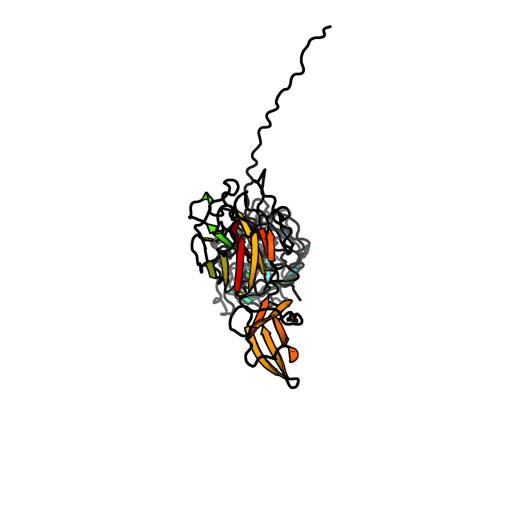.127 1.00 67.12 343 ASN A C 1
ATOM 2491 O O . ASN A 1 343 ? 2.534 -2.840 11.759 1.00 67.12 343 ASN A O 1
ATOM 2495 N N . GLY A 1 344 ? 0.831 -4.247 11.353 1.00 75.62 344 GLY A N 1
ATOM 2496 C CA . GLY A 1 344 ? -0.137 -3.603 12.219 1.00 75.62 344 GLY A CA 1
ATOM 2497 C C . GLY A 1 344 ? -0.863 -2.448 11.532 1.00 75.62 344 GLY A C 1
ATOM 2498 O O . GLY A 1 344 ? -0.529 -2.010 10.425 1.00 75.62 344 GLY A O 1
ATOM 2499 N N . TYR A 1 345 ? -1.901 -1.965 12.197 1.00 84.69 345 TYR A N 1
ATOM 2500 C CA . TYR A 1 345 ? -2.778 -0.916 11.697 1.00 84.69 345 TYR A CA 1
ATOM 2501 C C . TYR A 1 345 ? -3.190 0.042 12.812 1.00 84.69 345 TYR A C 1
ATOM 2503 O O . TYR A 1 345 ? -3.000 -0.214 14.001 1.00 84.69 345 TYR A O 1
ATOM 2511 N N . TYR A 1 346 ? -3.792 1.156 12.425 1.00 86.19 346 TYR A N 1
ATOM 2512 C CA . TYR A 1 346 ? -4.605 1.977 13.313 1.00 86.19 346 TYR A CA 1
ATOM 2513 C C . TYR A 1 346 ? -5.984 2.171 12.687 1.00 86.19 346 TYR A C 1
ATOM 2515 O O . TYR A 1 346 ? -6.162 2.035 11.474 1.00 86.19 346 TYR A O 1
ATOM 2523 N N . ALA A 1 347 ? -6.983 2.466 13.509 1.00 91.06 347 ALA A N 1
ATOM 2524 C CA . ALA A 1 347 ? -8.345 2.686 13.049 1.00 91.06 347 ALA A CA 1
ATOM 2525 C C . ALA A 1 347 ? -8.765 4.140 13.240 1.00 91.06 347 ALA A C 1
ATOM 2527 O O . ALA A 1 347 ? -8.570 4.710 14.312 1.00 91.06 347 ALA A O 1
ATOM 2528 N N . ILE A 1 348 ? -9.392 4.723 12.222 1.00 91.06 348 ILE A N 1
ATOM 2529 C CA . ILE A 1 348 ? -10.063 6.020 12.299 1.00 91.06 348 ILE A CA 1
ATOM 2530 C C . ILE A 1 348 ? -11.559 5.763 12.285 1.00 91.06 348 ILE A C 1
ATOM 2532 O O . ILE A 1 348 ? -12.101 5.227 11.320 1.00 91.06 348 ILE A O 1
ATOM 2536 N N . VAL A 1 349 ? -12.245 6.183 13.337 1.00 90.56 349 VAL A N 1
ATOM 2537 C CA . VAL A 1 349 ? -13.691 6.040 13.445 1.00 90.56 349 VAL A CA 1
ATOM 2538 C C . VAL A 1 349 ? -14.350 7.398 13.311 1.00 90.56 349 VAL A C 1
ATOM 2540 O O . VAL A 1 349 ? -14.111 8.278 14.130 1.00 90.56 349 VAL A O 1
ATOM 2543 N N . TYR A 1 350 ? -15.207 7.559 12.306 1.00 88.94 350 TYR A N 1
ATOM 2544 C CA . TYR A 1 350 ? -15.950 8.784 12.038 1.00 88.94 350 TYR A CA 1
ATOM 2545 C C . TYR A 1 350 ? -17.266 8.796 12.805 1.00 88.94 350 TYR A C 1
ATOM 2547 O O . TYR A 1 350 ? -18.116 7.910 12.666 1.00 88.94 350 TYR A O 1
ATOM 2555 N N . LEU A 1 351 ? -17.432 9.837 13.613 1.00 86.25 351 LEU A N 1
ATOM 2556 C CA . LEU A 1 351 ? -18.513 9.976 14.575 1.00 86.25 351 LEU A CA 1
ATOM 2557 C C . LEU A 1 351 ? -19.517 11.009 14.074 1.00 86.25 351 LEU A C 1
ATOM 2559 O O . LEU A 1 351 ? -19.164 12.089 13.606 1.00 86.25 351 LEU A O 1
ATOM 2563 N N . THR A 1 352 ? -20.795 10.680 14.195 1.00 80.56 352 THR A N 1
ATOM 2564 C CA . THR A 1 352 ? -21.907 11.538 13.790 1.00 80.56 352 THR A CA 1
ATOM 2565 C C . THR A 1 352 ? -22.959 11.616 14.901 1.00 80.56 352 THR A C 1
ATOM 2567 O O . THR A 1 352 ? -22.768 11.083 15.997 1.00 80.56 352 THR A O 1
ATOM 2570 N N . GLY A 1 353 ? -24.040 12.367 14.698 1.00 76.56 353 GLY A N 1
ATOM 2571 C CA . GLY A 1 353 ? -25.045 12.610 15.734 1.00 76.56 353 GLY A CA 1
ATOM 2572 C C . GLY A 1 353 ? -25.756 13.958 15.631 1.00 76.56 353 GLY A C 1
ATOM 2573 O O . GLY A 1 353 ? -25.454 14.792 14.778 1.00 76.56 353 GLY A O 1
ATOM 2574 N N . TYR A 1 354 ? -26.705 14.174 16.534 1.00 71.75 354 TYR A N 1
ATOM 2575 C CA . TYR A 1 354 ? -27.472 15.410 16.646 1.00 71.75 354 TYR A CA 1
ATOM 2576 C C . TYR A 1 354 ? -26.820 16.398 17.613 1.00 71.75 354 TYR A C 1
ATOM 2578 O O . TYR A 1 354 ? -26.140 16.023 18.564 1.00 71.75 354 TYR A O 1
ATOM 2586 N N . ASN A 1 355 ? -27.130 17.677 17.412 1.00 62.94 355 ASN A N 1
ATOM 2587 C CA . ASN A 1 355 ? -26.625 18.806 18.201 1.00 62.94 355 ASN A CA 1
ATOM 2588 C C . ASN A 1 355 ? -27.027 18.765 19.690 1.00 62.94 355 ASN A C 1
ATOM 2590 O O . ASN A 1 355 ? -26.579 19.606 20.459 1.00 62.94 355 ASN A O 1
ATOM 2594 N N . SER A 1 356 ? -27.920 17.852 20.077 1.00 63.81 356 SER A N 1
ATOM 2595 C CA . SER A 1 356 ? -28.380 17.650 21.453 1.00 63.81 356 SER A CA 1
ATOM 2596 C C . SER A 1 356 ? -27.802 16.384 22.086 1.00 63.81 356 SER A C 1
ATOM 2598 O O . SER A 1 356 ? -28.411 15.858 23.008 1.00 63.81 356 SER A O 1
ATOM 2600 N N . ASN A 1 357 ? -26.733 15.815 21.523 1.00 65.62 357 ASN A N 1
ATOM 2601 C CA . ASN A 1 357 ? -26.051 14.679 22.127 1.00 65.62 357 ASN A CA 1
ATOM 2602 C C . ASN A 1 357 ? -25.291 15.164 23.369 1.00 65.62 357 ASN A C 1
ATOM 2604 O O . ASN A 1 357 ? -24.256 15.824 23.254 1.00 65.62 357 ASN A O 1
ATOM 2608 N N . ASP A 1 358 ? -25.824 14.833 24.544 1.00 64.38 358 ASP A N 1
ATOM 2609 C CA . ASP A 1 358 ? -25.264 15.237 25.836 1.00 64.38 358 ASP A CA 1
ATOM 2610 C C . ASP A 1 358 ? -24.070 14.357 26.269 1.00 64.38 358 ASP A C 1
ATOM 2612 O O . ASP A 1 358 ? -23.471 14.590 27.320 1.00 64.38 358 ASP A O 1
ATOM 2616 N N . GLY A 1 359 ? -23.679 13.376 25.448 1.00 69.56 359 GLY A N 1
ATOM 2617 C CA . GLY A 1 359 ? -22.447 12.602 25.571 1.00 69.56 359 GLY A CA 1
ATOM 2618 C C . GLY A 1 359 ? -22.613 11.168 25.070 1.00 69.56 359 GLY A C 1
ATOM 2619 O O . GLY A 1 359 ? -23.591 10.485 25.389 1.00 69.56 359 GLY A O 1
ATOM 2620 N N . ALA A 1 360 ? -21.617 10.694 24.329 1.00 74.06 360 ALA A N 1
ATOM 2621 C CA . ALA A 1 360 ? -21.503 9.306 23.907 1.00 74.06 360 ALA A CA 1
ATOM 2622 C C . ALA A 1 360 ? -20.099 8.772 24.196 1.00 74.06 360 ALA A C 1
ATOM 2624 O O . ALA A 1 360 ? -19.134 9.535 24.284 1.00 74.06 360 ALA A O 1
ATOM 2625 N N . ALA A 1 361 ? -20.011 7.456 24.356 1.00 77.44 361 ALA A N 1
ATOM 2626 C CA . ALA A 1 361 ? -18.754 6.744 24.489 1.00 77.44 361 ALA A CA 1
ATOM 2627 C C . ALA A 1 361 ? -18.578 5.815 23.296 1.00 77.44 361 ALA A C 1
ATOM 2629 O O . ALA A 1 361 ? -19.521 5.109 22.923 1.00 77.44 361 ALA A O 1
ATOM 2630 N N . ILE A 1 362 ? -17.378 5.801 22.732 1.00 81.56 362 ILE A N 1
ATOM 2631 C CA . ILE A 1 362 ? -16.950 4.738 21.833 1.00 81.56 362 ILE A CA 1
ATOM 2632 C C . ILE A 1 362 ? -15.879 3.907 22.535 1.00 81.56 362 ILE A C 1
ATOM 2634 O O . ILE A 1 362 ? -14.931 4.444 23.108 1.00 81.56 362 ILE A O 1
ATOM 2638 N N . THR A 1 363 ? -16.067 2.598 22.501 1.00 79.25 363 THR A N 1
ATOM 2639 C CA . THR A 1 363 ? -15.148 1.614 23.062 1.00 79.25 363 THR A CA 1
ATOM 2640 C C . THR A 1 363 ? -14.665 0.723 21.935 1.00 79.25 363 THR A C 1
ATOM 2642 O O . THR A 1 363 ? -15.465 0.306 21.095 1.00 79.25 363 THR A O 1
ATOM 2645 N N . VAL A 1 364 ? -13.370 0.434 21.913 1.00 80.06 364 VAL A N 1
ATOM 2646 C CA . VAL A 1 364 ? -12.807 -0.607 21.057 1.00 80.06 364 VAL A CA 1
ATOM 2647 C C . VAL A 1 364 ? -12.693 -1.892 21.870 1.00 80.06 364 VAL A C 1
ATOM 2649 O O . VAL A 1 364 ? -12.285 -1.867 23.028 1.00 80.06 364 VAL A O 1
ATOM 2652 N N . GLY A 1 365 ? -13.132 -2.997 21.285 1.00 77.50 365 GLY A N 1
ATOM 2653 C CA . GLY A 1 365 ? -12.930 -4.339 21.801 1.00 77.50 365 GLY A CA 1
ATOM 2654 C C . GLY A 1 365 ? -12.213 -5.170 20.752 1.00 77.50 365 GLY A C 1
ATOM 2655 O O . GLY A 1 365 ? -12.446 -5.002 19.554 1.00 77.50 365 GLY A O 1
ATOM 2656 N N . PHE A 1 366 ? -11.356 -6.065 21.211 1.00 74.38 366 PHE A N 1
ATOM 2657 C CA . PHE A 1 366 ? -10.681 -7.049 20.381 1.00 74.38 366 PHE A CA 1
ATOM 2658 C C . PHE A 1 366 ? -11.221 -8.417 20.795 1.00 74.38 366 PHE A C 1
ATOM 2660 O O . PHE A 1 366 ? -11.280 -8.712 21.990 1.00 74.38 366 PHE A O 1
ATOM 2667 N N . ASP A 1 367 ? -11.662 -9.235 19.840 1.00 65.31 367 ASP A N 1
ATOM 2668 C CA . ASP A 1 367 ? -12.268 -10.540 20.161 1.00 65.31 367 ASP A CA 1
ATOM 2669 C C . ASP A 1 367 ? -11.218 -11.624 20.482 1.00 65.31 367 ASP A C 1
ATOM 2671 O O . ASP A 1 367 ? -11.563 -12.770 20.770 1.00 65.31 367 ASP A O 1
ATOM 2675 N N . ASP A 1 368 ? -9.935 -11.260 20.505 1.00 62.41 368 ASP A N 1
ATOM 2676 C CA . ASP A 1 368 ? -8.823 -12.208 20.459 1.00 62.41 368 ASP A CA 1
ATOM 2677 C C . ASP A 1 368 ? -8.231 -12.560 21.836 1.00 62.41 368 ASP A C 1
ATOM 2679 O O . ASP A 1 368 ? -7.050 -12.876 21.916 1.00 62.41 368 ASP A O 1
ATOM 2683 N N . ILE A 1 369 ? -9.005 -12.558 22.936 1.00 76.00 369 ILE A N 1
ATOM 2684 C CA . ILE A 1 369 ? -8.522 -13.207 24.175 1.00 76.00 369 ILE A CA 1
ATOM 2685 C C . ILE A 1 369 ? -8.678 -14.724 24.027 1.00 76.00 369 ILE A C 1
ATOM 2687 O O . ILE A 1 369 ? -9.738 -15.300 24.291 1.00 76.00 369 ILE A O 1
ATOM 2691 N N . ALA A 1 370 ? -7.596 -15.393 23.649 1.00 80.00 370 ALA A N 1
ATOM 2692 C CA . ALA A 1 370 ? -7.488 -16.842 23.655 1.00 80.00 370 ALA A CA 1
ATOM 2693 C C . ALA A 1 370 ? -6.891 -17.313 24.986 1.00 80.00 370 ALA A C 1
ATOM 2695 O O . ALA A 1 370 ? -5.749 -17.007 25.312 1.00 80.00 370 ALA A O 1
ATOM 2696 N N . ILE A 1 371 ? -7.648 -18.093 25.763 1.00 86.56 371 ILE A N 1
ATOM 2697 C CA . ILE A 1 371 ? -7.088 -18.786 26.931 1.00 86.56 371 ILE A CA 1
ATOM 2698 C C . ILE A 1 371 ? -6.308 -20.003 26.437 1.00 86.56 371 ILE A C 1
ATOM 2700 O O . ILE A 1 371 ? -6.902 -21.021 26.073 1.00 86.56 371 ILE A O 1
ATOM 2704 N N . ASP A 1 372 ? -4.984 -19.904 26.450 1.00 87.00 372 ASP A N 1
ATOM 2705 C CA . ASP A 1 372 ? -4.087 -20.963 25.988 1.00 87.00 372 ASP A CA 1
ATOM 2706 C C . ASP A 1 372 ? -4.043 -22.123 26.981 1.00 87.00 372 ASP A C 1
ATOM 2708 O O . ASP A 1 372 ? -3.988 -23.302 26.614 1.00 87.00 372 ASP A O 1
ATOM 2712 N N . SER A 1 373 ? -4.042 -21.791 28.272 1.00 92.56 373 SER A N 1
ATOM 2713 C CA . SER A 1 373 ? -3.825 -22.753 29.341 1.00 92.56 373 SER A CA 1
ATOM 2714 C C . SER A 1 373 ? -4.365 -22.234 30.672 1.00 92.56 373 SER A C 1
ATOM 2716 O O . SER A 1 373 ? -4.357 -21.041 30.964 1.00 92.56 373 SER A O 1
ATOM 2718 N N . THR A 1 374 ? -4.838 -23.156 31.512 1.00 94.50 374 THR A N 1
ATOM 2719 C CA . THR A 1 374 ? -5.133 -22.864 32.918 1.00 94.50 374 THR A CA 1
ATOM 2720 C C . THR A 1 374 ? -4.576 -23.968 33.797 1.00 94.50 374 THR A C 1
ATOM 2722 O O . THR A 1 374 ? -4.795 -25.151 33.510 1.00 94.50 374 THR A O 1
ATOM 2725 N N . LEU A 1 375 ? -3.917 -23.612 34.896 1.00 95.94 375 LEU A N 1
ATOM 2726 C CA . LEU A 1 375 ? -3.413 -24.576 35.874 1.00 95.94 375 LEU A CA 1
ATOM 2727 C C . LEU A 1 375 ? -3.500 -24.037 37.300 1.00 95.94 375 LEU A C 1
ATOM 2729 O O . LEU A 1 375 ? -3.567 -22.836 37.526 1.00 95.94 375 LEU A O 1
ATOM 2733 N N . VAL A 1 376 ? -3.461 -24.937 38.282 1.00 93.44 376 VAL A N 1
ATOM 2734 C CA . VAL A 1 376 ? -3.211 -24.572 39.682 1.00 93.44 376 VAL A CA 1
ATOM 2735 C C . VAL A 1 376 ? -1.771 -24.944 40.011 1.00 93.44 376 VAL A C 1
ATOM 2737 O O . VAL A 1 376 ? -1.382 -26.104 39.848 1.00 93.44 376 VAL A O 1
ATOM 2740 N N . ASN A 1 377 ? -0.966 -23.973 40.437 1.00 93.06 377 ASN A N 1
ATOM 2741 C CA . ASN A 1 377 ? 0.456 -24.191 40.703 1.00 93.06 377 ASN A CA 1
ATOM 2742 C C . ASN A 1 377 ? 0.704 -24.806 42.104 1.00 93.06 377 ASN A C 1
ATOM 2744 O O . ASN A 1 377 ? -0.217 -25.036 42.890 1.00 93.06 377 ASN A O 1
ATOM 2748 N N . GLY A 1 378 ? 1.972 -25.070 42.445 1.00 91.88 378 GLY A N 1
ATOM 2749 C CA . GLY A 1 378 ? 2.357 -25.667 43.736 1.00 91.88 378 GLY A CA 1
ATOM 2750 C C . GLY A 1 378 ? 2.062 -24.804 44.974 1.00 91.88 378 GLY A C 1
ATOM 2751 O O . GLY A 1 378 ? 2.061 -25.329 46.087 1.00 91.88 378 GLY A O 1
ATOM 2752 N N . SER A 1 379 ? 1.782 -23.514 44.782 1.00 95.00 379 SER A N 1
ATOM 2753 C CA . SER A 1 379 ? 1.357 -22.562 45.816 1.00 95.00 379 SER A CA 1
ATOM 2754 C C . SER A 1 379 ? -0.170 -22.458 45.934 1.00 95.00 379 SER A C 1
ATOM 2756 O O . SER A 1 379 ? -0.666 -21.656 46.722 1.00 95.00 379 SER A O 1
ATOM 2758 N N . ASN A 1 380 ? -0.921 -23.283 45.193 1.00 93.19 380 ASN A N 1
ATOM 2759 C CA . ASN A 1 380 ? -2.380 -23.234 45.096 1.00 93.19 380 ASN A CA 1
ATOM 2760 C C . ASN A 1 380 ? -2.906 -21.902 44.524 1.00 93.19 380 ASN A C 1
ATOM 2762 O O . ASN A 1 380 ? -3.953 -21.413 44.945 1.00 93.19 380 ASN A O 1
ATOM 2766 N N . GLU A 1 381 ? -2.173 -21.310 43.584 1.00 95.88 381 GLU A N 1
ATOM 2767 C CA . GLU A 1 381 ? -2.596 -20.143 42.801 1.00 95.88 381 GLU A CA 1
ATOM 2768 C C . GLU A 1 381 ? -3.131 -20.614 41.447 1.00 95.88 381 GLU A C 1
ATOM 2770 O O . GLU A 1 381 ? -2.625 -21.596 40.896 1.00 95.88 381 GLU A O 1
ATOM 2775 N N . PHE A 1 382 ? -4.146 -19.936 40.914 1.00 96.00 382 PHE A N 1
ATOM 2776 C CA . PHE A 1 382 ? -4.731 -20.265 39.614 1.00 96.00 382 PHE A CA 1
ATOM 2777 C C . PHE A 1 382 ? -4.062 -19.416 38.533 1.00 96.00 382 PHE A C 1
ATOM 2779 O O . PHE A 1 382 ? -4.197 -18.195 38.525 1.00 96.00 382 PHE A O 1
ATOM 2786 N N . VAL A 1 383 ? -3.301 -20.068 37.662 1.00 96.62 383 VAL A N 1
ATOM 2787 C CA . VAL A 1 383 ? -2.550 -19.446 36.573 1.00 96.62 383 VAL A CA 1
ATOM 2788 C C . VAL A 1 383 ? -3.359 -19.568 35.288 1.00 96.62 383 VAL A C 1
ATOM 2790 O O . VAL A 1 383 ? -3.851 -20.654 34.973 1.00 96.62 383 VAL A O 1
ATOM 2793 N N . ILE A 1 384 ? -3.491 -18.458 34.573 1.00 96.88 384 ILE A N 1
ATOM 2794 C CA . ILE A 1 384 ? -4.164 -18.336 33.284 1.00 96.88 384 ILE A CA 1
ATOM 2795 C C . ILE A 1 384 ? -3.114 -17.841 32.296 1.00 96.88 384 ILE A C 1
ATOM 2797 O O . ILE A 1 384 ? -2.672 -16.697 32.401 1.00 96.88 384 ILE A O 1
ATOM 2801 N N . ASP A 1 385 ? -2.714 -18.703 31.371 1.00 94.25 385 ASP A N 1
ATOM 2802 C CA . ASP A 1 385 ? -1.928 -18.304 30.208 1.00 94.25 385 ASP A CA 1
ATOM 2803 C C . ASP A 1 385 ? -2.905 -17.928 29.102 1.00 94.25 385 ASP A C 1
ATOM 2805 O O . ASP A 1 385 ? -3.876 -18.654 28.849 1.00 94.25 385 ASP A O 1
ATOM 2809 N N . PHE A 1 386 ? -2.672 -16.790 28.468 1.00 91.94 386 PHE A N 1
ATOM 2810 C CA . PHE A 1 386 ? -3.541 -16.299 27.419 1.00 91.94 386 PHE A CA 1
ATOM 2811 C C . PHE A 1 386 ? -2.753 -15.554 26.354 1.00 91.94 386 PHE A C 1
ATOM 2813 O O . PHE A 1 386 ? -1.713 -14.958 26.629 1.00 91.94 386 PHE A O 1
ATOM 2820 N N . THR A 1 387 ? -3.300 -15.552 25.152 1.00 81.75 387 THR A N 1
ATOM 2821 C CA . THR A 1 387 ? -2.880 -14.685 24.064 1.00 81.75 387 THR A CA 1
ATOM 2822 C C . THR A 1 387 ? -3.987 -13.661 23.854 1.00 81.75 387 THR A C 1
ATOM 2824 O O . THR A 1 387 ? -5.162 -14.021 23.869 1.00 81.75 387 THR A O 1
ATOM 2827 N N . ALA A 1 388 ? -3.632 -12.387 23.744 1.00 83.44 388 ALA A N 1
ATOM 2828 C CA . ALA A 1 388 ? -4.549 -11.285 23.480 1.00 83.44 388 ALA A CA 1
ATOM 2829 C C . ALA A 1 388 ? -3.828 -10.145 22.743 1.00 83.44 388 ALA A C 1
ATOM 2831 O O . ALA A 1 388 ? -2.733 -10.343 22.212 1.00 83.44 388 ALA A O 1
ATOM 2832 N N . THR A 1 389 ? -4.425 -8.951 22.688 1.00 70.62 389 THR A N 1
ATOM 2833 C CA . THR A 1 389 ? -3.819 -7.778 22.045 1.00 70.62 389 THR A CA 1
ATOM 2834 C C . THR A 1 389 ? -2.429 -7.523 22.635 1.00 70.62 389 THR A C 1
ATOM 2836 O O . THR A 1 389 ? -2.317 -7.446 23.859 1.00 70.62 389 THR A O 1
ATOM 2839 N N . PRO A 1 390 ? -1.359 -7.402 21.824 1.00 73.75 390 PRO A N 1
ATOM 2840 C CA . PRO A 1 390 ? -0.012 -7.115 22.314 1.00 73.75 390 PRO A CA 1
ATOM 2841 C C . PRO A 1 390 ? 0.077 -5.855 23.173 1.00 73.75 390 PRO A C 1
ATOM 2843 O O . PRO A 1 390 ? -0.581 -4.855 22.896 1.00 73.75 390 PRO A O 1
ATOM 2846 N N . SER A 1 391 ? 0.939 -5.888 24.194 1.00 73.06 391 SER A N 1
ATOM 2847 C CA . SER A 1 391 ? 1.243 -4.739 25.068 1.00 73.06 391 SER A CA 1
ATOM 2848 C C . SER A 1 391 ? 0.012 -4.059 25.689 1.00 73.06 391 SER A C 1
ATOM 2850 O O . SER A 1 391 ? 0.013 -2.844 25.879 1.00 73.06 391 SER A O 1
ATOM 2852 N N . SER A 1 392 ? -1.034 -4.831 25.990 1.00 73.25 392 SER A N 1
ATOM 2853 C CA . SER A 1 392 ? -2.317 -4.341 26.509 1.00 73.25 392 SER A CA 1
ATOM 2854 C C . SER A 1 392 ? -2.577 -4.865 27.920 1.00 73.25 392 SER A C 1
ATOM 2856 O O . SER A 1 392 ? -2.182 -5.982 28.259 1.00 73.25 392 SER A O 1
ATOM 2858 N N . ASP A 1 393 ? -3.222 -4.043 28.746 1.00 85.31 393 ASP A N 1
ATOM 2859 C CA . ASP A 1 393 ? -3.540 -4.355 30.138 1.00 85.31 393 ASP A CA 1
ATOM 2860 C C . ASP A 1 393 ? -4.890 -5.085 30.238 1.00 85.31 393 ASP A C 1
ATOM 2862 O O . ASP A 1 393 ? -5.896 -4.673 29.668 1.00 85.31 393 ASP A O 1
ATOM 2866 N N . TYR A 1 394 ? -4.927 -6.167 31.014 1.00 87.56 394 TYR A N 1
ATOM 2867 C CA . TYR A 1 394 ? -6.123 -6.973 31.251 1.00 87.56 394 TYR A CA 1
ATOM 2868 C C . TYR A 1 394 ? -6.393 -7.104 32.745 1.00 87.56 394 TYR A C 1
ATOM 2870 O O . TYR A 1 394 ? -5.519 -7.512 33.516 1.00 87.56 394 TYR A O 1
ATOM 2878 N N . GLU A 1 395 ? -7.618 -6.801 33.170 1.00 92.00 395 GLU A N 1
ATOM 2879 C CA . GLU A 1 395 ? -8.067 -7.032 34.540 1.00 92.00 395 GLU A CA 1
ATOM 2880 C C . GLU A 1 395 ? -8.634 -8.447 34.685 1.00 92.00 395 GLU A C 1
ATOM 2882 O O . GLU A 1 395 ? -9.545 -8.858 33.962 1.00 92.00 395 GLU A O 1
ATOM 2887 N N . VAL A 1 396 ? -8.155 -9.179 35.692 1.00 93.25 396 VAL A N 1
ATOM 2888 C CA . VAL A 1 396 ? -8.782 -10.439 36.093 1.00 93.25 396 VAL A CA 1
ATOM 2889 C C . VAL A 1 396 ? -9.957 -10.156 37.017 1.00 93.25 396 VAL A C 1
ATOM 2891 O O . VAL A 1 396 ? -9.799 -9.603 38.110 1.00 93.25 396 VAL A O 1
ATOM 2894 N N . LYS A 1 397 ? -11.142 -10.609 36.620 1.00 93.25 397 LYS A N 1
ATOM 2895 C CA . LYS A 1 397 ? -12.364 -10.554 37.429 1.00 93.25 397 LYS A CA 1
ATOM 2896 C C . LYS A 1 397 ? -12.825 -11.953 37.804 1.00 93.25 397 LYS A C 1
ATOM 2898 O O . LYS A 1 397 ? -12.497 -12.929 37.135 1.00 93.25 397 LYS A O 1
ATOM 2903 N N . LYS A 1 398 ? -13.611 -12.063 38.876 1.00 94.56 398 LYS A N 1
ATOM 2904 C CA . LYS A 1 398 ? -14.172 -13.333 39.354 1.00 94.56 398 LYS A CA 1
ATOM 2905 C C . LYS A 1 398 ? -15.683 -13.285 39.535 1.00 94.56 398 LYS A C 1
ATOM 2907 O O . LYS A 1 398 ? -16.252 -12.235 39.823 1.00 94.56 398 LYS A O 1
ATOM 2912 N N . SER A 1 399 ? -16.326 -14.442 39.431 1.00 92.31 399 SER A N 1
ATOM 2913 C CA . SER A 1 399 ? -17.727 -14.645 39.808 1.00 92.31 399 SER A CA 1
ATOM 2914 C C . SER A 1 399 ? -17.955 -16.055 40.348 1.00 92.31 399 SER A C 1
ATOM 2916 O O . SER A 1 399 ? -17.219 -16.987 40.037 1.00 92.31 399 SER A O 1
ATOM 2918 N N . THR A 1 400 ? -19.000 -16.237 41.152 1.00 91.12 400 THR A N 1
ATOM 2919 C CA . THR A 1 400 ? -19.464 -17.568 41.592 1.00 91.12 400 THR A CA 1
ATOM 2920 C C . THR A 1 400 ? -20.433 -18.211 40.592 1.00 91.12 400 THR A C 1
ATOM 2922 O O . THR A 1 400 ? -20.803 -19.379 40.736 1.00 91.12 400 THR A O 1
ATOM 2925 N N . VAL A 1 401 ? -20.835 -17.467 39.557 1.00 87.12 401 VAL A N 1
ATOM 2926 C CA . VAL A 1 401 ? -21.703 -17.896 38.451 1.00 87.12 401 VAL A CA 1
ATOM 2927 C C . VAL A 1 401 ? -21.141 -17.376 37.119 1.00 87.12 401 VAL A C 1
ATOM 2929 O O . VAL A 1 401 ? -20.273 -16.516 37.111 1.00 87.12 401 VAL A O 1
ATOM 2932 N N . LEU A 1 402 ? -21.626 -17.853 35.971 1.00 82.06 402 LEU A N 1
ATOM 2933 C CA . LEU A 1 402 ? -21.156 -17.414 34.638 1.00 82.06 402 LEU A CA 1
ATOM 2934 C C . LEU A 1 402 ? -21.669 -16.013 34.221 1.00 82.06 402 LEU A C 1
ATOM 2936 O O . LEU A 1 402 ? -21.906 -15.746 33.049 1.00 82.06 402 LEU A O 1
ATOM 2940 N N . SER A 1 403 ? -21.908 -15.123 35.183 1.00 79.69 403 SER A N 1
ATOM 2941 C CA . SER A 1 403 ? -22.402 -13.759 34.968 1.00 79.69 403 SER A CA 1
ATOM 2942 C C . SER A 1 403 ? -22.038 -12.868 36.155 1.00 79.69 403 SER A C 1
ATOM 2944 O O . SER A 1 403 ? -21.818 -13.377 37.255 1.00 79.69 403 SER A O 1
ATOM 2946 N N . GLY A 1 404 ? -22.047 -11.544 35.973 1.00 84.25 404 GLY A N 1
ATOM 2947 C CA . GLY A 1 404 ? -21.853 -10.594 37.077 1.00 84.25 404 GLY A CA 1
ATOM 2948 C C . GLY A 1 404 ? -20.460 -10.679 37.702 1.00 84.25 404 GLY A C 1
ATOM 2949 O O . GLY A 1 404 ? -20.340 -10.814 38.917 1.00 84.25 404 GLY A O 1
ATOM 2950 N N . PHE A 1 405 ? -19.424 -10.658 36.864 1.00 90.31 405 PHE A N 1
ATOM 2951 C CA . PHE A 1 405 ? -18.034 -10.653 37.305 1.00 90.31 405 PHE A CA 1
ATOM 2952 C C . PHE A 1 405 ? -17.697 -9.364 38.062 1.00 90.31 405 PHE A C 1
ATOM 2954 O O . PHE A 1 405 ? -18.130 -8.273 37.696 1.00 90.31 405 PHE A O 1
ATOM 2961 N N . SER A 1 406 ? -16.923 -9.503 39.135 1.00 90.88 406 SER A N 1
ATOM 2962 C CA . SER A 1 406 ? -16.420 -8.403 39.958 1.00 90.88 406 SER A CA 1
ATOM 2963 C C . SER A 1 406 ? -14.907 -8.505 40.099 1.00 90.88 406 SER A C 1
ATOM 2965 O O . SER A 1 406 ? -14.367 -9.613 40.071 1.00 90.88 406 SER A O 1
ATOM 2967 N N . SER A 1 407 ? -14.229 -7.379 40.313 1.00 91.00 407 SER A N 1
ATOM 2968 C CA . SER A 1 407 ? -12.793 -7.364 40.603 1.00 91.00 407 SER A CA 1
ATOM 2969 C C . SER A 1 407 ? -12.435 -8.270 41.789 1.00 91.00 407 SER A C 1
ATOM 2971 O O . SER A 1 407 ? -13.239 -8.502 42.701 1.00 91.00 407 SER A O 1
ATOM 2973 N N . LEU A 1 408 ? -11.208 -8.790 41.770 1.00 91.75 408 LEU A N 1
ATOM 2974 C CA . LEU A 1 408 ? -10.607 -9.491 42.907 1.00 91.75 408 LEU A CA 1
ATOM 2975 C C . LEU A 1 408 ? -10.490 -8.556 44.130 1.00 91.75 408 LEU A C 1
ATOM 2977 O O . LEU A 1 408 ? -10.575 -7.333 44.000 1.00 91.75 408 LEU A O 1
ATOM 2981 N N . ALA A 1 409 ? -10.283 -9.105 45.333 1.00 91.00 409 ALA A N 1
ATOM 2982 C CA . ALA A 1 409 ? -10.130 -8.291 46.545 1.00 91.00 409 ALA A CA 1
ATOM 2983 C C . ALA A 1 409 ? -8.883 -7.393 46.486 1.00 91.00 409 ALA A C 1
ATOM 2985 O O . ALA A 1 409 ? -8.872 -6.309 47.070 1.00 91.00 409 ALA A O 1
ATOM 2986 N N . SER A 1 410 ? -7.843 -7.833 45.775 1.00 89.12 410 SER A N 1
ATOM 2987 C CA . SER A 1 410 ? -6.771 -6.970 45.271 1.00 89.12 410 SER A CA 1
ATOM 2988 C C . SER A 1 410 ? -6.801 -6.986 43.751 1.00 89.12 410 SER A C 1
ATOM 2990 O O . SER A 1 410 ? -6.699 -8.057 43.160 1.00 89.12 410 SER A O 1
ATOM 2992 N N . GLN A 1 411 ? -6.953 -5.812 43.136 1.00 91.50 411 GLN A N 1
ATOM 2993 C CA . GLN A 1 411 ? -7.019 -5.689 41.684 1.00 91.50 411 GLN A CA 1
ATOM 2994 C C . GLN A 1 411 ? -5.781 -6.324 41.038 1.00 91.50 411 GLN A C 1
ATOM 2996 O O . GLN A 1 411 ? -4.652 -6.028 41.433 1.00 91.50 411 GLN A O 1
ATOM 3001 N N . LEU A 1 412 ? -6.013 -7.208 40.067 1.00 92.06 412 LEU A N 1
ATOM 3002 C CA . LEU A 1 412 ? -4.972 -7.902 39.319 1.00 92.06 412 LEU A CA 1
ATOM 3003 C C . LEU A 1 412 ? -5.052 -7.452 37.864 1.00 92.06 412 LEU A C 1
ATOM 3005 O O . LEU A 1 412 ? -5.980 -7.841 37.158 1.00 92.06 412 LEU A O 1
ATOM 3009 N N . ILE A 1 413 ? -4.085 -6.629 37.465 1.00 89.56 413 ILE A N 1
ATOM 3010 C CA . ILE A 1 413 ? -3.890 -6.178 36.086 1.00 89.56 413 ILE A CA 1
ATOM 3011 C C . ILE A 1 413 ? -2.658 -6.887 35.537 1.00 89.56 413 ILE A C 1
ATOM 3013 O O . ILE A 1 413 ? -1.635 -6.977 36.224 1.00 89.56 413 ILE A O 1
ATOM 3017 N N . VAL A 1 414 ? -2.777 -7.414 34.326 1.00 91.56 414 VAL A N 1
ATOM 3018 C CA . VAL A 1 414 ? -1.729 -8.166 33.642 1.00 91.56 414 VAL A CA 1
ATOM 3019 C C . VAL A 1 414 ? -1.554 -7.592 32.251 1.00 91.56 414 VAL A C 1
ATOM 3021 O O . VAL A 1 414 ? -2.518 -7.519 31.501 1.00 91.56 414 VAL A O 1
ATOM 3024 N N . THR A 1 415 ? -0.324 -7.230 31.911 1.00 89.62 415 THR A N 1
ATOM 3025 C CA . THR A 1 415 ? 0.023 -6.739 30.579 1.00 89.62 415 THR A CA 1
ATOM 3026 C C . THR A 1 415 ? 0.496 -7.904 29.717 1.00 89.62 415 THR A C 1
ATOM 3028 O O . THR A 1 415 ? 1.360 -8.676 30.146 1.00 89.62 415 THR A O 1
ATOM 3031 N N . THR A 1 416 ? -0.051 -8.045 28.515 1.00 84.62 416 THR A N 1
ATOM 3032 C CA . THR A 1 416 ? 0.518 -8.930 27.488 1.00 84.62 416 THR A CA 1
ATOM 3033 C C . THR A 1 416 ? 1.861 -8.388 27.001 1.00 84.62 416 THR A C 1
ATOM 3035 O O . THR A 1 416 ? 2.133 -7.189 27.052 1.00 84.62 416 THR A O 1
ATOM 3038 N N . ASP A 1 417 ? 2.741 -9.259 26.520 1.00 82.31 417 ASP A N 1
ATOM 3039 C CA . ASP A 1 417 ? 3.993 -8.831 25.905 1.00 82.31 417 ASP A CA 1
ATOM 3040 C C . ASP A 1 417 ? 3.796 -8.308 24.467 1.00 82.31 417 ASP A C 1
ATOM 3042 O O . ASP A 1 417 ? 2.682 -8.228 23.944 1.00 82.31 417 ASP A O 1
ATOM 3046 N N . GLY A 1 418 ? 4.894 -7.930 23.803 1.00 66.31 418 GLY A N 1
ATOM 3047 C CA . GLY A 1 418 ? 4.874 -7.443 22.416 1.00 66.31 418 GLY A CA 1
ATOM 3048 C C . GLY A 1 418 ? 4.422 -8.481 21.380 1.00 66.31 418 GLY A C 1
ATOM 3049 O O . GLY A 1 418 ? 4.207 -8.119 20.229 1.00 66.31 418 GLY A O 1
ATOM 3050 N N . SER A 1 419 ? 4.269 -9.746 21.775 1.00 67.19 419 SER A N 1
ATOM 3051 C CA . SER A 1 419 ? 3.699 -10.815 20.951 1.00 67.19 419 SER A CA 1
ATOM 3052 C C . SER A 1 419 ? 2.262 -11.180 21.333 1.00 67.19 419 SER A C 1
ATOM 3054 O O . SER A 1 419 ? 1.706 -12.105 20.750 1.00 67.19 419 SER A O 1
ATOM 3056 N N . GLY A 1 42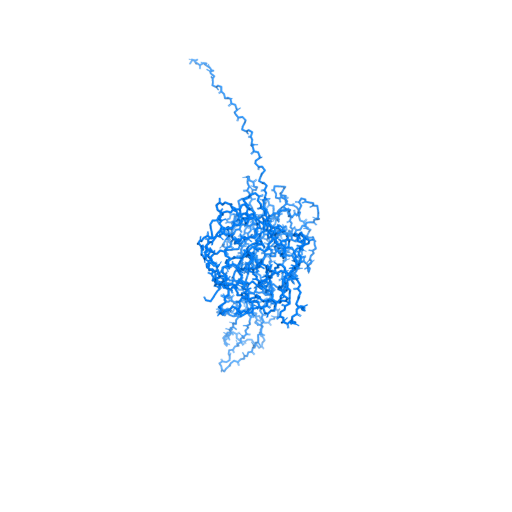0 ? 1.652 -10.467 22.287 1.00 75.81 420 GLY A N 1
ATOM 3057 C CA . GLY A 1 420 ? 0.290 -10.747 22.741 1.00 75.81 420 GLY A CA 1
ATOM 3058 C C . GLY A 1 420 ? 0.198 -11.776 23.858 1.00 75.81 420 GLY A C 1
ATOM 3059 O O . GLY A 1 420 ? -0.901 -12.040 24.332 1.00 75.81 420 GLY A O 1
ATOM 3060 N N . VAL A 1 421 ? 1.311 -12.335 24.333 1.00 88.69 421 VAL A N 1
ATOM 3061 C CA . VAL A 1 421 ? 1.283 -13.389 25.353 1.00 88.69 421 VAL A CA 1
ATOM 3062 C C . VAL A 1 421 ? 1.212 -12.768 26.745 1.00 88.69 421 VAL A C 1
ATOM 3064 O O . VAL A 1 421 ? 2.042 -11.940 27.121 1.00 88.69 421 VAL A O 1
ATOM 3067 N N . GLY A 1 422 ? 0.221 -13.177 27.530 1.00 93.88 422 GLY A N 1
ATOM 3068 C CA . GLY A 1 422 ? -0.006 -12.759 28.908 1.00 93.88 422 GLY A CA 1
ATOM 3069 C C . GLY A 1 422 ? -0.106 -13.948 29.862 1.00 93.88 422 GLY A C 1
ATOM 3070 O O . GLY A 1 422 ? -0.500 -15.054 29.493 1.00 93.88 422 GLY A O 1
ATOM 3071 N N . GLN A 1 423 ? 0.245 -13.717 31.129 1.00 97.38 423 GLN A N 1
ATOM 3072 C CA . GLN A 1 423 ? 0.055 -14.701 32.195 1.00 97.38 423 GLN A CA 1
ATOM 3073 C C . GLN A 1 423 ? -0.508 -14.035 33.446 1.00 97.38 423 GLN A C 1
ATOM 3075 O O . GLN A 1 423 ? 0.152 -13.216 34.088 1.00 97.38 423 GLN A O 1
ATOM 3080 N N . ALA A 1 424 ? -1.712 -14.439 33.840 1.00 96.50 424 ALA A N 1
ATOM 3081 C CA . ALA A 1 424 ? -2.339 -13.996 35.072 1.00 96.50 424 ALA A CA 1
ATOM 3082 C C . ALA A 1 424 ? -2.210 -15.045 36.173 1.00 96.50 424 ALA A C 1
ATOM 3084 O O . ALA A 1 424 ? -2.569 -16.200 35.977 1.00 96.50 424 ALA A O 1
ATOM 3085 N N . THR A 1 425 ? -1.745 -14.644 37.359 1.00 97.12 425 THR A N 1
ATOM 3086 C CA . THR A 1 425 ? -1.679 -15.527 38.535 1.00 97.12 425 THR A CA 1
ATOM 3087 C C . THR A 1 425 ? -2.649 -15.041 39.605 1.00 97.12 425 THR A C 1
ATOM 3089 O O . THR A 1 425 ? -2.380 -14.073 40.315 1.00 97.12 425 THR A O 1
ATOM 3092 N N . VAL A 1 426 ? -3.791 -15.717 39.726 1.00 96.38 426 VAL A N 1
ATOM 3093 C CA . VAL A 1 426 ? -4.805 -15.433 40.743 1.00 96.38 426 VAL A CA 1
ATOM 3094 C C . VAL A 1 426 ? -4.359 -16.026 42.085 1.00 96.38 426 VAL A C 1
ATOM 3096 O O . VAL A 1 426 ? -4.195 -17.248 42.192 1.00 96.38 426 VAL A O 1
ATOM 3099 N N . PRO A 1 427 ? -4.190 -15.200 43.133 1.00 96.06 427 PRO A N 1
ATOM 3100 C CA . PRO A 1 427 ? -3.670 -15.667 44.407 1.00 96.06 427 PRO A CA 1
ATOM 3101 C C . PRO A 1 427 ? -4.654 -16.602 45.111 1.00 96.06 427 PRO A C 1
ATOM 3103 O O . PRO A 1 427 ? -5.874 -16.439 45.037 1.00 96.06 427 PRO A O 1
ATOM 3106 N N . SER A 1 428 ? -4.122 -17.551 45.883 1.00 94.94 428 SER A N 1
ATOM 3107 C CA . SER A 1 428 ? -4.915 -18.570 46.584 1.00 94.94 428 SER A CA 1
ATOM 3108 C C . SER A 1 428 ? -5.980 -17.990 47.527 1.00 94.94 428 SER A C 1
ATOM 3110 O O . SER A 1 428 ? -6.968 -18.656 47.829 1.00 94.94 428 SER A O 1
ATOM 3112 N N . SER A 1 429 ? -5.789 -16.757 48.011 1.00 94.38 429 SER A N 1
ATOM 3113 C CA . SER A 1 429 ? -6.755 -16.033 48.848 1.00 94.38 429 SER A CA 1
ATOM 3114 C C . SER A 1 429 ? -8.059 -15.703 48.124 1.00 94.38 429 SER A C 1
ATOM 3116 O O . SER A 1 429 ? -9.080 -15.509 48.779 1.00 94.38 429 SER A O 1
ATOM 3118 N N . GLU A 1 430 ? -8.037 -15.638 46.794 1.00 94.81 430 GLU A N 1
ATOM 3119 C CA . GLU A 1 430 ? -9.224 -15.380 45.981 1.00 94.81 430 GLU A CA 1
ATOM 3120 C C . GLU A 1 430 ? -10.035 -16.653 45.731 1.00 94.81 430 GLU A C 1
ATOM 3122 O O . GLU A 1 430 ? -11.243 -16.545 45.533 1.00 94.81 430 GLU A O 1
ATOM 3127 N N . LEU A 1 431 ? -9.401 -17.831 45.842 1.00 91.88 431 LEU A N 1
ATOM 3128 C CA . LEU A 1 431 ? -9.934 -19.169 45.534 1.00 91.88 431 LEU A CA 1
ATOM 3129 C C . LEU A 1 431 ? -10.735 -19.802 46.689 1.00 91.88 431 LEU A C 1
ATOM 3131 O O . LEU A 1 431 ? -10.745 -21.022 46.863 1.00 91.88 431 LEU A O 1
ATOM 3135 N N . SER A 1 432 ? -11.356 -18.985 47.539 1.00 85.88 432 SER A N 1
ATOM 3136 C CA . SER A 1 432 ? -12.021 -19.452 48.762 1.00 85.88 432 SER A CA 1
ATOM 3137 C C . SER A 1 432 ? -13.330 -20.207 48.511 1.00 85.88 432 SER A C 1
ATOM 3139 O O . SER A 1 432 ? -13.736 -21.003 49.363 1.00 85.88 432 SER A O 1
ATOM 3141 N N . ASP A 1 433 ? -13.983 -19.992 47.365 1.00 86.50 433 ASP A N 1
ATOM 3142 C CA . ASP A 1 433 ? -15.218 -20.693 47.025 1.00 86.50 433 ASP A CA 1
ATOM 3143 C C . ASP A 1 433 ? -14.938 -21.977 46.231 1.00 86.50 433 ASP A C 1
ATOM 3145 O O . ASP A 1 433 ? -14.098 -21.996 45.332 1.00 86.50 433 ASP A O 1
ATOM 3149 N N . PRO A 1 434 ? -15.706 -23.055 46.469 1.00 79.88 434 PRO A N 1
ATOM 3150 C CA . PRO A 1 434 ? -15.529 -24.330 45.771 1.00 79.88 434 PRO A CA 1
ATOM 3151 C C . PRO A 1 434 ? -15.870 -24.275 44.272 1.00 79.88 434 PRO A C 1
ATOM 3153 O O . PRO A 1 434 ? -15.617 -25.241 43.553 1.00 79.88 434 PRO A O 1
ATOM 3156 N N . LYS A 1 435 ? -16.491 -23.184 43.805 1.00 85.19 435 LYS A N 1
ATOM 3157 C CA . LYS A 1 435 ? -16.760 -22.897 42.394 1.00 85.19 435 LYS A CA 1
ATOM 3158 C C . LYS A 1 435 ? -16.575 -21.409 42.148 1.00 85.19 435 LYS A C 1
ATOM 3160 O O . LYS A 1 435 ? -17.316 -20.603 42.707 1.00 85.19 435 LYS A O 1
ATOM 3165 N N . GLN A 1 436 ? -15.626 -21.078 41.287 1.00 91.19 436 GLN A N 1
ATOM 3166 C CA . GLN A 1 436 ? -15.399 -19.724 40.812 1.00 91.19 436 GLN A CA 1
ATOM 3167 C C . GLN A 1 436 ? -15.099 -19.764 39.322 1.00 91.19 436 GLN A C 1
ATOM 3169 O O . GLN A 1 436 ? -14.543 -20.735 38.808 1.00 91.19 436 GLN A O 1
ATOM 3174 N N . PHE A 1 437 ? -15.501 -18.703 38.649 1.00 91.38 437 PHE A N 1
ATOM 3175 C CA . PHE A 1 437 ? -15.212 -18.422 37.258 1.00 91.38 437 PHE A CA 1
ATOM 3176 C C . PHE A 1 437 ? -14.338 -17.179 37.226 1.00 91.38 437 PHE A C 1
ATOM 3178 O O . PHE A 1 437 ? -14.577 -16.250 38.001 1.00 91.38 437 PHE A O 1
ATOM 3185 N N . PHE A 1 438 ? -13.362 -17.159 36.327 1.00 92.56 438 PHE A N 1
ATOM 3186 C CA . PHE A 1 438 ? -12.515 -16.000 36.079 1.00 92.56 438 PHE A CA 1
ATOM 3187 C C . PHE A 1 438 ? -12.792 -15.467 34.681 1.00 92.56 438 PHE A C 1
ATOM 3189 O O . PHE A 1 438 ? -13.072 -16.250 33.775 1.00 92.56 438 PHE A O 1
ATOM 3196 N N . ASN A 1 439 ? -12.743 -14.149 34.540 1.00 88.81 439 ASN A N 1
ATOM 3197 C CA . ASN A 1 439 ? -12.805 -13.459 33.262 1.00 88.81 439 ASN A CA 1
ATOM 3198 C C . ASN A 1 439 ? -11.565 -12.576 33.129 1.00 88.81 439 ASN A C 1
ATOM 3200 O O . ASN A 1 439 ? -11.163 -11.957 34.116 1.00 88.81 439 ASN A O 1
ATOM 3204 N N . LEU A 1 440 ? -10.982 -12.532 31.936 1.00 87.75 440 LEU A N 1
ATOM 3205 C CA . LEU A 1 440 ? -10.004 -11.520 31.555 1.00 87.75 440 LEU A CA 1
ATOM 3206 C C . LEU A 1 440 ? -10.769 -10.470 30.764 1.00 87.75 440 LEU A C 1
ATOM 3208 O O . LEU A 1 440 ? -11.376 -10.786 29.745 1.00 87.75 440 LEU A O 1
ATOM 3212 N N . GLU A 1 441 ? -10.793 -9.244 31.267 1.00 81.50 441 GLU A N 1
ATOM 3213 C CA . GLU A 1 441 ? -11.384 -8.118 30.552 1.00 81.50 441 GLU A CA 1
ATOM 3214 C C . GLU A 1 441 ? -10.270 -7.156 30.185 1.00 81.50 441 GLU A C 1
ATOM 3216 O O . GLU A 1 441 ? -9.474 -6.778 31.044 1.00 81.50 441 GLU A O 1
ATOM 3221 N N . ASP A 1 442 ? -10.219 -6.786 28.907 1.00 72.75 442 ASP A N 1
ATOM 3222 C CA . ASP A 1 442 ? -9.381 -5.687 28.442 1.00 72.75 442 ASP A CA 1
ATOM 3223 C C . ASP A 1 442 ? -9.681 -4.456 29.306 1.00 72.75 442 ASP A C 1
ATOM 3225 O O . ASP A 1 442 ? -10.854 -4.136 29.559 1.00 72.75 442 ASP A O 1
ATOM 3229 N N . SER A 1 443 ? -8.646 -3.781 29.803 1.00 58.50 443 SER A N 1
ATOM 3230 C CA . SER A 1 443 ? -8.808 -2.467 30.414 1.00 58.50 443 SER A CA 1
ATOM 3231 C C . SER A 1 443 ? -9.067 -1.452 29.298 1.00 58.50 443 SER A C 1
ATOM 3233 O O . SER A 1 443 ? -8.220 -0.629 28.971 1.00 58.50 443 SER A O 1
ATOM 3235 N N . THR A 1 444 ? -10.244 -1.561 28.686 1.00 54.12 444 THR A N 1
ATOM 3236 C CA . THR A 1 444 ? -10.640 -0.876 27.457 1.00 54.12 444 THR A CA 1
ATOM 3237 C C . THR A 1 444 ? -10.270 0.600 27.451 1.00 54.12 444 THR A C 1
ATOM 3239 O O . THR A 1 444 ? -10.621 1.335 28.382 1.00 54.12 444 THR A O 1
ATOM 3242 N N . ASP A 1 445 ? -9.715 1.056 26.332 1.00 54.97 445 ASP A N 1
ATOM 3243 C CA . ASP A 1 445 ? -9.704 2.467 25.977 1.00 54.97 445 ASP A CA 1
ATOM 3244 C C . ASP A 1 445 ? -11.147 2.928 25.712 1.00 54.97 445 ASP A C 1
ATOM 3246 O O . ASP A 1 445 ? -11.759 2.645 24.676 1.00 54.97 445 ASP A O 1
ATOM 3250 N N . ILE A 1 446 ? -11.731 3.622 26.688 1.00 55.81 446 ILE A N 1
ATOM 3251 C CA . ILE A 1 446 ? -13.050 4.246 26.557 1.00 55.81 446 ILE A CA 1
ATOM 3252 C C . ILE A 1 446 ? -12.829 5.698 26.169 1.00 55.81 446 ILE A C 1
ATOM 3254 O O . ILE A 1 446 ? -12.277 6.443 26.964 1.00 55.81 446 ILE A O 1
ATOM 3258 N N . PHE A 1 447 ? -13.313 6.141 25.011 1.00 58.09 447 PHE A N 1
ATOM 3259 C CA . PHE A 1 447 ? -13.256 7.556 24.641 1.00 58.09 447 PHE A CA 1
ATOM 3260 C C . PHE A 1 447 ? -14.620 8.212 24.798 1.00 58.09 447 PHE A C 1
ATOM 3262 O O . PHE A 1 447 ? -15.616 7.763 24.227 1.00 58.09 447 PHE A O 1
ATOM 3269 N N . TYR A 1 448 ? -14.648 9.318 25.540 1.00 57.88 448 TYR A N 1
ATOM 3270 C CA . TYR A 1 448 ? -15.838 10.144 25.724 1.00 57.88 448 TYR A CA 1
ATOM 3271 C C . TYR A 1 448 ? -15.833 11.292 24.715 1.00 57.88 448 TYR A C 1
ATOM 3273 O O . TYR A 1 448 ? -14.809 11.954 24.524 1.00 57.88 448 TYR A O 1
ATOM 3281 N N . TYR A 1 449 ? -16.972 11.547 24.067 1.00 61.03 449 TYR A N 1
ATOM 3282 C CA . TYR A 1 449 ? -17.093 12.632 23.094 1.00 61.03 449 TYR A CA 1
ATOM 3283 C C . TYR A 1 449 ? -18.479 13.291 23.083 1.00 61.03 449 TYR A C 1
ATOM 3285 O O . TYR A 1 449 ? -19.489 12.728 23.520 1.00 61.03 449 TYR A O 1
ATOM 3293 N N . ARG A 1 450 ? -18.513 14.514 22.552 1.00 58.44 450 ARG A N 1
ATOM 3294 C CA . ARG A 1 450 ? -19.695 15.316 22.217 1.00 58.44 450 ARG A CA 1
ATOM 3295 C C . ARG A 1 450 ? -19.604 15.701 20.735 1.00 58.44 450 ARG A C 1
ATOM 3297 O O . ARG A 1 450 ? -18.511 15.823 20.193 1.00 58.44 450 ARG A O 1
ATOM 3304 N N . ASN A 1 451 ? -20.731 15.868 20.044 1.00 57.03 451 ASN A N 1
ATOM 3305 C CA . ASN A 1 451 ? -20.710 16.235 18.622 1.00 57.03 451 ASN A CA 1
ATOM 3306 C C . ASN A 1 451 ? -20.643 17.764 18.427 1.00 57.03 451 ASN A C 1
ATOM 3308 O O . ASN A 1 451 ? -21.243 18.511 19.201 1.00 57.03 451 ASN A O 1
ATOM 3312 N N . ILE A 1 452 ? -19.945 18.227 17.386 1.00 55.84 452 ILE A N 1
ATOM 3313 C CA . ILE A 1 452 ? -19.692 19.652 17.113 1.00 55.84 452 ILE A CA 1
ATOM 3314 C C . ILE A 1 452 ? -20.963 20.352 16.615 1.00 55.84 452 ILE A C 1
ATOM 3316 O O . ILE A 1 452 ? -21.609 19.919 15.652 1.00 55.84 452 ILE A O 1
ATOM 3320 N N . ALA A 1 453 ? -21.296 21.490 17.226 1.00 51.12 453 ALA A N 1
ATOM 3321 C CA . ALA A 1 453 ? -22.433 22.320 16.845 1.00 51.12 453 ALA A CA 1
ATOM 3322 C C . ALA A 1 453 ? -22.166 23.088 15.532 1.00 51.12 453 ALA A C 1
ATOM 3324 O O . ALA A 1 453 ? -21.806 24.259 15.54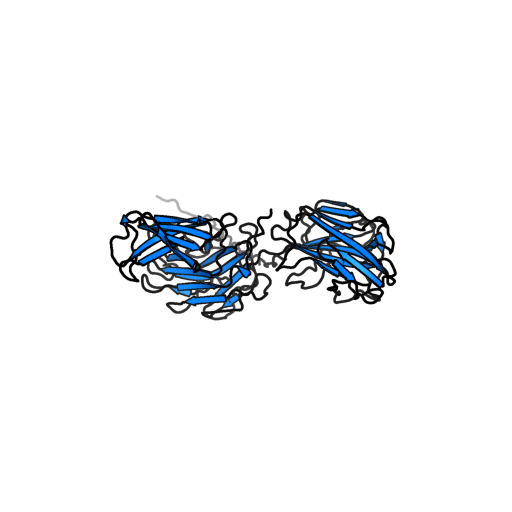7 1.00 51.12 453 ALA A O 1
ATOM 3325 N N . SER A 1 454 ? -22.448 22.447 14.392 1.00 47.56 454 SER A N 1
ATOM 3326 C CA . SER A 1 454 ? -22.512 23.049 13.044 1.00 47.56 454 SER A CA 1
ATOM 3327 C C . SER A 1 454 ? -21.157 23.415 12.399 1.00 47.56 454 SER A C 1
ATOM 3329 O O . SER A 1 454 ? -20.431 24.255 12.925 1.00 47.56 454 SER A O 1
ATOM 3331 N N . PRO A 1 455 ? -20.834 22.908 11.191 1.00 47.41 455 PRO A N 1
ATOM 3332 C CA . PRO A 1 455 ? -19.637 23.341 10.479 1.00 47.41 455 PRO A CA 1
ATOM 3333 C C . PRO A 1 455 ? -19.870 24.738 9.892 1.00 47.41 455 PRO A C 1
ATOM 3335 O O . PRO A 1 455 ? -20.713 24.937 9.014 1.00 47.41 455 PRO A O 1
ATOM 3338 N N . VAL A 1 456 ? -19.133 25.732 10.379 1.00 38.34 456 VAL A N 1
ATOM 3339 C CA . VAL A 1 456 ? -19.024 27.039 9.723 1.00 38.34 456 VAL A CA 1
ATOM 3340 C C . VAL A 1 456 ? -17.684 27.050 8.977 1.00 38.34 456 VAL A C 1
ATOM 3342 O O . VAL A 1 456 ? -16.674 27.447 9.545 1.00 38.34 456 VAL A O 1
ATOM 3345 N N . ALA A 1 457 ? -17.706 26.628 7.702 1.00 39.84 457 ALA A N 1
ATOM 3346 C CA . ALA A 1 457 ? -16.567 26.537 6.759 1.00 39.84 457 ALA A CA 1
ATOM 3347 C C . ALA A 1 457 ? -15.663 25.270 6.912 1.00 39.84 457 ALA A C 1
ATOM 3349 O O . ALA A 1 457 ? -15.884 24.509 7.850 1.00 39.84 457 ALA A O 1
ATOM 3350 N N . PRO A 1 458 ? -14.786 24.944 5.923 1.00 42.38 458 PRO A N 1
ATOM 3351 C CA . PRO A 1 458 ? -14.425 23.570 5.541 1.00 42.38 458 PRO A CA 1
ATOM 3352 C C . PRO A 1 458 ? -13.793 22.771 6.687 1.00 42.38 458 PRO A C 1
ATOM 3354 O O . PRO A 1 458 ? -12.975 23.295 7.433 1.00 42.38 458 PRO A O 1
ATOM 3357 N N . VAL A 1 459 ? -14.233 21.514 6.785 1.00 44.69 459 VAL A N 1
ATOM 3358 C CA . VAL A 1 459 ? -14.045 20.507 7.844 1.00 44.69 459 VAL A CA 1
ATOM 3359 C C . VAL A 1 459 ? -12.721 20.635 8.616 1.00 44.69 459 VAL A C 1
ATOM 3361 O O . VAL A 1 459 ? -11.699 20.082 8.223 1.00 44.69 459 VAL A O 1
ATOM 3364 N N . THR A 1 460 ? -12.744 21.338 9.753 1.00 47.69 460 THR A N 1
ATOM 3365 C CA . THR A 1 460 ? -11.674 21.235 10.755 1.00 47.69 460 THR A CA 1
ATOM 3366 C C . THR A 1 460 ? -11.916 19.979 11.584 1.00 47.69 460 THR A C 1
ATOM 3368 O O . THR A 1 460 ? -12.784 19.959 12.454 1.00 47.69 460 THR A O 1
ATOM 3371 N N . PHE A 1 461 ? -11.142 18.937 11.306 1.00 53.81 461 PHE A N 1
ATOM 3372 C CA . PHE A 1 461 ? -11.131 17.676 12.037 1.00 53.81 461 PHE A CA 1
ATOM 3373 C C . PHE A 1 461 ? -10.642 17.879 13.489 1.00 53.81 461 PHE A C 1
ATOM 3375 O O . PHE A 1 461 ? -9.493 18.257 13.707 1.00 53.81 461 PHE A O 1
ATOM 3382 N N . VAL A 1 462 ? -11.484 17.575 14.489 1.00 57.25 462 VAL A N 1
ATOM 3383 C CA . VAL A 1 462 ? -11.110 17.563 15.922 1.00 57.25 462 VAL A CA 1
ATOM 3384 C C . VAL A 1 462 ? -11.011 16.128 16.472 1.00 57.25 462 VAL A C 1
ATOM 3386 O O . VAL A 1 462 ? -11.988 15.382 16.393 1.00 57.25 462 VAL A O 1
ATOM 3389 N N . GLN A 1 463 ? -9.838 15.775 17.020 1.00 57.75 463 GLN A N 1
ATOM 3390 C CA . GLN A 1 463 ? -9.506 14.500 17.687 1.00 57.75 463 GLN A CA 1
ATOM 3391 C C . GLN A 1 463 ? -9.854 14.552 19.189 1.00 57.75 463 GLN A C 1
ATOM 3393 O O . GLN A 1 463 ? -9.645 15.589 19.823 1.00 57.75 463 GLN A O 1
ATOM 3398 N N . THR A 1 464 ? -10.291 13.438 19.792 1.00 57.03 464 THR A N 1
ATOM 3399 C CA . THR A 1 464 ? -10.314 13.266 21.265 1.00 57.03 464 THR A CA 1
ATOM 3400 C C . THR A 1 464 ? -9.214 12.307 21.725 1.00 57.03 464 THR A C 1
ATOM 3402 O O . THR A 1 464 ? -8.856 11.381 21.002 1.00 57.03 464 THR A O 1
ATOM 3405 N N . SER A 1 465 ? -8.658 12.546 22.918 1.00 45.69 465 SER A N 1
ATOM 3406 C CA . SER A 1 465 ? -7.569 11.744 23.498 1.00 45.69 465 SER A CA 1
ATOM 3407 C C . SER A 1 465 ? -7.764 11.387 24.979 1.00 45.69 465 SER A C 1
ATOM 3409 O O . SER A 1 465 ? -6.800 10.993 25.631 1.00 45.69 465 SER A O 1
ATOM 3411 N N . GLN A 1 466 ? -8.967 11.542 25.554 1.00 42.62 466 GLN A N 1
ATOM 3412 C CA . GLN A 1 466 ? -9.175 11.300 26.991 1.00 42.62 466 GLN A CA 1
ATOM 3413 C C . GLN A 1 466 ? -10.250 10.266 27.329 1.00 42.62 466 GLN A C 1
ATOM 3415 O O . GLN A 1 466 ? -11.372 10.318 26.823 1.00 42.62 466 GLN A O 1
ATOM 3420 N N . ALA A 1 467 ? -9.881 9.403 28.285 1.00 44.03 467 ALA A N 1
ATOM 3421 C CA . ALA A 1 467 ? -10.652 8.273 28.791 1.00 44.03 467 ALA A CA 1
ATOM 3422 C C . ALA A 1 467 ? -11.387 8.506 30.123 1.00 44.03 467 ALA A C 1
ATOM 3424 O O . ALA A 1 467 ? -11.811 7.569 30.796 1.00 44.03 467 ALA A O 1
ATOM 3425 N N . THR A 1 468 ? -11.560 9.762 30.530 1.00 44.75 468 THR A N 1
ATOM 3426 C CA . THR A 1 468 ? -12.269 10.114 31.769 1.00 44.75 468 THR A CA 1
ATOM 3427 C C . THR A 1 468 ? -13.618 10.750 31.465 1.00 44.75 468 THR A C 1
ATOM 3429 O O . THR A 1 468 ? -13.671 11.709 30.705 1.00 44.75 468 THR A O 1
ATOM 3432 N N . ASP A 1 469 ? -14.692 10.253 32.092 1.00 51.06 469 ASP A N 1
ATOM 3433 C CA . ASP A 1 469 ? -16.005 10.910 32.098 1.00 51.06 469 ASP A CA 1
ATOM 3434 C C . ASP A 1 469 ? -15.865 12.279 32.778 1.00 51.06 469 ASP A C 1
ATOM 3436 O O . ASP A 1 469 ? -15.673 12.376 33.994 1.00 51.06 469 ASP A O 1
ATOM 3440 N N . LEU A 1 470 ? -15.900 13.346 31.979 1.00 52.84 470 LEU A N 1
ATOM 3441 C CA . LEU A 1 470 ? -15.774 14.717 32.470 1.00 52.84 470 LEU A CA 1
ATOM 3442 C C . LEU A 1 470 ? -17.134 15.287 32.920 1.00 52.84 470 LEU A C 1
ATOM 3444 O O . LEU A 1 470 ? -17.198 16.412 33.416 1.00 52.84 470 LEU A O 1
ATOM 3448 N N . GLY A 1 471 ? -18.224 14.523 32.793 1.00 52.81 471 GLY A N 1
ATOM 3449 C CA . GLY A 1 471 ? -19.597 15.002 32.921 1.00 52.81 471 GLY A CA 1
ATOM 3450 C C . GLY A 1 471 ? -20.117 15.618 31.618 1.00 52.81 471 GLY A C 1
ATOM 3451 O O . GLY A 1 471 ? -19.344 16.065 30.769 1.00 52.81 471 GLY A O 1
ATOM 3452 N N . ALA A 1 472 ? -21.448 15.656 31.465 1.00 55.66 472 ALA A N 1
ATOM 3453 C CA . ALA A 1 472 ? -22.127 15.989 30.207 1.00 55.66 472 ALA A CA 1
ATOM 3454 C C . ALA A 1 472 ? -21.559 17.238 29.505 1.00 55.66 472 ALA A C 1
ATOM 3456 O O . ALA A 1 472 ? -21.305 17.186 28.306 1.00 55.66 472 ALA A O 1
ATOM 3457 N N . ASP A 1 473 ? -21.287 18.321 30.246 1.00 54.22 473 ASP A N 1
ATOM 3458 C CA . ASP A 1 473 ? -20.852 19.625 29.717 1.00 54.22 473 ASP A CA 1
ATOM 3459 C C . ASP A 1 473 ? -19.358 19.788 29.429 1.00 54.22 473 ASP A C 1
ATOM 3461 O O . ASP A 1 473 ? -18.957 20.832 28.910 1.00 54.22 473 ASP A O 1
ATOM 3465 N N . LEU A 1 474 ? -18.536 18.788 29.744 1.00 52.12 474 LEU A N 1
ATOM 3466 C CA . LEU A 1 474 ? -17.077 18.882 29.632 1.00 52.12 474 LEU A CA 1
ATOM 3467 C C . LEU A 1 474 ? -16.475 17.886 28.629 1.00 52.12 474 LEU A C 1
ATOM 3469 O O . LEU A 1 474 ? -15.260 17.878 28.448 1.00 52.12 474 LEU A O 1
ATOM 3473 N N . ASN A 1 475 ? -17.300 17.082 27.952 1.00 53.03 475 ASN A N 1
ATOM 3474 C CA . ASN A 1 475 ? -16.832 16.149 26.928 1.00 53.03 475 ASN A CA 1
ATOM 3475 C C . ASN A 1 475 ? -16.301 16.886 25.680 1.00 53.03 475 ASN A C 1
ATOM 3477 O O . ASN A 1 475 ? -16.916 17.864 25.241 1.00 53.03 475 ASN A O 1
ATOM 3481 N N . PRO A 1 476 ? -15.187 16.420 25.082 1.00 51.31 476 PRO A N 1
ATOM 3482 C CA . PRO A 1 476 ? -14.587 17.052 23.914 1.00 51.31 476 PRO A CA 1
ATOM 3483 C C . PRO A 1 476 ? -15.484 16.923 22.680 1.00 51.31 476 PRO A C 1
ATOM 3485 O O . PRO A 1 476 ? -16.059 15.872 22.405 1.00 51.31 476 PRO A O 1
ATOM 3488 N N . GLU A 1 477 ? -15.574 18.014 21.928 1.00 60.69 477 GLU A N 1
ATOM 3489 C CA . GLU A 1 477 ? -16.250 18.084 20.637 1.00 60.69 477 GLU A CA 1
ATOM 3490 C C . GLU A 1 477 ? -15.410 17.373 19.561 1.00 60.69 477 GLU A C 1
ATOM 3492 O O . GLU A 1 477 ? -14.289 17.802 19.302 1.00 60.69 477 GLU A O 1
ATOM 3497 N N . ALA A 1 478 ? -15.914 16.302 18.936 1.00 57.81 478 ALA A N 1
ATOM 3498 C CA . ALA A 1 478 ? -15.163 15.563 17.915 1.00 57.81 478 ALA A CA 1
ATOM 3499 C C . ALA A 1 478 ? -16.003 14.995 16.775 1.00 57.81 478 ALA A C 1
ATOM 3501 O O . ALA A 1 478 ? -17.190 14.702 16.913 1.00 57.81 478 ALA A O 1
ATOM 3502 N N . GLN A 1 479 ? -15.326 14.832 15.639 1.00 74.19 479 GLN A N 1
ATOM 3503 C CA . GLN A 1 479 ? -15.856 14.220 14.416 1.00 74.19 479 GLN A CA 1
ATOM 3504 C C . GLN A 1 479 ? -15.224 12.850 14.140 1.00 74.19 479 GLN A C 1
ATOM 3506 O O . GLN A 1 479 ? -15.700 12.125 13.269 1.00 74.19 479 GLN A O 1
ATOM 3511 N N . TYR A 1 480 ? -14.159 12.491 14.860 1.00 82.75 480 TYR A N 1
ATOM 3512 C CA . TYR A 1 480 ? -13.510 11.192 14.746 1.00 82.75 480 TYR A CA 1
ATOM 3513 C C . TYR A 1 480 ? -12.740 10.816 16.018 1.00 82.75 480 TYR A C 1
ATOM 3515 O O . TYR A 1 480 ? -12.411 11.673 16.843 1.00 82.75 480 TYR A O 1
ATOM 3523 N N . ALA A 1 481 ? -12.430 9.528 16.137 1.00 82.62 481 ALA A N 1
ATOM 3524 C CA . ALA A 1 481 ? -11.496 8.957 17.102 1.00 82.62 481 ALA A CA 1
ATOM 3525 C C . ALA A 1 481 ? -10.442 8.118 16.362 1.00 82.62 481 ALA A C 1
ATOM 3527 O O . ALA A 1 481 ? -10.749 7.542 15.318 1.00 82.62 481 ALA A O 1
ATOM 3528 N N . ILE A 1 482 ? -9.215 8.069 16.887 1.00 83.81 482 ILE A N 1
ATOM 3529 C CA . ILE A 1 482 ? -8.126 7.240 16.352 1.00 83.81 482 ILE A CA 1
ATOM 3530 C C . ILE A 1 482 ? -7.744 6.211 17.413 1.00 83.81 482 ILE A C 1
ATOM 3532 O O . ILE A 1 482 ? -7.501 6.590 18.557 1.00 83.81 482 ILE A O 1
ATOM 3536 N N . PHE A 1 483 ? -7.677 4.941 17.021 1.00 82.81 483 PHE A N 1
ATOM 3537 C CA . PHE A 1 483 ? -7.271 3.819 17.866 1.00 82.81 483 PHE A CA 1
ATOM 3538 C C . PHE A 1 483 ? -5.991 3.194 17.309 1.00 82.81 483 PHE A C 1
ATOM 3540 O O . PHE A 1 483 ? -5.949 2.860 16.126 1.00 82.81 483 PHE A O 1
ATOM 3547 N N . GLY A 1 484 ? -4.972 3.025 18.154 1.00 77.19 484 GLY A N 1
ATOM 3548 C CA . GLY A 1 484 ? -3.621 2.627 17.743 1.00 77.19 484 GLY A CA 1
ATOM 3549 C C . GLY A 1 484 ? -2.745 3.797 17.273 1.00 77.19 484 GLY A C 1
ATOM 3550 O O . GLY A 1 484 ? -3.212 4.926 17.090 1.00 77.19 484 GLY A O 1
ATOM 3551 N N . SER A 1 485 ? -1.453 3.530 17.098 1.00 76.62 485 SER A N 1
ATOM 3552 C CA . SER A 1 485 ? -0.451 4.485 16.600 1.00 76.62 485 SER A CA 1
ATOM 3553 C C . SER A 1 485 ? 0.727 3.771 15.929 1.00 76.62 485 SER A C 1
ATOM 3555 O O . SER A 1 485 ? 0.827 2.549 15.972 1.00 76.62 485 SER A O 1
ATOM 3557 N N . ASP A 1 486 ? 1.664 4.531 15.360 1.00 67.12 486 ASP A N 1
ATOM 3558 C CA . ASP A 1 486 ? 2.954 4.013 14.870 1.00 67.12 486 ASP A CA 1
ATOM 3559 C C . ASP A 1 486 ? 3.826 3.357 15.955 1.00 67.12 486 ASP A C 1
ATOM 3561 O O . ASP A 1 486 ? 4.641 2.485 15.673 1.00 67.12 486 ASP A O 1
ATOM 3565 N N . THR A 1 487 ? 3.664 3.780 17.204 1.00 66.50 487 THR A N 1
ATOM 3566 C CA . THR A 1 487 ? 4.426 3.297 18.365 1.00 66.50 487 THR A CA 1
ATOM 3567 C C . THR A 1 487 ? 3.667 2.253 19.180 1.00 66.50 487 THR A C 1
ATOM 3569 O O . THR A 1 487 ? 4.241 1.618 20.064 1.00 66.50 487 THR A O 1
ATOM 3572 N N . SER A 1 488 ? 2.380 2.065 18.900 1.00 67.88 488 SER A N 1
ATOM 3573 C CA . SER A 1 488 ? 1.518 1.044 19.496 1.00 67.88 488 SER A CA 1
ATOM 3574 C C . SER A 1 488 ? 0.474 0.607 18.459 1.00 67.88 488 SER A C 1
ATOM 3576 O O . SER A 1 488 ? -0.685 1.029 18.535 1.00 67.88 488 SER A O 1
ATOM 3578 N N . PRO A 1 489 ? 0.889 -0.176 17.443 1.00 73.81 489 PRO A N 1
ATOM 3579 C CA . PRO A 1 489 ? -0.011 -0.656 16.402 1.00 73.81 489 PRO A CA 1
ATOM 3580 C C . PRO A 1 489 ? -1.072 -1.594 16.965 1.00 73.81 489 PRO A C 1
ATOM 3582 O O . PRO A 1 489 ? -0.823 -2.336 17.917 1.00 73.81 489 PRO A O 1
ATOM 3585 N N . LEU A 1 490 ? -2.220 -1.640 16.300 1.00 78.62 490 LEU A N 1
ATOM 3586 C CA . LEU A 1 490 ? -3.179 -2.724 16.460 1.00 78.62 490 LEU A CA 1
ATOM 3587 C C . LEU A 1 490 ? -2.745 -3.905 15.587 1.00 78.62 490 LEU A C 1
ATOM 3589 O O . LEU A 1 490 ? -2.332 -3.717 14.445 1.00 78.62 490 LEU A O 1
ATOM 3593 N N . PHE A 1 491 ? -2.862 -5.117 16.125 1.00 77.69 491 PHE A N 1
ATOM 3594 C CA . PHE A 1 491 ? -2.544 -6.374 15.430 1.00 77.69 491 PHE A CA 1
ATOM 3595 C C . PHE A 1 491 ? -3.690 -7.392 15.489 1.00 77.69 491 PHE A C 1
ATOM 3597 O O . PHE A 1 491 ? -3.513 -8.532 15.070 1.00 77.69 491 PHE A O 1
ATOM 3604 N N . ALA A 1 492 ? -4.839 -7.002 16.046 1.00 77.06 492 ALA A N 1
ATOM 3605 C CA . ALA A 1 492 ? -5.976 -7.896 16.199 1.00 77.06 492 ALA A CA 1
ATOM 3606 C C . ALA A 1 492 ? -6.535 -8.304 14.832 1.00 77.06 492 ALA A C 1
ATOM 3608 O O . ALA A 1 492 ? -6.593 -7.489 13.907 1.00 77.06 492 ALA A O 1
ATOM 3609 N N . ASP A 1 493 ? -6.957 -9.558 14.716 1.00 84.62 493 ASP A N 1
ATOM 3610 C CA . ASP A 1 493 ? -7.583 -10.054 13.491 1.00 84.62 493 ASP A CA 1
ATOM 3611 C C . ASP A 1 493 ? -9.081 -9.727 13.463 1.00 84.62 493 ASP A C 1
ATOM 3613 O O . ASP A 1 493 ? -9.658 -9.523 12.394 1.00 84.62 493 ASP A O 1
ATOM 3617 N N . SER A 1 494 ? -9.686 -9.576 14.647 1.00 88.81 494 SER A N 1
ATOM 3618 C CA . SER A 1 494 ? -11.023 -9.012 14.830 1.00 88.81 494 SER A CA 1
ATOM 3619 C C . SER A 1 494 ? -10.997 -7.744 15.685 1.00 88.81 494 SER A C 1
ATOM 3621 O O . SER A 1 494 ? -10.454 -7.722 16.793 1.00 88.81 494 SER A O 1
ATOM 3623 N N . ILE A 1 495 ? -11.653 -6.686 15.207 1.00 87.94 495 ILE A N 1
ATOM 3624 C CA . ILE A 1 495 ? -11.836 -5.426 15.935 1.00 87.94 495 ILE A CA 1
ATOM 3625 C C . ILE A 1 495 ? -13.304 -5.012 15.947 1.00 87.94 495 ILE A C 1
ATOM 3627 O O . ILE A 1 495 ? -13.943 -4.876 14.904 1.00 87.94 495 ILE A O 1
ATOM 3631 N N . THR A 1 496 ? -13.831 -4.756 17.140 1.00 89.94 496 THR A N 1
ATOM 3632 C CA . THR A 1 496 ? -15.216 -4.347 17.369 1.00 89.94 496 THR A CA 1
ATOM 3633 C C . THR A 1 496 ? -15.274 -2.950 17.974 1.00 89.94 496 THR A C 1
ATOM 3635 O O . THR A 1 496 ? -14.830 -2.711 19.092 1.00 89.94 496 THR A O 1
ATOM 3638 N N . PHE A 1 497 ? -15.912 -2.019 17.273 1.00 89.44 497 PHE A N 1
ATOM 3639 C CA . PHE A 1 497 ? -16.249 -0.701 17.800 1.00 89.44 497 PHE A CA 1
ATOM 3640 C C . PHE A 1 497 ? -17.646 -0.719 18.392 1.00 89.44 497 PHE A C 1
ATOM 3642 O O . PHE A 1 497 ? -18.614 -1.032 17.700 1.00 89.44 497 PHE A O 1
ATOM 3649 N N . THR A 1 498 ? -17.758 -0.333 19.655 1.00 86.94 498 THR A N 1
ATOM 3650 C CA . THR A 1 498 ? -19.017 -0.256 20.386 1.00 86.94 498 THR A CA 1
ATOM 3651 C C . THR A 1 498 ? -19.348 1.192 20.709 1.00 86.94 498 THR A C 1
ATOM 3653 O O . THR A 1 498 ? -18.629 1.839 21.467 1.00 86.94 498 THR A O 1
ATOM 3656 N N . LEU A 1 499 ? -20.456 1.701 20.171 1.00 85.62 499 LEU A N 1
ATOM 3657 C CA . LEU A 1 499 ? -20.969 3.030 20.493 1.00 85.62 499 LEU A CA 1
ATOM 3658 C C . LEU A 1 499 ? -22.105 2.938 21.518 1.00 85.62 499 LEU A C 1
ATOM 3660 O O . LEU A 1 499 ? -23.105 2.247 21.301 1.00 85.62 499 LEU A O 1
ATOM 3664 N N . THR A 1 500 ? -21.972 3.698 22.605 1.00 81.19 500 THR A N 1
ATOM 3665 C CA . THR A 1 500 ? -22.956 3.793 23.689 1.00 81.19 500 THR A CA 1
ATOM 3666 C C . THR A 1 500 ? -23.365 5.247 23.916 1.00 81.19 500 THR A C 1
ATOM 3668 O O . THR A 1 500 ? -22.520 6.112 24.141 1.00 81.19 500 THR A O 1
ATOM 3671 N N . ALA A 1 501 ? -24.670 5.532 23.907 1.00 77.56 501 ALA A N 1
ATOM 3672 C CA . ALA A 1 501 ? -25.187 6.832 24.338 1.00 77.56 501 ALA A CA 1
ATOM 3673 C C . ALA A 1 501 ? -25.213 6.901 25.873 1.00 77.56 501 ALA A C 1
ATOM 3675 O O . ALA A 1 501 ? -25.850 6.064 26.522 1.00 77.56 501 ALA A O 1
ATOM 3676 N N . LEU A 1 502 ? -24.536 7.894 26.450 1.00 70.81 502 LEU A N 1
ATOM 3677 C CA . LEU A 1 502 ? -24.448 8.080 27.904 1.00 70.81 502 LEU A CA 1
ATOM 3678 C C . LEU A 1 502 ? -25.594 8.947 28.416 1.00 70.81 502 LEU A C 1
ATOM 3680 O O . LEU A 1 502 ? -26.239 8.639 29.418 1.00 70.81 502 LEU A O 1
ATOM 3684 N N . TYR A 1 503 ? -25.869 10.017 27.681 1.00 68.62 503 TYR A N 1
ATOM 3685 C CA . TYR A 1 503 ? -26.904 10.993 27.971 1.00 68.62 503 TYR A CA 1
ATOM 3686 C C . TYR A 1 503 ? -27.763 11.135 26.705 1.00 68.62 503 TYR A C 1
ATOM 3688 O O . TYR A 1 503 ? -27.299 10.845 25.606 1.00 68.62 503 TYR A O 1
ATOM 3696 N N . GLY A 1 504 ? -29.051 11.456 26.842 1.00 64.56 504 GLY A N 1
ATOM 3697 C CA . GLY A 1 504 ? -29.974 11.483 25.699 1.00 64.56 504 GLY A CA 1
ATOM 3698 C C . GLY A 1 504 ? -29.490 12.362 24.531 1.00 64.56 504 GLY A C 1
ATOM 3699 O O . GLY A 1 504 ? -28.644 13.234 24.695 1.00 64.56 504 GLY A O 1
ATOM 3700 N N . GLY A 1 505 ? -30.066 12.138 23.347 1.00 65.75 505 GLY A N 1
ATOM 3701 C CA . GLY A 1 505 ? -29.655 12.807 22.109 1.00 65.75 505 GLY A CA 1
ATOM 3702 C C . GLY A 1 505 ? -28.854 11.868 21.214 1.00 65.75 505 GLY A C 1
ATOM 3703 O O . GLY A 1 505 ? -27.982 11.147 21.676 1.00 65.75 505 GLY A O 1
ATOM 3704 N N . GLY A 1 506 ? -29.207 11.807 19.929 1.00 74.25 506 GLY A N 1
ATOM 3705 C CA . GLY A 1 506 ? -28.683 10.756 19.059 1.00 74.25 506 GLY A CA 1
ATOM 3706 C C . GLY A 1 506 ? -27.188 10.913 18.778 1.00 74.25 506 GLY A C 1
ATOM 3707 O O . GLY A 1 506 ? -26.765 11.943 18.250 1.00 74.25 506 GLY A O 1
ATOM 3708 N N . ALA A 1 507 ? -26.414 9.882 19.096 1.00 77.94 507 ALA A N 1
ATOM 3709 C CA . ALA A 1 507 ? -25.040 9.680 18.645 1.00 77.94 507 ALA A CA 1
ATOM 3710 C C . ALA A 1 507 ? -25.033 8.674 17.496 1.00 77.94 507 ALA A C 1
ATOM 3712 O O . ALA A 1 507 ? -25.937 7.842 17.427 1.00 77.94 507 ALA A O 1
ATOM 3713 N N . GLY A 1 508 ? -24.031 8.708 16.626 1.00 83.75 508 GLY A N 1
ATOM 3714 C CA . GLY A 1 508 ? -23.917 7.715 15.575 1.00 83.75 508 GLY A CA 1
ATOM 3715 C C . GLY A 1 508 ? -22.504 7.406 15.112 1.00 83.75 508 GLY A C 1
ATOM 3716 O O . GLY A 1 508 ? -21.575 8.190 15.305 1.00 83.75 508 GLY A O 1
ATOM 3717 N N . LEU A 1 509 ? -22.385 6.244 14.479 1.00 87.69 509 LEU A N 1
ATOM 3718 C CA . LEU A 1 509 ? -21.192 5.750 13.802 1.00 87.69 509 LEU A CA 1
ATOM 3719 C C . LEU A 1 509 ? -21.397 5.925 12.296 1.00 87.69 509 LEU A C 1
ATOM 3721 O O . LEU A 1 509 ? -22.285 5.287 11.722 1.00 87.69 509 LEU A O 1
ATOM 3725 N N . GLY A 1 510 ? -20.616 6.810 11.682 1.00 87.50 510 GLY A N 1
ATOM 3726 C CA . GLY A 1 510 ? -20.786 7.177 10.277 1.00 87.50 510 GLY A CA 1
ATOM 3727 C C . GLY A 1 510 ? -19.876 6.413 9.317 1.00 87.50 510 GLY A C 1
ATOM 3728 O O . GLY A 1 510 ? -20.293 6.002 8.237 1.00 87.50 510 GLY A O 1
ATOM 3729 N N . GLY A 1 511 ? -18.649 6.123 9.737 1.00 91.56 511 GLY A N 1
ATOM 3730 C CA . GLY A 1 511 ? -17.724 5.324 8.944 1.00 91.56 511 GLY A CA 1
ATOM 3731 C C . GLY A 1 511 ? -16.487 4.919 9.725 1.00 91.56 511 GLY A C 1
ATOM 3732 O O . GLY A 1 511 ? -16.244 5.421 10.821 1.00 91.56 511 GLY A O 1
ATOM 3733 N N . VAL A 1 512 ? -15.712 4.007 9.153 1.00 93.94 512 VAL A N 1
ATOM 3734 C CA . VAL A 1 512 ? -14.457 3.513 9.726 1.00 93.94 512 VAL A CA 1
ATOM 3735 C C . VAL A 1 512 ? -13.424 3.395 8.614 1.00 93.94 512 VAL A C 1
ATOM 3737 O O . VAL A 1 512 ? -13.753 2.937 7.520 1.00 93.94 512 VAL A O 1
ATOM 3740 N N . GLN A 1 513 ? -12.188 3.792 8.900 1.00 94.56 513 GLN A N 1
ATOM 3741 C CA . GLN A 1 513 ? -11.013 3.428 8.118 1.00 94.56 513 GLN A CA 1
ATOM 3742 C C . GLN A 1 513 ? -10.094 2.558 8.964 1.00 94.56 513 GLN A C 1
ATOM 3744 O O . GLN A 1 513 ? -9.814 2.898 10.112 1.00 94.56 513 GLN A O 1
ATOM 3749 N N . LEU A 1 514 ? -9.612 1.467 8.386 1.00 94.19 514 LEU A N 1
ATOM 3750 C CA . LEU A 1 514 ? -8.488 0.692 8.894 1.00 94.19 514 LEU A CA 1
ATOM 3751 C C . LEU A 1 514 ? -7.279 1.056 8.040 1.00 94.19 514 LEU A C 1
ATOM 3753 O O . LEU A 1 514 ? -7.363 0.994 6.813 1.00 94.19 514 LEU A O 1
ATOM 3757 N N . VAL A 1 515 ? -6.197 1.493 8.675 1.00 88.94 515 VAL A N 1
ATOM 3758 C CA . VAL A 1 515 ? -5.031 2.050 7.992 1.00 88.94 515 VAL A CA 1
ATOM 3759 C C . VAL A 1 515 ? -3.792 1.254 8.371 1.00 88.94 515 VAL A C 1
ATOM 3761 O O . VAL A 1 515 ? -3.350 1.301 9.519 1.00 88.94 515 VAL A O 1
ATOM 3764 N N . GLY A 1 516 ? -3.232 0.536 7.401 1.00 85.19 516 GLY A N 1
ATOM 3765 C CA . GLY A 1 516 ? -2.002 -0.228 7.565 1.00 85.19 516 GLY A CA 1
ATOM 3766 C C . GLY A 1 516 ? -0.800 0.680 7.781 1.00 85.19 516 GLY A C 1
ATOM 3767 O O . GLY A 1 516 ? -0.616 1.659 7.055 1.00 85.19 516 GLY A O 1
ATOM 3768 N N . LEU A 1 517 ? 0.026 0.346 8.769 1.00 72.06 517 LEU A N 1
ATOM 3769 C CA . LEU A 1 517 ? 1.262 1.066 9.053 1.00 72.06 517 LEU A CA 1
ATOM 3770 C C . LEU A 1 517 ? 2.387 0.641 8.092 1.00 72.06 517 LEU A C 1
ATOM 3772 O O . LEU A 1 517 ? 2.393 -0.491 7.592 1.00 72.06 517 LEU A O 1
ATOM 3776 N N . PRO A 1 518 ? 3.348 1.539 7.808 1.00 64.44 518 PRO A N 1
ATOM 3777 C CA . PRO A 1 518 ? 4.550 1.170 7.071 1.00 64.44 518 PRO A CA 1
ATOM 3778 C C . PRO A 1 518 ? 5.339 0.093 7.829 1.00 64.44 518 PRO A C 1
ATOM 3780 O O . PRO A 1 518 ? 5.275 0.013 9.055 1.00 64.44 518 PRO A O 1
ATOM 3783 N N . ASP A 1 519 ? 6.102 -0.721 7.097 1.00 57.53 519 ASP A N 1
ATOM 3784 C CA . ASP A 1 519 ? 7.070 -1.640 7.704 1.00 57.53 519 ASP A CA 1
ATOM 3785 C C . ASP A 1 519 ? 8.044 -0.820 8.574 1.00 57.53 519 ASP A C 1
ATOM 3787 O O . ASP A 1 519 ? 8.652 0.125 8.056 1.00 57.53 519 ASP A O 1
ATOM 3791 N N . PRO A 1 520 ? 8.196 -1.123 9.881 1.00 46.25 520 PRO A N 1
ATOM 3792 C CA . PRO A 1 520 ? 9.108 -0.384 10.753 1.00 46.25 520 PRO A CA 1
ATOM 3793 C C . PRO A 1 520 ? 10.577 -0.470 10.304 1.00 46.25 520 PRO A C 1
ATOM 3795 O O . PRO A 1 520 ? 11.398 0.324 10.771 1.00 46.25 520 PRO A O 1
ATOM 3798 N N . GLY A 1 521 ? 10.909 -1.376 9.379 1.00 42.34 521 GLY A N 1
ATOM 3799 C CA . GLY A 1 521 ? 12.269 -1.605 8.916 1.00 42.34 521 GLY A CA 1
ATOM 3800 C C . GLY A 1 521 ? 13.138 -2.304 9.974 1.00 42.34 521 GLY A C 1
ATOM 3801 O O . GLY A 1 521 ? 12.742 -2.433 11.135 1.00 42.34 521 GLY A O 1
ATOM 3802 N N . PRO A 1 522 ? 14.316 -2.817 9.574 1.00 32.28 522 PRO A N 1
ATOM 3803 C CA . PRO A 1 522 ? 15.262 -3.479 10.475 1.00 32.28 522 PRO A CA 1
ATOM 3804 C C . PRO A 1 522 ? 16.033 -2.530 11.405 1.00 32.28 522 PRO A C 1
ATOM 3806 O O . PRO A 1 522 ? 16.303 -1.369 11.011 1.00 32.28 522 PRO A O 1
#

Foldseek 3Di:
DDDDDDDDDDDPPPPDPPPDPPPPDPPAFWKFKEFEDLDPPPAQQRAQDQVHWDDQQCDLLGGGGAGQHHYDNDQWDAQTAIRVRDGARKIKGWDAPPGKDAQDSLQGNHLQGMFRKAWAPDPDWTKIKMAQCCRRAVQAWKKKWFKYFYQFQQWKWKDQPPFIFMAGADDDPHPDPPFAETPHRDDPDGNPHYHGGIYMGADLLGGHNDRMTMMTMHRHGTGMMGTSMMMITHRAFWKFKEFAALDPDQQRAQAAWDDDQDAQNHGNTAGQYHYDPDQKDQQTAIRSNHGDRKIKHKDAPDHKDADDSVQGNHLQGIFGKDFDADDTKIKMKIFQQQSSFVQFWKKKFFKYFDQPQLKKKKWKDFPAWAFPDWDQDPQRWIKTKTFDWAQFKKWKWKDQDPDDTDGAPDIWIWTHHRRRIIMTTHHNVRVPDPGMDIDIHTPIQMAMADADDDDPDDDDADETDDRDCPGSVPHYHGRIYMGAGPVGGTNGSMMMMIMGRNHGGMMGTRMMMIGHHRNPDD

Organism: NCBI:txid2706888